Protein AF-A0A4D7QSU8-F1 (afdb_monomer)

pLDDT: mean 88.65, std 10.43, range [34.06, 98.38]

Mean predicted aligned error: 12.09 Å

Foldseek 3Di:
DVVLLVVLLVLLQLLVVLCVLVVWDWDRKDFAAADDPVRQVVLCVVLVHHDQPVVNCCRHPPGQWIFIKTAGPPQRPLCVVVLAFGMFRQVGTVFHNVCLSPPFVVLLVVLLVVCVVPPDDAPADDDNCLSPQWRWTGQFPQRKTWTFRCPDPVSFTFIATDDSRNYQRHQAGQASHDSRVSSLCSNLNRTDRDSSNQQLQFDPPDSRHTHGHCPHPSNVVSNVVSPPSDPPPQAFDGAAEWDDPLQVQLQVCLLVVNLVSVVVSVVVPHDLQYAYDDPPVRPSQGSLLSCLLVLPPVSNCVSVVVPHDCRHLPHSLLSNLAAYFLVSNLVSLVVVGDLAHGVSDQAGSLNNNPPRRDCPHPPHPNRSVSSVLSSLVSPYDQLDAHPQSDGPLLPDDLVSVLSSLVSPDQQCRAGLQQDGSLLRDLDLNSLVSSVVSPDDLQDWRCGRVPPLVVIDGSLLSQQQDPDPRLVNNVSSVVSPYDQCDAGSFQDGNLLSHQDPVSVVSCVVVPHDDDLCRATPQRDGSLLSLLLPPPPRHRPDDSLVVNVVSVVVPNDQAGAGNQQDGSLLSCLLVLPLVNNVSSVVSPHDQCRATPVRHGSLNNQDPDPDPSNVSSNVSSD

Radius of gyration: 32.53 Å; Cα contacts (8 Å, |Δi|>4): 1084; chains: 1; bounding box: 94×44×85 Å

Sequence (619 aa):
MQAFFQRWTADWHRMDRIAARRGWQHEAPAIRPPAESDKLAAFEARHQVTIPTQLRTILAECSAGVWFSWSVPPELRPLERERRPTQGGLGGMVFDLDYIDQYALANFAHWRLQHARHPRESEVPDDPSMWVGQFAFAELVNGDMLTIDCSSANGAQPVRYFSHELEGLHGRIIAPDFVSFITEYSTLGCAGDTQDDWFAFCDMTDPAQAMLRADSPGGKAWLDWLSDLRPEADAPPRVVMAKSRADHDLLTAAQAGNRAMVLRALDDGAAIDACAEGAWSAEFVTPLIHAVRNDDRAMMELLVSRGAAINTRRMVLGEAAELSSLETVRWLIAQGARVNGWKGERHWPLHRLVEQRKQDAQGGEEAYFGILEALLDAGADPDAPWDNGLTMLMVCGPGTARVLLAHGADPDRRDDSGEAALHRQWSGEVVRLLVAHGADVNALSPPPPGEEMRSRRPVHSALLSVSSMPDLVAALIDCGADPLLLDGRGCNGFFYCQTRADIEMLIMLGFPFDVQARATDGSTLLHNFIRKSGPYPLQEPGVQMVTFLVERGVAINAVNRAGRTVLHVAAETSEASTAATLIALGADKTIADAAGRRPVDLLGASTKPREQALRSLLK

Organism: NCBI:txid2570229

Secondary structure (DSSP, 8-state):
-HHHHHHHHHHHHHHHHHHHHHT-EEEEEEEPPPPPHHHHHHHHHHHT-PPPHHHHHHHHHT-SEEEEEEE--GGGTHHHHTT---EESGGGEEEEHHHIIIIIHHHHHHHHHHHHHSPPP-SS---GGGGSSEEEEEE-TTS-EEEEE---TT----EEEE-TTS-TTTT-EEESSHHHHHHHHHHTTSB-SSHHHHHTTEE-SSTTB-EE-TTSHHHHHHHHHHH--SPPTTPPPPPEE--SHHHHHHHHHHHTT-HHHHHHHHHTT--TTEE----TTTTT--HHHHHHHTT-HHHHHHHHHTT--SS-SS-HHHHHHHHS-HHHHHHHHHTT---SPPTT-SS-HHHHHHHT--TTSTTHHHHHHHHHHHHHHTT--TT-B-TTS-BGGGT--HHHHHHHHHTT--TT---TTS--GGGG---HHHHHHHHHTT--TTPPPPPPTT-GGG---HHHHHHH-SS--HHHHHHHHHTT--TTS--TTS--GGGT--SHHHHHHHHHTT----TT-B-TTS-BHHHHHHHT-SSS--SS-HHHHHHHHHHTT--TT---TTS--HHHHHHHTT-HHHHHHHHHTT--TT---TTS--GGGGS-S---HHHHHHHHHH-

Solvent-accessible surface area (backbone atoms only — not comparable to full-atom values): 33137 Å² total; per-residue (Å²): 109,69,72,58,54,56,50,41,53,52,28,47,55,50,34,46,55,46,34,57,74,72,68,34,48,67,46,71,75,44,75,39,68,43,39,53,70,68,58,56,52,52,50,27,66,73,71,73,48,78,71,56,68,68,59,44,50,40,24,51,73,63,28,31,24,35,32,28,29,38,35,52,46,81,92,62,44,68,40,58,80,70,71,41,62,52,36,20,16,39,84,34,39,74,39,38,54,67,52,25,74,72,39,25,44,58,52,51,54,48,49,56,52,49,43,75,75,51,79,72,82,53,84,43,78,79,58,81,71,70,74,49,51,56,46,39,54,42,55,28,78,83,65,27,37,36,26,33,35,64,64,46,92,86,71,54,40,28,23,31,34,39,43,86,75,32,37,89,58,28,66,19,34,32,20,78,24,62,68,56,38,52,51,28,37,24,70,54,47,28,57,30,45,48,68,76,42,41,60,50,22,28,51,65,87,44,97,65,36,33,37,55,30,42,85,30,76,43,22,42,55,50,53,54,51,66,69,57,77,67,77,65,94,55,57,62,52,85,80,41,71,48,83,49,73,32,20,53,45,24,40,54,19,23,62,70,68,36,62,71,48,29,53,50,16,46,74,70,64,25,56,69,53,21,16,54,91,56,60,86,94,52,47,58,48,25,30,56,42,33,16,36,68,67,58,35,62,70,53,36,52,52,42,46,77,74,65,36,72,55,65,38,64,52,46,42,50,28,52,19,49,36,64,32,48,51,67,56,43,54,48,42,48,76,73,67,34,61,49,56,52,45,73,88,48,71,69,26,24,69,50,30,35,69,77,63,34,53,80,83,40,80,66,36,69,63,35,52,51,53,38,52,50,54,41,44,77,68,64,28,63,53,62,53,52,41,97,60,35,45,34,57,65,37,76,53,56,57,72,57,38,52,53,37,48,76,70,64,33,62,45,66,52,52,23,68,67,29,44,29,26,62,45,58,57,85,45,32,65,41,49,50,53,36,45,74,72,68,29,65,53,64,47,66,20,52,46,41,92,96,38,52,66,68,18,39,30,22,57,36,43,49,37,56,49,92,60,95,45,65,62,35,48,48,35,41,42,77,67,65,33,61,50,74,55,64,33,51,40,43,38,33,29,76,67,29,39,59,46,69,66,50,52,51,48,44,45,74,74,68,48,84,84,66,56,80,48,46,27,71,64,38,37,38,57,69,40,53,65,63,65,38,76,52,102,66,60,61,86,49,65,66,52,61,57,51,52,55,43,44,76,70,57,30,64,63,70,48,51,23,75,62,36,40,32,42,56,35,54,28,33,68,72,53,40,43,67,49,41,52,48,41,46,76,74,67,38,68,59,77,59,45,23,73,85,68,43,29,27,48,69,61,50,72,99,62,88,50,68,55,52,49,52,36,43,62,73,40,105

Structure (mmCIF, N/CA/C/O backbone):
data_AF-A0A4D7QSU8-F1
#
_entry.id   AF-A0A4D7QSU8-F1
#
loop_
_atom_site.group_PDB
_atom_site.id
_atom_site.type_symbol
_atom_site.label_atom_id
_atom_site.label_alt_id
_atom_site.label_comp_id
_atom_site.label_asym_id
_atom_site.label_entity_id
_atom_site.label_seq_id
_atom_site.pdbx_PDB_ins_code
_atom_site.Cartn_x
_atom_site.Cartn_y
_atom_site.Cartn_z
_atom_site.occupancy
_atom_site.B_iso_or_equiv
_atom_site.auth_seq_id
_atom_site.auth_comp_id
_atom_site.auth_asym_id
_atom_site.auth_atom_id
_atom_site.pdbx_PDB_model_num
ATOM 1 N N . MET A 1 1 ? 41.148 -9.665 16.681 1.00 92.25 1 MET A N 1
ATOM 2 C CA . MET A 1 1 ? 40.744 -8.716 15.625 1.00 92.25 1 MET A CA 1
ATOM 3 C C . MET A 1 1 ? 40.801 -9.331 14.226 1.00 92.25 1 MET A C 1
ATOM 5 O O . MET A 1 1 ? 39.770 -9.394 13.578 1.00 92.25 1 MET A O 1
ATOM 9 N N . GLN A 1 2 ? 41.942 -9.878 13.790 1.00 91.56 2 GLN A N 1
ATOM 10 C CA . GLN A 1 2 ? 42.123 -10.454 12.441 1.00 91.56 2 GLN A CA 1
ATOM 11 C C . GLN A 1 2 ? 41.022 -11.427 11.966 1.00 91.56 2 GLN A C 1
ATOM 13 O O . GLN A 1 2 ? 40.558 -11.319 10.837 1.00 91.56 2 GLN A O 1
ATOM 18 N N . ALA A 1 3 ? 40.549 -12.341 12.822 1.00 94.69 3 ALA A N 1
ATOM 19 C CA . ALA A 1 3 ? 39.456 -13.256 12.467 1.00 94.69 3 ALA A CA 1
ATOM 20 C C . ALA A 1 3 ? 38.126 -12.535 12.160 1.00 94.69 3 ALA A C 1
ATOM 22 O O . ALA A 1 3 ? 37.424 -12.925 11.230 1.00 94.69 3 ALA A O 1
ATOM 23 N N . PHE A 1 4 ? 37.795 -11.468 12.900 1.00 96.38 4 PHE A N 1
ATOM 24 C CA . PHE A 1 4 ? 36.630 -10.632 12.592 1.00 96.38 4 PHE A CA 1
ATOM 25 C C . PHE A 1 4 ? 36.814 -9.933 11.245 1.00 96.38 4 PHE A C 1
ATOM 27 O O . PHE A 1 4 ? 35.939 -10.012 10.393 1.00 96.38 4 PHE A O 1
ATOM 34 N N . PHE A 1 5 ? 37.989 -9.344 11.013 1.00 96.69 5 PHE A N 1
ATOM 35 C CA . PHE A 1 5 ? 38.286 -8.633 9.772 1.00 96.69 5 PHE A CA 1
ATOM 36 C C . PHE A 1 5 ? 38.224 -9.534 8.527 1.00 96.69 5 PHE A C 1
ATOM 38 O O . PHE A 1 5 ? 37.676 -9.143 7.495 1.00 96.69 5 PHE A O 1
ATOM 45 N N . GLN A 1 6 ? 38.715 -10.774 8.632 1.00 96.94 6 GLN A N 1
ATOM 46 C CA . GLN A 1 6 ? 38.583 -11.780 7.573 1.00 96.94 6 GLN A CA 1
ATOM 47 C C . GLN A 1 6 ? 37.117 -12.110 7.270 1.00 96.94 6 GLN A C 1
ATOM 49 O O . GLN A 1 6 ? 36.747 -12.222 6.101 1.00 96.94 6 GLN A O 1
ATOM 54 N N . ARG A 1 7 ? 36.276 -12.233 8.307 1.00 97.75 7 ARG A N 1
ATOM 55 C CA . ARG A 1 7 ? 34.835 -12.450 8.141 1.00 97.75 7 ARG A CA 1
ATOM 56 C C . ARG A 1 7 ? 34.175 -11.263 7.436 1.00 97.75 7 ARG A C 1
ATOM 58 O O . ARG A 1 7 ? 33.512 -11.474 6.428 1.00 97.75 7 ARG A O 1
ATOM 65 N N . TRP A 1 8 ? 34.423 -10.036 7.894 1.00 97.69 8 TRP A N 1
ATOM 66 C CA . TRP A 1 8 ? 33.854 -8.828 7.281 1.00 97.69 8 TRP A CA 1
ATOM 67 C C . TRP A 1 8 ? 34.259 -8.683 5.813 1.00 97.69 8 TRP A C 1
ATOM 69 O O . TRP A 1 8 ? 33.420 -8.416 4.962 1.00 97.69 8 TRP A O 1
ATOM 79 N N . THR A 1 9 ? 35.523 -8.974 5.491 1.00 97.31 9 THR A N 1
ATOM 80 C CA . THR A 1 9 ? 36.019 -8.978 4.106 1.00 97.31 9 THR A CA 1
ATOM 81 C C . THR A 1 9 ? 35.244 -9.965 3.227 1.00 97.31 9 THR A C 1
ATOM 83 O O . THR A 1 9 ? 34.887 -9.650 2.089 1.00 97.31 9 THR A O 1
ATOM 86 N N . ALA A 1 10 ? 34.947 -11.160 3.747 1.00 97.62 10 ALA A N 1
ATOM 87 C CA . ALA A 1 10 ? 34.133 -12.139 3.032 1.00 97.62 10 ALA A CA 1
ATOM 88 C C . ALA A 1 10 ? 32.690 -11.650 2.822 1.00 97.62 10 ALA A C 1
ATOM 90 O O . ALA A 1 10 ? 32.131 -11.871 1.743 1.00 97.62 10 ALA A O 1
ATOM 91 N N . ASP A 1 11 ? 32.120 -10.963 3.814 1.00 97.44 11 ASP A N 1
ATOM 92 C CA . ASP A 1 11 ? 30.772 -10.396 3.756 1.00 97.44 11 ASP A CA 1
ATOM 93 C C . ASP A 1 11 ? 30.673 -9.248 2.731 1.00 97.44 11 ASP A C 1
ATOM 95 O O . ASP A 1 11 ? 29.778 -9.269 1.881 1.00 97.44 11 ASP A O 1
ATOM 99 N N . TRP A 1 12 ? 31.633 -8.314 2.699 1.00 97.06 12 TRP A N 1
ATOM 100 C CA . TRP A 1 12 ? 31.668 -7.229 1.704 1.00 97.06 12 TRP A CA 1
ATOM 101 C C . TRP A 1 12 ? 31.773 -7.771 0.277 1.00 97.06 12 TRP A C 1
ATOM 103 O O . TRP A 1 12 ? 30.985 -7.414 -0.598 1.00 97.06 12 TRP A O 1
ATOM 113 N N . HIS A 1 13 ? 32.679 -8.724 0.036 1.00 97.00 13 HIS A N 1
ATOM 114 C CA . HIS A 1 13 ? 32.780 -9.367 -1.276 1.00 97.00 13 HIS A CA 1
ATOM 115 C C . HIS A 1 13 ? 31.559 -10.233 -1.617 1.00 97.00 13 HIS A C 1
ATOM 117 O O . HIS A 1 13 ? 31.255 -10.429 -2.797 1.00 97.00 13 HIS A O 1
ATOM 123 N N . ARG A 1 14 ? 30.855 -10.800 -0.625 1.00 96.00 14 ARG A N 1
ATOM 124 C CA . ARG A 1 14 ? 29.567 -11.475 -0.859 1.00 96.00 14 ARG A CA 1
ATOM 125 C C . ARG A 1 14 ? 28.549 -10.476 -1.386 1.00 96.00 14 ARG A C 1
ATOM 127 O O . ARG A 1 14 ? 27.889 -10.794 -2.374 1.00 96.00 14 ARG A O 1
ATOM 134 N N . MET A 1 15 ? 28.446 -9.309 -0.761 1.00 95.69 15 MET A N 1
ATOM 135 C CA . MET A 1 15 ? 27.476 -8.302 -1.161 1.00 95.69 15 MET A CA 1
ATOM 136 C C . MET A 1 15 ? 27.792 -7.694 -2.533 1.00 95.69 15 MET A C 1
ATOM 138 O O . MET A 1 15 ? 26.898 -7.615 -3.369 1.00 95.69 15 MET A O 1
ATOM 142 N N . ASP A 1 16 ? 29.060 -7.398 -2.823 1.00 95.44 16 ASP A N 1
ATOM 143 C CA . ASP A 1 16 ? 29.527 -6.963 -4.150 1.00 95.44 16 ASP A CA 1
ATOM 144 C C . ASP A 1 16 ? 29.069 -7.914 -5.274 1.00 95.44 16 ASP A C 1
ATOM 146 O O . ASP A 1 16 ? 28.464 -7.506 -6.268 1.00 95.44 16 ASP A O 1
ATOM 150 N N . ARG A 1 17 ? 29.236 -9.230 -5.074 1.00 94.50 17 ARG A N 1
ATOM 151 C CA . ARG A 1 17 ? 28.751 -10.240 -6.032 1.00 94.50 17 ARG A CA 1
ATOM 152 C C . ARG A 1 17 ? 27.229 -10.250 -6.170 1.00 94.50 17 ARG A C 1
ATOM 154 O O . ARG A 1 17 ? 26.731 -10.565 -7.252 1.00 94.50 17 ARG A O 1
ATOM 161 N N . ILE A 1 18 ? 26.491 -9.984 -5.092 1.00 92.44 18 ILE A N 1
ATOM 162 C CA . ILE A 1 18 ? 25.025 -9.914 -5.129 1.00 92.44 18 ILE A CA 1
ATOM 163 C C . ILE A 1 18 ? 24.588 -8.684 -5.927 1.00 92.44 18 ILE A C 1
ATOM 165 O O . ILE A 1 18 ? 23.795 -8.839 -6.857 1.00 92.44 18 ILE A O 1
ATOM 169 N N . ALA A 1 19 ? 25.149 -7.509 -5.633 1.00 91.06 19 ALA A N 1
ATOM 170 C CA . ALA A 1 19 ? 24.866 -6.266 -6.343 1.00 91.06 19 ALA A CA 1
ATOM 171 C C . ALA A 1 19 ? 25.139 -6.410 -7.851 1.00 91.06 19 ALA A C 1
ATOM 173 O O . ALA A 1 19 ? 24.251 -6.155 -8.669 1.00 91.06 19 ALA A O 1
ATOM 174 N N . ALA A 1 20 ? 26.298 -6.966 -8.221 1.00 89.56 20 ALA A N 1
ATOM 175 C CA . ALA A 1 20 ? 26.648 -7.241 -9.613 1.00 89.56 20 ALA A CA 1
ATOM 176 C C . ALA A 1 20 ? 25.634 -8.169 -10.312 1.00 89.56 20 ALA A C 1
ATOM 178 O O . ALA A 1 20 ? 25.176 -7.886 -11.421 1.00 89.56 20 ALA A O 1
ATOM 179 N N . ARG A 1 21 ? 25.226 -9.273 -9.665 1.00 86.31 21 ARG A N 1
ATOM 180 C CA . ARG A 1 21 ? 24.241 -10.219 -10.233 1.00 86.31 21 ARG A CA 1
ATOM 181 C C . ARG A 1 21 ? 22.847 -9.613 -10.364 1.00 86.31 21 ARG A C 1
ATOM 183 O O . ARG A 1 21 ? 22.132 -9.934 -11.312 1.00 86.31 21 ARG A O 1
ATOM 190 N N . ARG A 1 22 ? 22.464 -8.741 -9.432 1.00 81.75 22 ARG A N 1
ATOM 191 C CA . ARG A 1 22 ? 21.189 -8.014 -9.475 1.00 81.75 22 ARG A CA 1
ATOM 192 C C . ARG A 1 22 ? 21.215 -6.835 -10.454 1.00 81.75 22 ARG A C 1
ATOM 194 O O . ARG A 1 22 ? 20.154 -6.333 -10.809 1.00 81.75 22 ARG A O 1
ATOM 201 N N . GLY A 1 23 ? 22.384 -6.470 -10.985 1.00 82.00 23 GLY A N 1
ATOM 202 C CA . GLY A 1 23 ? 22.547 -5.348 -11.913 1.00 82.00 23 GLY A CA 1
ATOM 203 C C . GLY A 1 23 ? 22.431 -3.993 -11.222 1.00 82.00 23 GLY A C 1
ATOM 204 O O . GLY A 1 23 ? 21.940 -3.045 -11.828 1.00 82.00 23 GLY A O 1
ATOM 205 N N . TRP A 1 24 ? 22.814 -3.928 -9.950 1.00 87.62 24 TRP A N 1
ATOM 206 C CA . TRP A 1 24 ? 22.857 -2.693 -9.180 1.00 87.62 24 TRP A CA 1
ATOM 207 C C . TRP A 1 24 ? 24.107 -1.882 -9.494 1.00 87.62 24 TRP A C 1
ATOM 209 O O . TRP A 1 24 ? 25.069 -2.408 -10.056 1.00 87.62 24 TRP A O 1
ATOM 219 N N . GLN A 1 25 ? 24.095 -0.606 -9.118 1.00 89.19 25 GLN A N 1
ATOM 220 C CA . GLN A 1 25 ? 25.322 0.179 -9.075 1.00 89.19 25 GLN A CA 1
ATOM 221 C C . GLN A 1 25 ? 26.125 -0.281 -7.856 1.00 89.19 25 GLN A C 1
ATOM 223 O O . GLN A 1 25 ? 25.555 -0.513 -6.790 1.00 89.19 25 GLN A O 1
ATOM 228 N N . HIS A 1 26 ? 27.429 -0.484 -8.018 1.00 93.31 26 HIS A N 1
ATOM 229 C CA . HIS A 1 26 ? 28.293 -0.936 -6.934 1.00 93.31 26 HIS A CA 1
ATOM 230 C C . HIS A 1 26 ? 29.741 -0.514 -7.159 1.00 93.31 26 HIS A C 1
ATOM 232 O O . HIS A 1 26 ? 30.210 -0.436 -8.297 1.00 93.31 26 HIS A O 1
ATOM 238 N N . GLU A 1 27 ? 30.449 -0.297 -6.057 1.00 93.94 27 GLU A N 1
ATOM 239 C CA . GLU A 1 27 ? 31.894 -0.123 -6.019 1.00 93.94 27 GLU A CA 1
ATOM 240 C C . GLU A 1 27 ? 32.489 -1.274 -5.213 1.00 93.94 27 GLU A C 1
ATOM 242 O O . GLU A 1 27 ? 32.132 -1.491 -4.054 1.00 93.94 27 GLU A O 1
ATOM 247 N N . ALA A 1 28 ? 33.383 -2.042 -5.836 1.00 93.62 28 ALA A N 1
ATOM 248 C CA . ALA A 1 28 ? 33.978 -3.208 -5.196 1.00 93.62 28 ALA A CA 1
ATOM 249 C C . ALA A 1 28 ? 34.773 -2.820 -3.928 1.00 93.62 28 ALA A C 1
ATOM 251 O O . ALA A 1 28 ? 35.390 -1.752 -3.908 1.00 93.62 28 ALA A O 1
ATOM 252 N N . PRO A 1 29 ? 34.836 -3.697 -2.902 1.00 95.94 29 PRO A N 1
ATOM 253 C CA . PRO A 1 29 ? 35.532 -3.394 -1.657 1.00 95.94 29 PRO A CA 1
ATOM 254 C C . PRO A 1 29 ? 37.004 -3.024 -1.881 1.00 95.94 29 PRO A C 1
ATOM 256 O O . PRO A 1 29 ? 37.789 -3.838 -2.376 1.00 95.94 29 PRO A O 1
ATOM 259 N N . ALA A 1 30 ? 37.393 -1.817 -1.474 1.00 95.88 30 ALA A N 1
ATOM 260 C CA . ALA A 1 30 ? 38.766 -1.329 -1.503 1.00 95.88 30 ALA A CA 1
ATOM 261 C C . ALA A 1 30 ? 39.309 -1.197 -0.072 1.00 95.88 30 ALA A C 1
ATOM 263 O O . ALA A 1 30 ? 38.883 -0.340 0.701 1.00 95.88 30 ALA A O 1
ATOM 264 N N . ILE A 1 31 ? 40.263 -2.066 0.278 1.00 95.94 31 ILE A N 1
ATOM 265 C CA . ILE A 1 31 ? 40.843 -2.179 1.623 1.00 95.94 31 ILE A CA 1
ATOM 266 C C . ILE A 1 31 ? 42.248 -1.572 1.631 1.00 95.94 31 ILE A C 1
ATOM 268 O O . ILE A 1 31 ? 43.137 -2.021 0.904 1.00 95.94 31 ILE A O 1
ATOM 272 N N . ARG A 1 32 ? 42.471 -0.564 2.477 1.00 96.12 32 ARG A N 1
ATOM 273 C CA . ARG A 1 32 ? 43.775 0.098 2.637 1.00 96.12 32 ARG A CA 1
ATOM 274 C C . ARG A 1 32 ? 44.698 -0.702 3.563 1.00 96.12 32 ARG A C 1
ATOM 276 O O . ARG A 1 32 ? 44.202 -1.422 4.433 1.00 96.12 32 ARG A O 1
ATOM 283 N N . PRO A 1 33 ? 46.031 -0.554 3.449 1.00 96.75 33 PRO A N 1
ATOM 284 C CA . PRO A 1 33 ? 46.946 -1.112 4.443 1.00 96.75 33 PRO A CA 1
ATOM 285 C C . PRO A 1 33 ? 46.670 -0.527 5.843 1.00 96.75 33 PRO A C 1
ATOM 287 O O . PRO A 1 33 ? 46.117 0.575 5.934 1.00 96.75 33 PRO A O 1
ATOM 290 N N . PRO A 1 34 ? 47.037 -1.229 6.932 1.00 97.62 34 PRO A N 1
ATOM 291 C CA . PRO A 1 34 ? 46.934 -0.695 8.288 1.00 97.62 34 PRO A CA 1
ATOM 292 C C . PRO A 1 34 ? 47.688 0.631 8.457 1.00 97.62 34 PRO A C 1
ATOM 294 O O . PRO A 1 34 ? 48.695 0.883 7.794 1.00 97.62 34 PRO A O 1
ATOM 297 N N . ALA A 1 35 ? 47.192 1.487 9.345 1.00 96.62 35 ALA A N 1
ATOM 298 C CA . ALA A 1 35 ? 47.796 2.774 9.648 1.00 96.62 35 ALA A CA 1
ATOM 299 C C . ALA A 1 35 ? 49.076 2.597 10.473 1.00 96.62 35 ALA A C 1
ATOM 301 O O . ALA A 1 35 ? 49.107 1.862 11.459 1.00 96.62 35 ALA A O 1
ATOM 302 N N . GLU A 1 36 ? 50.122 3.329 10.099 1.00 95.50 36 GLU A N 1
ATOM 303 C CA . GLU A 1 36 ? 51.354 3.393 10.881 1.00 95.50 36 GLU A CA 1
ATOM 304 C C . GLU A 1 36 ? 51.105 4.054 12.246 1.00 95.50 36 GLU A C 1
ATOM 306 O O . GLU A 1 36 ? 50.319 5.000 12.365 1.00 95.50 36 GLU A O 1
ATOM 311 N N . SER A 1 37 ? 51.816 3.592 13.278 1.00 93.38 37 SER A N 1
ATOM 312 C CA . SER A 1 37 ? 51.689 4.109 14.649 1.00 93.38 37 SER A CA 1
ATOM 313 C C . SER A 1 37 ? 51.871 5.628 14.737 1.00 93.38 37 SER A C 1
ATOM 315 O O . SER A 1 37 ? 51.135 6.288 15.472 1.00 93.38 37 SER A O 1
ATOM 317 N N . ASP A 1 38 ? 52.795 6.188 13.950 1.00 94.50 38 ASP A N 1
ATOM 318 C CA . ASP A 1 38 ? 53.071 7.629 13.910 1.00 94.50 38 ASP A CA 1
ATOM 319 C C . ASP A 1 38 ? 51.891 8.418 13.331 1.00 94.50 38 ASP A C 1
ATOM 321 O O . ASP A 1 38 ? 51.578 9.507 13.814 1.00 94.50 38 ASP A O 1
ATOM 325 N N . LYS A 1 39 ? 51.175 7.852 12.348 1.00 94.56 39 LYS A N 1
ATOM 326 C CA . LYS A 1 39 ? 49.974 8.468 11.770 1.00 94.56 39 LYS A CA 1
ATOM 327 C C . LYS A 1 39 ? 48.841 8.532 12.795 1.00 94.56 39 LYS A C 1
ATOM 329 O O . LYS A 1 39 ? 48.192 9.568 12.917 1.00 94.56 39 LYS A O 1
ATOM 334 N N . LEU A 1 40 ? 48.631 7.456 13.555 1.00 96.00 40 LEU A N 1
ATOM 335 C CA . LEU A 1 40 ? 47.617 7.410 14.615 1.00 96.00 40 LEU A CA 1
ATOM 336 C C . LEU A 1 40 ? 47.947 8.383 15.756 1.00 96.00 40 LEU A C 1
ATOM 338 O O . LEU A 1 40 ? 47.068 9.107 16.216 1.00 96.00 40 LEU A O 1
ATOM 342 N N . ALA A 1 41 ? 49.214 8.453 16.173 1.00 94.38 41 ALA A N 1
ATOM 343 C CA . ALA A 1 41 ? 49.659 9.402 17.193 1.00 94.38 41 ALA A CA 1
ATOM 344 C C . ALA A 1 41 ? 49.532 10.864 16.725 1.00 94.38 41 ALA A C 1
ATOM 346 O O . ALA A 1 41 ? 49.078 11.723 17.482 1.00 94.38 41 ALA A O 1
ATOM 347 N N . ALA A 1 42 ? 49.887 11.151 15.468 1.00 94.69 42 ALA A N 1
ATOM 348 C CA . ALA A 1 42 ? 49.735 12.480 14.880 1.00 94.69 42 ALA A CA 1
ATOM 349 C C . ALA A 1 42 ? 48.262 12.910 14.788 1.00 94.69 42 ALA A C 1
ATOM 351 O O . ALA A 1 42 ? 47.952 14.071 15.054 1.00 94.69 42 ALA A O 1
ATOM 352 N N . PHE A 1 43 ? 47.362 11.983 14.446 1.00 95.81 43 PHE A N 1
ATOM 353 C CA . PHE A 1 43 ? 45.917 12.216 14.441 1.00 95.81 43 PHE A CA 1
ATOM 354 C C . PHE A 1 43 ? 45.401 12.600 15.837 1.00 95.81 43 PHE A C 1
ATOM 356 O O . PHE A 1 43 ? 44.751 13.633 15.994 1.00 95.81 43 PHE A O 1
ATOM 363 N N . GLU A 1 44 ? 45.733 11.809 16.862 1.00 95.31 44 GLU A N 1
ATOM 364 C CA . GLU A 1 44 ? 45.285 12.046 18.243 1.00 95.31 44 GLU A CA 1
ATOM 365 C C . GLU A 1 44 ? 45.802 13.379 18.788 1.00 95.31 44 GLU A C 1
ATOM 367 O O . GLU A 1 44 ? 45.052 14.141 19.399 1.00 95.31 44 GLU A O 1
ATOM 372 N N . ALA A 1 45 ? 47.067 13.705 18.506 1.00 94.56 45 ALA A N 1
ATOM 373 C CA . ALA A 1 45 ? 47.663 14.977 18.893 1.00 94.56 45 ALA A CA 1
ATOM 374 C C . ALA A 1 45 ? 46.994 16.176 18.197 1.00 94.56 45 ALA A C 1
ATOM 376 O O . ALA A 1 45 ? 46.784 17.210 18.832 1.00 94.56 45 ALA A O 1
ATOM 377 N N . ARG A 1 46 ? 46.651 16.045 16.907 1.00 94.38 46 ARG A N 1
ATOM 378 C CA . ARG A 1 46 ? 46.018 17.112 16.116 1.00 94.38 46 ARG A CA 1
ATOM 379 C C . ARG A 1 46 ? 44.624 17.456 16.629 1.00 94.38 46 ARG A C 1
ATOM 381 O O . ARG A 1 46 ? 44.312 18.633 16.780 1.00 94.38 46 ARG A O 1
ATOM 388 N N . HIS A 1 47 ? 43.811 16.437 16.889 1.00 92.19 47 HIS A N 1
ATOM 389 C CA . HIS A 1 47 ? 42.413 16.605 17.296 1.00 92.19 47 HIS A CA 1
ATOM 390 C C . HIS A 1 47 ? 42.221 16.672 18.815 1.00 92.19 47 HIS A C 1
ATOM 392 O O . HIS A 1 47 ? 41.127 16.985 19.270 1.00 92.19 47 HIS A O 1
ATOM 398 N N . GLN A 1 48 ? 43.273 16.414 19.602 1.00 92.12 48 GLN A N 1
ATOM 399 C CA . GLN A 1 48 ? 43.217 16.316 21.069 1.00 92.12 48 GLN A CA 1
ATOM 400 C C . GLN A 1 48 ? 42.174 15.296 21.553 1.00 92.12 48 GLN A C 1
ATOM 402 O O . GLN A 1 48 ? 41.474 15.504 22.543 1.00 92.12 48 GLN A O 1
ATOM 407 N N . VAL A 1 49 ? 42.083 14.177 20.838 1.00 90.38 49 VAL A N 1
ATOM 408 C CA . VAL A 1 49 ? 41.186 13.057 21.139 1.00 90.38 49 VAL A CA 1
ATOM 409 C C . VAL A 1 49 ? 41.995 11.775 21.263 1.00 90.38 49 VAL A C 1
ATOM 411 O O . VAL A 1 49 ? 43.091 11.666 20.720 1.00 90.38 49 VAL A O 1
ATOM 414 N N . THR A 1 50 ? 41.441 10.781 21.947 1.00 92.25 50 THR A N 1
ATOM 415 C CA . THR A 1 50 ? 41.957 9.410 21.918 1.00 92.25 50 THR A CA 1
ATOM 416 C C . THR A 1 50 ? 41.087 8.593 20.977 1.00 92.25 50 THR A C 1
ATOM 418 O O . THR A 1 50 ? 39.862 8.606 21.112 1.00 92.25 50 THR A O 1
ATOM 421 N N . ILE A 1 51 ? 41.703 7.890 20.024 1.00 95.38 51 ILE A N 1
ATOM 422 C CA . ILE A 1 51 ? 40.962 6.989 19.139 1.00 95.38 51 ILE A CA 1
ATOM 423 C C . ILE A 1 51 ? 40.386 5.855 20.004 1.00 95.38 51 ILE A C 1
ATOM 425 O O . ILE A 1 51 ? 41.135 5.260 20.787 1.00 95.38 51 ILE A O 1
ATOM 429 N N . PRO A 1 52 ? 39.089 5.517 19.868 1.00 95.69 52 PRO A N 1
ATOM 430 C CA . PRO A 1 52 ? 38.475 4.423 20.609 1.00 95.69 52 PRO A CA 1
ATOM 431 C C . PRO A 1 52 ? 39.276 3.128 20.469 1.00 95.69 52 PRO A C 1
ATOM 433 O O . PRO A 1 52 ? 39.727 2.794 19.376 1.00 95.69 52 PRO A O 1
ATOM 436 N N . THR A 1 53 ? 39.453 2.384 21.559 1.00 93.94 53 THR A N 1
ATOM 437 C CA . THR A 1 53 ? 40.417 1.281 21.666 1.00 93.94 53 THR A CA 1
ATOM 438 C C . THR A 1 53 ? 40.208 0.242 20.569 1.00 93.94 53 THR A C 1
ATOM 440 O O . THR A 1 53 ? 41.162 -0.151 19.902 1.00 93.94 53 THR A O 1
ATOM 443 N N . GLN A 1 54 ? 38.956 -0.161 20.332 1.00 94.12 54 GLN A N 1
ATOM 444 C CA . GLN A 1 54 ? 38.636 -1.152 19.302 1.00 94.12 54 GLN A CA 1
ATOM 445 C C . GLN A 1 54 ? 38.910 -0.631 17.884 1.00 94.12 54 GLN A C 1
ATOM 447 O O . GLN A 1 54 ? 39.517 -1.341 17.080 1.00 94.12 54 GLN A O 1
ATOM 452 N N . LEU A 1 55 ? 38.518 0.616 17.595 1.00 95.69 55 LEU A N 1
ATOM 453 C CA . LEU A 1 55 ? 38.784 1.262 16.310 1.00 95.69 55 LEU A CA 1
ATOM 454 C C . LEU A 1 55 ? 40.293 1.420 16.088 1.00 95.69 55 LEU A C 1
ATOM 456 O O . LEU A 1 55 ? 40.793 1.085 15.020 1.00 95.69 55 LEU A O 1
ATOM 460 N N . ARG A 1 56 ? 41.046 1.834 17.112 1.00 96.06 56 ARG A N 1
ATOM 461 C CA . ARG A 1 56 ? 42.507 1.955 17.057 1.00 96.06 56 ARG A CA 1
ATOM 462 C C . ARG A 1 56 ? 43.169 0.622 16.715 1.00 96.06 56 ARG A C 1
ATOM 464 O O . ARG A 1 56 ? 44.053 0.596 15.864 1.00 96.06 56 ARG A O 1
ATOM 471 N N . THR A 1 57 ? 42.738 -0.477 17.338 1.00 96.12 57 THR A N 1
ATOM 472 C CA . THR A 1 57 ? 43.242 -1.823 17.025 1.00 96.12 57 THR A CA 1
ATOM 473 C C . THR A 1 57 ? 42.950 -2.210 15.575 1.00 96.12 57 THR A C 1
ATOM 475 O O . THR A 1 57 ? 43.837 -2.719 14.897 1.00 96.12 57 THR A O 1
ATOM 478 N N . ILE A 1 58 ? 41.743 -1.945 15.063 1.00 96.81 58 ILE A N 1
ATOM 479 C CA . ILE A 1 58 ? 41.396 -2.216 13.655 1.00 96.81 58 ILE A CA 1
ATOM 480 C C . ILE A 1 58 ? 42.274 -1.389 12.714 1.00 96.81 58 ILE A C 1
ATOM 482 O O . ILE A 1 58 ? 42.851 -1.942 11.777 1.00 96.81 58 ILE A O 1
ATOM 486 N N . LEU A 1 59 ? 42.419 -0.093 12.994 1.00 97.19 59 LEU A N 1
ATOM 487 C CA . LEU A 1 59 ? 43.223 0.817 12.188 1.00 97.19 59 LEU A CA 1
ATOM 488 C C . LEU A 1 59 ? 44.695 0.400 12.144 1.00 97.19 59 LEU A C 1
ATOM 490 O O . LEU A 1 59 ? 45.294 0.417 11.074 1.00 97.19 59 LEU A O 1
ATOM 494 N N . ALA A 1 60 ? 45.267 0.002 13.282 1.00 96.75 60 ALA A N 1
ATOM 495 C CA . ALA A 1 60 ? 46.678 -0.362 13.397 1.00 96.75 60 ALA A CA 1
ATOM 496 C C . ALA A 1 60 ? 46.999 -1.773 12.880 1.00 96.75 60 ALA A C 1
ATOM 498 O O . ALA A 1 60 ? 48.077 -1.997 12.335 1.00 96.75 60 ALA A O 1
ATOM 499 N N . GLU A 1 61 ? 46.096 -2.739 13.067 1.00 96.56 61 GLU A N 1
ATOM 500 C CA . GLU A 1 61 ? 46.384 -4.150 12.778 1.00 96.56 61 GLU A CA 1
ATOM 501 C C . GLU A 1 61 ? 45.746 -4.655 11.481 1.00 96.56 61 GLU A C 1
ATOM 503 O O . GLU A 1 61 ? 46.242 -5.625 10.909 1.00 96.56 61 GLU A O 1
ATOM 508 N N . CYS A 1 62 ? 44.639 -4.056 11.030 1.00 96.81 62 CYS A N 1
ATOM 509 C CA . CYS A 1 62 ? 43.813 -4.610 9.952 1.00 96.81 62 CYS A CA 1
ATOM 510 C C . CYS A 1 62 ? 43.758 -3.706 8.716 1.00 96.81 62 CYS A C 1
ATOM 512 O O . CYS A 1 62 ? 44.115 -4.153 7.629 1.00 96.81 62 CYS A O 1
ATOM 514 N N . SER A 1 63 ? 43.323 -2.452 8.860 1.00 97.00 63 SER A N 1
ATOM 515 C CA . SER A 1 63 ? 43.202 -1.526 7.729 1.00 97.00 63 SER A CA 1
ATOM 516 C C . SER A 1 63 ? 43.019 -0.085 8.186 1.00 97.00 63 SER A C 1
ATOM 518 O O . SER A 1 63 ? 42.209 0.174 9.069 1.00 97.00 63 SER A O 1
ATOM 520 N N . ALA A 1 64 ? 43.701 0.864 7.537 1.00 96.44 64 ALA A N 1
ATOM 521 C CA . ALA A 1 64 ? 43.475 2.293 7.752 1.00 96.44 64 ALA A CA 1
ATOM 522 C C . ALA A 1 64 ? 42.133 2.796 7.185 1.00 96.44 64 ALA A C 1
ATOM 524 O O . ALA A 1 64 ? 41.731 3.915 7.502 1.00 96.44 64 ALA A O 1
ATOM 525 N N . GLY A 1 65 ? 41.464 2.010 6.337 1.00 95.50 65 GLY A N 1
ATOM 526 C CA . GLY A 1 65 ? 40.173 2.372 5.768 1.00 95.50 65 GLY A CA 1
ATOM 527 C C . GLY A 1 65 ? 39.651 1.374 4.740 1.00 95.50 65 GLY A C 1
ATOM 528 O O . GLY A 1 65 ? 40.422 0.740 4.016 1.00 95.50 65 GLY A O 1
ATOM 529 N N . VAL A 1 66 ? 38.330 1.255 4.679 1.00 95.94 66 VAL A N 1
ATOM 530 C CA . VAL A 1 66 ? 37.586 0.359 3.797 1.00 95.94 66 VAL A CA 1
ATOM 531 C C . VAL A 1 66 ? 36.496 1.148 3.084 1.00 95.94 66 VAL A C 1
ATOM 533 O O . VAL A 1 66 ? 35.621 1.733 3.725 1.00 95.94 66 VAL A O 1
ATOM 536 N N . TRP A 1 67 ? 36.538 1.102 1.755 1.00 93.62 67 TRP A N 1
ATOM 537 C CA . TRP A 1 67 ? 35.529 1.680 0.875 1.00 93.62 67 TRP A CA 1
ATOM 538 C C . TRP A 1 67 ? 34.710 0.572 0.227 1.00 93.62 67 TRP A C 1
ATOM 540 O O . TRP A 1 67 ? 35.274 -0.407 -0.261 1.00 93.62 67 TRP A O 1
ATOM 550 N N . PHE A 1 68 ? 33.391 0.704 0.261 1.00 94.31 68 PHE A N 1
ATOM 551 C CA . PHE A 1 68 ? 32.443 -0.226 -0.346 1.00 94.31 68 PHE A CA 1
ATOM 552 C C . PHE A 1 68 ? 31.087 0.471 -0.430 1.00 94.31 68 PHE A C 1
ATOM 554 O O . PHE A 1 68 ? 30.617 0.990 0.579 1.00 94.31 68 PHE A O 1
ATOM 561 N N . SER A 1 69 ? 30.460 0.471 -1.604 1.00 93.50 69 SER A N 1
ATOM 562 C CA . SER A 1 69 ? 29.102 0.989 -1.790 1.00 93.50 69 SER A CA 1
ATOM 563 C C . SER A 1 69 ? 28.306 0.121 -2.744 1.00 93.50 69 SER A C 1
ATOM 565 O O . SER A 1 69 ? 28.842 -0.559 -3.625 1.00 93.50 69 SER A O 1
ATOM 567 N N . TRP A 1 70 ? 26.992 0.191 -2.595 1.00 93.38 70 TRP A N 1
ATOM 568 C CA . TRP A 1 70 ? 26.056 -0.243 -3.615 1.00 93.38 70 TRP A CA 1
ATOM 569 C C . TRP A 1 70 ? 24.783 0.592 -3.537 1.00 93.38 70 TRP A C 1
ATOM 571 O O . TRP A 1 70 ? 24.406 1.084 -2.475 1.00 93.38 70 TRP A O 1
ATOM 581 N N . SER A 1 71 ? 24.105 0.737 -4.668 1.00 89.62 71 SER A N 1
ATOM 582 C CA . SER A 1 71 ? 22.802 1.381 -4.741 1.00 89.62 71 SER A CA 1
ATOM 583 C C . SER A 1 71 ? 21.934 0.741 -5.815 1.00 89.62 71 SER A C 1
ATOM 585 O O . SER A 1 71 ? 22.383 0.283 -6.872 1.00 89.62 71 SER A O 1
ATOM 587 N N . VAL A 1 72 ? 20.648 0.675 -5.514 1.00 84.19 72 VAL A N 1
ATOM 588 C CA . VAL A 1 72 ? 19.616 0.196 -6.414 1.00 84.19 72 VAL A CA 1
ATOM 589 C C . VAL A 1 72 ? 19.349 1.311 -7.427 1.00 84.19 72 VAL A C 1
ATOM 591 O O . VAL A 1 72 ? 19.004 2.427 -7.028 1.00 84.19 72 VAL A O 1
ATOM 594 N N . PRO A 1 73 ? 19.485 1.037 -8.737 1.00 75.69 73 PRO A N 1
ATOM 595 C CA . PRO A 1 73 ? 19.197 2.017 -9.772 1.00 75.69 73 PRO A CA 1
ATOM 596 C C . PRO A 1 73 ? 17.785 2.594 -9.604 1.00 75.69 73 PRO A C 1
ATOM 598 O O . PRO A 1 73 ? 16.878 1.840 -9.234 1.00 75.69 73 PRO A O 1
ATOM 601 N N . PRO A 1 74 ? 17.561 3.890 -9.884 1.00 66.06 74 PRO A N 1
ATOM 602 C CA . PRO A 1 74 ? 16.244 4.513 -9.770 1.00 66.06 74 PRO A CA 1
ATOM 603 C C . PRO A 1 74 ? 15.114 3.730 -10.444 1.00 66.06 74 PRO A C 1
ATOM 605 O O . PRO A 1 74 ? 14.030 3.552 -9.891 1.00 66.06 74 PRO A O 1
ATOM 608 N N . GLU A 1 75 ? 15.409 3.137 -11.593 1.00 62.25 75 GLU A N 1
ATOM 609 C CA . GLU A 1 75 ? 14.503 2.298 -12.361 1.00 62.25 75 GLU A CA 1
ATOM 610 C C . GLU A 1 75 ? 14.127 0.954 -11.704 1.00 62.25 75 GLU A C 1
ATOM 612 O O . GLU A 1 75 ? 13.177 0.298 -12.134 1.00 62.25 75 GLU A O 1
ATOM 617 N N . LEU A 1 76 ? 14.836 0.548 -10.647 1.00 62.88 76 LEU A N 1
ATOM 618 C CA . LEU A 1 76 ? 14.649 -0.682 -9.870 1.00 62.88 76 LEU A CA 1
ATOM 619 C C . LEU A 1 76 ? 14.260 -0.409 -8.403 1.00 62.88 76 LEU A C 1
ATOM 621 O O . LEU A 1 76 ? 14.341 -1.310 -7.567 1.00 62.88 76 LEU A O 1
ATOM 625 N N . ARG A 1 77 ? 13.745 0.789 -8.096 1.00 60.47 77 ARG A N 1
ATOM 626 C CA . ARG A 1 77 ? 13.268 1.190 -6.759 1.00 60.47 77 ARG A CA 1
ATOM 627 C C . ARG A 1 77 ? 11.949 0.587 -6.222 1.00 60.47 77 ARG A C 1
ATOM 629 O O . ARG A 1 77 ? 11.545 1.037 -5.154 1.00 60.47 77 ARG A O 1
ATOM 636 N N . PRO A 1 78 ? 11.251 -0.431 -6.797 1.00 57.94 78 PRO A N 1
ATOM 637 C CA . PRO A 1 78 ? 10.140 -1.080 -6.080 1.00 57.94 78 PRO A CA 1
ATOM 638 C C . PRO A 1 78 ? 10.510 -1.571 -4.671 1.00 57.94 78 PRO A C 1
ATOM 640 O O . PRO A 1 78 ? 9.628 -1.703 -3.834 1.00 57.94 78 PRO A O 1
ATOM 643 N N . LEU A 1 79 ? 11.804 -1.754 -4.384 1.00 56.50 79 LEU A N 1
ATOM 644 C CA . LEU A 1 79 ? 12.324 -2.021 -3.042 1.00 56.50 79 LEU A CA 1
ATOM 645 C C . LEU A 1 79 ? 11.974 -0.935 -2.010 1.00 56.50 79 LEU A C 1
ATOM 647 O O . LEU A 1 79 ? 11.715 -1.285 -0.864 1.00 56.50 79 LEU A O 1
ATOM 651 N N . GLU A 1 80 ? 11.862 0.340 -2.406 1.00 56.91 80 GLU A N 1
ATOM 652 C CA . GLU A 1 80 ? 11.385 1.417 -1.519 1.00 56.91 80 GLU A CA 1
ATOM 653 C C . GLU A 1 80 ? 9.936 1.157 -1.080 1.00 56.91 80 GLU A C 1
ATOM 655 O O . GLU A 1 80 ? 9.588 1.341 0.085 1.00 56.91 80 GLU A O 1
ATOM 660 N N . ARG A 1 81 ? 9.091 0.651 -1.993 1.00 57.78 81 ARG A N 1
ATOM 661 C CA . ARG A 1 81 ? 7.691 0.299 -1.690 1.00 57.78 81 ARG A CA 1
ATOM 662 C C . ARG A 1 81 ? 7.599 -0.895 -0.742 1.00 57.78 81 ARG A C 1
ATOM 664 O O . ARG A 1 81 ? 6.697 -0.953 0.084 1.00 57.78 81 ARG A O 1
ATOM 671 N N . GLU A 1 82 ? 8.558 -1.812 -0.827 1.00 63.00 82 GLU A N 1
ATOM 672 C CA . GLU A 1 82 ? 8.689 -2.958 0.079 1.00 63.00 82 GLU A CA 1
ATOM 673 C C . GLU A 1 82 ? 9.433 -2.614 1.383 1.00 63.00 82 GLU A C 1
ATOM 675 O O . GLU A 1 82 ? 9.721 -3.518 2.169 1.00 63.00 82 GLU A O 1
ATOM 680 N N . ARG A 1 83 ? 9.741 -1.325 1.618 1.00 70.00 83 ARG A N 1
ATOM 681 C CA . ARG A 1 83 ? 10.516 -0.822 2.768 1.00 70.00 83 ARG A CA 1
ATOM 682 C C . ARG A 1 83 ? 11.847 -1.555 2.956 1.00 70.00 83 ARG A C 1
ATOM 684 O O . ARG A 1 83 ? 12.246 -1.870 4.076 1.00 70.00 83 ARG A O 1
ATOM 691 N N . ARG A 1 84 ? 12.513 -1.885 1.850 1.00 81.25 84 ARG A N 1
ATOM 692 C CA . ARG A 1 84 ? 13.831 -2.522 1.852 1.00 81.25 84 ARG A CA 1
ATOM 693 C C . ARG A 1 84 ? 14.920 -1.494 1.558 1.00 81.25 84 ARG A C 1
ATOM 695 O O . ARG A 1 84 ? 14.668 -0.590 0.760 1.00 81.25 84 ARG A O 1
ATOM 702 N N . PRO A 1 85 ? 16.139 -1.689 2.092 1.00 86.62 85 PRO A N 1
ATOM 703 C CA . PRO A 1 85 ? 17.245 -0.795 1.796 1.00 86.62 85 PRO A CA 1
ATOM 704 C C . PRO A 1 85 ? 17.542 -0.732 0.302 1.00 86.62 85 PRO A C 1
ATOM 706 O O . PRO A 1 85 ? 17.677 -1.762 -0.370 1.00 86.62 85 PRO A O 1
ATOM 709 N N . THR A 1 86 ? 17.669 0.486 -0.212 1.00 85.31 86 THR A N 1
ATOM 710 C CA . THR A 1 86 ? 17.989 0.748 -1.621 1.00 85.31 86 THR A CA 1
ATOM 711 C C . THR A 1 86 ? 19.418 1.198 -1.844 1.00 85.31 86 THR A C 1
ATOM 713 O O . THR A 1 86 ? 19.841 1.347 -2.986 1.00 85.31 86 THR A O 1
ATOM 716 N N . GLN A 1 87 ? 20.186 1.364 -0.779 1.00 88.69 87 GLN A N 1
ATOM 717 C CA . GLN A 1 87 ? 21.601 1.676 -0.834 1.00 88.69 87 GLN A CA 1
ATOM 718 C C . GLN A 1 87 ? 22.298 1.168 0.421 1.00 88.69 87 GLN A C 1
ATOM 720 O O . GLN A 1 87 ? 21.655 0.734 1.386 1.00 88.69 87 GLN A O 1
ATOM 725 N N . GLY A 1 88 ? 23.619 1.202 0.385 1.00 90.75 88 GLY A N 1
ATOM 726 C CA . GLY A 1 88 ? 24.425 0.768 1.499 1.00 90.75 88 GLY A CA 1
ATOM 727 C C . GLY A 1 88 ? 25.893 1.125 1.355 1.00 90.75 88 GLY A C 1
ATOM 728 O O . GLY A 1 88 ? 26.388 1.413 0.260 1.00 90.75 88 GLY A O 1
ATOM 729 N N . GLY A 1 89 ? 26.599 1.036 2.479 1.00 88.31 89 GLY A N 1
ATOM 730 C CA . GLY A 1 89 ? 28.024 1.330 2.563 1.00 88.31 89 GLY A CA 1
ATOM 731 C C . GLY A 1 89 ? 28.355 2.705 3.136 1.00 88.31 89 GLY A C 1
ATOM 732 O O . GLY A 1 89 ? 29.483 3.151 2.959 1.00 88.31 89 GLY A O 1
ATOM 733 N N . LEU A 1 90 ? 27.416 3.370 3.820 1.00 84.75 90 LEU A N 1
ATOM 734 C CA . LEU A 1 90 ? 27.605 4.666 4.491 1.00 84.75 90 LEU A CA 1
ATOM 735 C C . LEU A 1 90 ? 28.179 5.726 3.536 1.00 84.75 90 LEU A C 1
ATOM 737 O O . LEU A 1 90 ? 29.202 6.350 3.816 1.00 84.75 90 LEU A O 1
ATOM 741 N N . GLY A 1 91 ? 27.581 5.864 2.349 1.00 74.19 91 GLY A N 1
ATOM 742 C CA . GLY A 1 91 ? 28.083 6.790 1.324 1.00 74.19 91 GLY A CA 1
ATOM 743 C C . GLY A 1 91 ? 29.419 6.378 0.683 1.00 74.19 91 GLY A C 1
ATOM 744 O O . GLY A 1 91 ? 30.134 7.225 0.153 1.00 74.19 91 GLY A O 1
ATOM 745 N N . GLY A 1 92 ? 29.764 5.086 0.728 1.00 81.19 92 GLY A N 1
ATOM 746 C CA . GLY A 1 92 ? 30.970 4.517 0.114 1.00 81.19 92 GLY A CA 1
ATOM 747 C C . GLY A 1 92 ? 32.126 4.256 1.060 1.00 81.19 92 GLY A C 1
ATOM 748 O O . GLY A 1 92 ? 33.149 3.731 0.627 1.00 81.19 92 GLY A O 1
ATOM 749 N N . MET A 1 93 ? 31.963 4.529 2.349 1.00 83.88 93 MET A N 1
ATOM 750 C CA . MET A 1 93 ? 33.003 4.359 3.349 1.00 83.88 93 MET A CA 1
ATOM 751 C C . MET A 1 93 ? 32.467 3.581 4.555 1.00 83.88 93 MET A C 1
ATOM 753 O O . MET A 1 93 ? 31.803 4.131 5.424 1.00 83.88 93 MET A O 1
ATOM 757 N N . VAL A 1 94 ? 32.867 2.315 4.693 1.00 85.75 94 VAL A N 1
ATOM 758 C CA . VAL A 1 94 ? 32.540 1.518 5.889 1.00 85.75 94 VAL A CA 1
ATOM 759 C C . VAL A 1 94 ? 33.244 2.099 7.127 1.00 85.75 94 VAL A C 1
ATOM 761 O O . VAL A 1 94 ? 32.644 2.212 8.193 1.00 85.75 94 VAL A O 1
ATOM 764 N N . PHE A 1 95 ? 34.518 2.480 6.979 1.00 92.69 95 PHE A N 1
ATOM 765 C CA . PHE A 1 95 ? 35.275 3.358 7.884 1.00 92.69 95 PHE A CA 1
ATOM 766 C C . PHE A 1 95 ? 36.562 3.817 7.183 1.00 92.69 95 PHE A C 1
ATOM 768 O O . PHE A 1 95 ? 37.162 3.030 6.457 1.00 92.69 95 PHE A O 1
ATOM 775 N N . ASP A 1 96 ? 37.047 5.040 7.411 1.00 95.00 96 ASP A N 1
ATOM 776 C CA . ASP A 1 96 ? 38.338 5.497 6.867 1.00 95.00 96 ASP A CA 1
ATOM 777 C C . ASP A 1 96 ? 38.982 6.575 7.750 1.00 95.00 96 ASP A C 1
ATOM 779 O O . ASP A 1 96 ? 38.353 7.569 8.104 1.00 95.00 96 ASP A O 1
ATOM 783 N N . LEU A 1 97 ? 40.257 6.391 8.108 1.00 95.75 97 LEU A N 1
ATOM 784 C CA . LEU A 1 97 ? 40.968 7.312 8.997 1.00 95.75 97 LEU A CA 1
ATOM 785 C C . LEU A 1 97 ? 41.121 8.722 8.411 1.00 95.75 97 LEU A C 1
ATOM 787 O O . LEU A 1 97 ? 41.039 9.690 9.162 1.00 95.75 97 LEU A O 1
ATOM 791 N N . ASP A 1 98 ? 41.356 8.855 7.103 1.00 94.12 98 ASP A N 1
ATOM 792 C CA . ASP A 1 98 ? 41.536 10.170 6.478 1.00 94.12 98 ASP A CA 1
ATOM 793 C C . ASP A 1 98 ? 40.199 10.910 6.382 1.00 94.12 98 ASP A C 1
ATOM 795 O O . ASP A 1 98 ? 40.160 12.123 6.580 1.00 94.12 98 ASP A O 1
ATOM 799 N N . TYR A 1 99 ? 39.098 10.191 6.151 1.00 94.25 99 TYR A N 1
ATOM 800 C CA . TYR A 1 99 ? 37.762 10.777 6.220 1.00 94.25 99 TYR A CA 1
ATOM 801 C C . TYR A 1 99 ? 37.428 11.269 7.633 1.00 94.25 99 TYR A C 1
ATOM 803 O O . TYR A 1 99 ? 36.954 12.393 7.804 1.00 94.25 99 TYR A O 1
ATOM 811 N N . ILE A 1 100 ? 37.715 10.461 8.658 1.00 95.25 100 ILE A N 1
ATOM 812 C CA . ILE A 1 100 ? 37.487 10.850 10.056 1.00 95.25 100 ILE A CA 1
ATOM 813 C C . ILE A 1 100 ? 38.307 12.101 10.408 1.00 95.25 100 ILE A C 1
ATOM 815 O O . ILE A 1 100 ? 37.795 13.009 11.063 1.00 95.25 100 ILE A O 1
ATOM 819 N N . ASP A 1 101 ? 39.561 12.158 9.944 1.00 94.00 101 ASP A N 1
ATOM 820 C CA . ASP A 1 101 ? 40.494 13.273 10.154 1.00 94.00 101 ASP A CA 1
ATOM 821 C C . ASP A 1 101 ? 40.017 14.572 9.498 1.00 94.00 101 ASP A C 1
ATOM 823 O O . ASP A 1 101 ? 40.132 15.645 10.091 1.00 94.00 101 ASP A O 1
ATOM 827 N N . GLN A 1 102 ? 39.482 14.476 8.280 1.00 92.12 102 GLN A N 1
ATOM 828 C CA . GLN A 1 102 ? 39.126 15.637 7.464 1.00 92.12 102 GLN A CA 1
ATOM 829 C C . GLN A 1 102 ? 37.685 16.118 7.671 1.00 92.12 102 GLN A C 1
ATOM 831 O O . GLN A 1 102 ? 37.439 17.318 7.549 1.00 92.12 102 GLN A O 1
ATOM 836 N N . TYR A 1 103 ? 36.747 15.215 7.979 1.00 92.56 103 TYR A N 1
ATOM 837 C CA . TYR A 1 103 ? 35.310 15.501 7.922 1.00 92.56 103 TYR A CA 1
ATOM 838 C C . TYR A 1 103 ? 34.575 15.124 9.212 1.00 92.56 103 TYR A C 1
ATOM 840 O O . TYR A 1 103 ? 34.071 16.016 9.894 1.00 92.56 103 TYR A O 1
ATOM 848 N N . ALA A 1 104 ? 34.539 13.839 9.592 1.00 93.38 104 ALA A N 1
ATOM 849 C CA . ALA A 1 104 ? 33.584 13.343 10.597 1.00 93.38 104 ALA A CA 1
ATOM 850 C C . ALA A 1 104 ? 33.656 14.088 11.944 1.00 93.38 104 ALA A C 1
ATOM 852 O O . ALA A 1 104 ? 32.632 14.526 12.477 1.00 93.38 104 ALA A O 1
ATOM 853 N N . LEU A 1 105 ? 34.867 14.281 12.484 1.00 94.31 105 LEU A N 1
ATOM 854 C CA . LEU A 1 105 ? 35.056 14.980 13.760 1.00 94.31 105 LEU A CA 1
ATOM 855 C C . LEU A 1 105 ? 34.664 16.462 13.676 1.00 94.31 105 LEU A C 1
ATOM 857 O O . LEU A 1 105 ? 34.038 16.991 14.598 1.00 94.31 105 LEU A O 1
ATOM 861 N N . ALA A 1 106 ? 35.011 17.131 12.574 1.00 93.19 106 ALA A N 1
ATOM 862 C CA . ALA A 1 106 ? 34.696 18.540 12.364 1.00 93.19 106 ALA A CA 1
ATOM 863 C C . ALA A 1 106 ? 33.186 18.760 12.185 1.00 93.19 106 ALA A C 1
ATOM 865 O O . ALA A 1 106 ? 32.624 19.668 12.804 1.00 93.19 106 ALA A O 1
ATOM 866 N N . ASN A 1 107 ? 32.524 17.897 11.410 1.00 93.38 107 ASN A N 1
ATOM 867 C CA . ASN A 1 107 ? 31.086 17.957 11.154 1.00 93.38 107 ASN A CA 1
ATOM 868 C C . ASN A 1 107 ? 30.293 17.729 12.445 1.00 93.38 107 ASN A C 1
ATOM 870 O O . ASN A 1 107 ? 29.430 18.540 12.787 1.00 93.38 107 ASN A O 1
ATOM 874 N N . PHE A 1 108 ? 30.666 16.725 13.245 1.00 94.31 108 PHE A N 1
ATOM 875 C CA . PHE A 1 108 ? 30.018 16.487 14.537 1.00 94.31 108 PHE A CA 1
ATOM 876 C C . PHE A 1 108 ? 30.241 17.634 15.535 1.00 94.31 108 PHE A C 1
ATOM 878 O O . PHE A 1 108 ? 29.321 18.061 16.237 1.00 94.31 108 PHE A O 1
ATOM 885 N N . ALA A 1 109 ? 31.457 18.190 15.593 1.00 91.69 109 ALA A N 1
ATOM 886 C CA . ALA A 1 109 ? 31.741 19.346 16.441 1.00 91.69 109 ALA A CA 1
ATOM 887 C C . ALA A 1 109 ? 30.914 20.573 16.025 1.00 91.69 109 ALA A C 1
ATOM 889 O O . ALA A 1 109 ? 30.420 21.310 16.886 1.00 91.69 109 ALA A O 1
ATOM 890 N N . HIS A 1 110 ? 30.740 20.778 14.717 1.00 90.31 110 HIS A N 1
ATOM 891 C CA . HIS A 1 110 ? 29.894 21.829 14.170 1.00 90.31 110 HIS A CA 1
ATOM 892 C C . HIS A 1 110 ? 28.424 21.630 14.551 1.00 90.31 110 HIS A C 1
ATOM 894 O O . HIS A 1 110 ? 27.801 22.567 15.051 1.00 90.31 110 HIS A O 1
ATOM 900 N N . TRP A 1 111 ? 27.901 20.412 14.404 1.00 89.25 111 TRP A N 1
ATOM 901 C CA . TRP A 1 111 ? 26.554 20.029 14.832 1.00 89.25 111 TRP A CA 1
ATOM 902 C C . TRP A 1 111 ? 26.294 20.337 16.296 1.00 89.25 111 TRP A C 1
ATOM 904 O O . TRP A 1 111 ? 25.346 21.048 16.624 1.00 89.25 111 TRP A O 1
ATOM 914 N N . ARG A 1 112 ? 27.189 19.890 17.180 1.00 89.00 112 ARG A N 1
ATOM 915 C CA . ARG A 1 112 ? 27.075 20.150 18.617 1.00 89.00 112 ARG A CA 1
ATOM 916 C C . ARG A 1 112 ? 27.000 21.649 18.923 1.00 89.00 112 ARG A C 1
ATOM 918 O O . ARG A 1 112 ? 26.237 22.069 19.788 1.00 89.00 112 ARG A O 1
ATOM 925 N N . LEU A 1 113 ? 27.786 22.470 18.220 1.00 88.00 113 LEU A N 1
ATOM 926 C CA . LEU A 1 113 ? 27.757 23.928 18.378 1.00 88.00 113 LEU A CA 1
ATOM 927 C C . LEU A 1 113 ? 26.475 24.557 17.822 1.00 88.00 113 LEU A C 1
ATOM 929 O O . LEU A 1 113 ? 25.966 25.500 18.427 1.00 88.00 113 LEU A O 1
ATOM 933 N N . GLN A 1 114 ? 25.968 24.076 16.684 1.00 84.62 114 GLN A N 1
ATOM 934 C CA . GLN A 1 114 ? 24.696 24.538 16.130 1.00 84.62 114 GLN A CA 1
ATOM 935 C C . GLN A 1 114 ? 23.537 24.210 17.071 1.00 84.62 114 GLN A C 1
ATOM 937 O O . GLN A 1 114 ? 22.765 25.109 17.405 1.00 84.62 114 GLN A O 1
ATOM 942 N N . HIS A 1 115 ? 23.472 22.969 17.556 1.00 82.19 115 HIS A N 1
ATOM 943 C CA . HIS A 1 115 ? 22.456 22.524 18.500 1.00 82.19 115 HIS A CA 1
ATOM 944 C C . HIS A 1 115 ? 22.484 23.357 19.791 1.00 82.19 115 HIS A C 1
ATOM 946 O O . HIS A 1 115 ? 21.465 23.898 20.209 1.00 82.19 115 HIS A O 1
ATOM 952 N N . ALA A 1 116 ? 23.672 23.596 20.360 1.00 83.31 116 ALA A N 1
ATOM 953 C CA . ALA A 1 116 ? 23.821 24.432 21.554 1.00 83.31 116 ALA A CA 1
ATOM 954 C C . ALA A 1 116 ? 23.385 25.901 21.355 1.00 83.31 116 ALA A C 1
ATOM 956 O O . ALA A 1 116 ? 23.011 26.567 22.319 1.00 83.31 116 ALA A O 1
ATOM 957 N N . ARG A 1 117 ? 23.455 26.435 20.126 1.00 82.06 117 ARG A N 1
ATOM 958 C CA . ARG A 1 117 ? 23.016 27.806 19.793 1.00 82.06 117 ARG A CA 1
ATOM 959 C C . ARG A 1 117 ? 21.524 27.894 19.488 1.00 82.06 117 ARG A C 1
ATOM 961 O O . ARG A 1 117 ? 20.924 28.941 19.727 1.00 82.06 117 ARG A O 1
ATOM 968 N N . HIS A 1 118 ? 20.952 26.823 18.950 1.00 78.06 118 HIS A N 1
ATOM 969 C CA . HIS A 1 118 ? 19.561 26.739 18.528 1.00 78.06 118 HIS A CA 1
ATOM 970 C C . HIS A 1 118 ? 18.953 25.416 19.014 1.00 78.06 118 HIS A C 1
ATOM 972 O O . HIS A 1 118 ? 18.792 24.505 18.200 1.00 78.06 118 HIS A O 1
ATOM 978 N N . PRO A 1 119 ? 18.623 25.303 20.317 1.00 75.25 119 PRO A N 1
ATOM 979 C CA . PRO A 1 119 ? 17.971 24.112 20.847 1.00 75.25 119 PRO A CA 1
ATOM 980 C C . PRO A 1 119 ? 16.656 23.893 20.098 1.00 75.25 119 PRO A C 1
ATOM 982 O O . PRO A 1 119 ? 15.833 24.812 20.023 1.00 75.25 119 PRO A O 1
ATOM 985 N N . ARG A 1 120 ? 16.488 22.713 19.502 1.00 74.94 120 ARG A N 1
ATOM 986 C CA . ARG A 1 120 ? 15.249 22.318 18.823 1.00 74.94 120 ARG A CA 1
ATOM 987 C C . ARG A 1 120 ? 14.412 21.464 19.770 1.00 74.94 120 ARG A C 1
ATOM 989 O O . ARG A 1 120 ? 14.923 20.926 20.748 1.00 74.94 120 ARG A O 1
ATOM 996 N N . GLU A 1 121 ? 13.115 21.382 19.506 1.00 76.69 121 GLU A N 1
ATOM 997 C CA . GLU A 1 121 ? 12.265 20.408 20.191 1.00 76.69 121 GLU A CA 1
ATOM 998 C C . GLU A 1 121 ? 12.626 19.006 19.684 1.00 76.69 121 GLU A C 1
ATOM 1000 O O . GLU A 1 121 ? 12.812 18.822 18.484 1.00 76.69 121 GLU A O 1
ATOM 1005 N N . SER A 1 122 ? 12.773 18.053 20.606 1.00 79.00 122 SER A N 1
ATOM 1006 C CA . SER A 1 122 ? 13.132 16.661 20.321 1.00 79.00 122 SER A CA 1
ATOM 1007 C C . SER A 1 122 ? 11.942 15.757 20.627 1.00 79.00 122 SER A C 1
ATOM 1009 O O . SER A 1 122 ? 11.338 15.871 21.698 1.00 79.00 122 SER A O 1
ATOM 1011 N N . GLU A 1 123 ? 11.611 14.844 19.713 1.00 79.31 123 GLU A N 1
ATOM 1012 C CA . GLU A 1 123 ? 10.543 13.850 19.916 1.00 79.31 123 GLU A CA 1
ATOM 1013 C C . GLU A 1 123 ? 11.000 12.670 20.790 1.00 79.31 123 GLU A C 1
ATOM 1015 O O . GLU A 1 123 ? 10.189 11.904 21.317 1.00 79.31 123 GLU A O 1
ATOM 1020 N N . VAL A 1 124 ? 12.315 12.531 20.968 1.00 80.38 124 VAL A N 1
ATOM 1021 C CA . VAL A 1 124 ? 12.966 11.479 21.758 1.00 80.38 124 VAL A CA 1
ATOM 1022 C C . VAL A 1 124 ? 13.902 12.087 22.819 1.00 80.38 124 VAL A C 1
ATOM 1024 O O . VAL A 1 124 ? 14.110 13.301 22.834 1.00 80.38 124 VAL A O 1
ATOM 1027 N N . PRO A 1 125 ? 14.446 11.306 23.773 1.00 79.00 125 PRO A N 1
ATOM 1028 C CA . PRO A 1 125 ? 15.332 11.858 24.799 1.00 79.00 125 PRO A CA 1
ATOM 1029 C C . PRO A 1 125 ? 16.616 12.480 24.214 1.00 79.00 125 PRO A C 1
ATOM 1031 O O . PRO A 1 125 ? 17.419 11.772 23.612 1.00 79.00 125 PRO A O 1
ATOM 1034 N N . ASP A 1 126 ? 16.823 13.778 24.454 1.00 84.19 126 ASP A N 1
ATOM 1035 C CA . ASP A 1 126 ? 18.005 14.550 24.034 1.00 84.19 126 ASP A CA 1
ATOM 1036 C C . ASP A 1 126 ? 18.603 15.319 25.232 1.00 84.19 126 ASP A C 1
ATOM 1038 O O . ASP A 1 126 ? 18.251 16.461 25.534 1.00 84.19 126 ASP A O 1
ATOM 1042 N N . ASP A 1 127 ? 19.463 14.641 25.996 1.00 82.00 127 ASP A N 1
ATOM 1043 C CA . ASP A 1 127 ? 20.179 15.211 27.142 1.00 82.00 127 ASP A CA 1
ATOM 1044 C C . ASP A 1 127 ? 21.507 15.843 26.675 1.00 82.00 127 ASP A C 1
ATOM 1046 O O . ASP A 1 127 ? 22.341 15.140 26.106 1.00 82.00 127 ASP A O 1
ATOM 1050 N N . PRO A 1 128 ? 21.810 17.121 26.982 1.00 82.56 128 PRO A N 1
ATOM 1051 C CA . PRO A 1 128 ? 23.067 17.769 26.589 1.00 82.56 128 PRO A CA 1
ATOM 1052 C C . PRO A 1 128 ? 24.350 16.989 26.926 1.00 82.56 128 PRO A C 1
ATOM 1054 O O . PRO A 1 128 ? 25.367 17.144 26.244 1.00 82.56 128 PRO A O 1
ATOM 1057 N N . SER A 1 129 ? 24.329 16.152 27.967 1.00 84.62 129 SER A N 1
ATOM 1058 C CA . SER A 1 129 ? 25.456 15.298 28.351 1.00 84.62 129 SER A CA 1
ATOM 1059 C C . SER A 1 129 ? 25.796 14.227 27.308 1.00 84.62 129 SER A C 1
ATOM 1061 O O . SER A 1 129 ? 26.967 13.868 27.188 1.00 84.62 129 SER A O 1
ATOM 1063 N N . MET A 1 130 ? 24.834 13.775 26.495 1.00 86.19 130 MET A N 1
ATOM 1064 C CA . MET A 1 130 ? 25.060 12.746 25.472 1.00 86.19 130 MET A CA 1
ATOM 1065 C C . MET A 1 130 ? 25.943 13.233 24.316 1.00 86.19 130 MET A C 1
ATOM 1067 O O . MET A 1 130 ? 26.610 12.435 23.666 1.00 86.19 130 MET A O 1
ATOM 1071 N N . TRP A 1 131 ? 25.998 14.545 24.078 1.00 88.19 131 TRP A N 1
ATOM 1072 C CA . TRP A 1 131 ? 26.830 15.166 23.044 1.00 88.19 131 TRP A CA 1
ATOM 1073 C C . TRP A 1 131 ? 28.310 15.275 23.445 1.00 88.19 131 TRP A C 1
ATOM 1075 O O . TRP A 1 131 ? 29.165 15.685 22.650 1.00 88.19 131 TRP A O 1
ATOM 1085 N N . VAL A 1 132 ? 28.632 14.965 24.702 1.00 88.94 132 VAL A N 1
ATOM 1086 C CA . VAL A 1 132 ? 29.987 15.023 25.251 1.00 88.94 132 VAL A CA 1
ATOM 1087 C C . VAL A 1 132 ? 30.631 13.642 25.172 1.00 88.94 132 VAL A C 1
ATOM 1089 O O . VAL A 1 132 ? 29.983 12.625 25.379 1.00 88.94 132 VAL A O 1
ATOM 1092 N N . GLY A 1 133 ? 31.931 13.602 24.868 1.00 90.44 133 GLY A N 1
ATOM 1093 C CA . GLY A 1 133 ? 32.684 12.346 24.818 1.00 90.44 133 GLY A CA 1
ATOM 1094 C C . GLY A 1 133 ? 32.371 11.467 23.605 1.00 90.44 133 GLY A C 1
ATOM 1095 O O . GLY A 1 133 ? 32.707 10.293 23.627 1.00 90.44 133 GLY A O 1
ATOM 1096 N N . GLN A 1 134 ? 31.763 12.014 22.551 1.00 94.38 134 GLN A N 1
ATOM 1097 C CA . GLN A 1 134 ? 31.472 11.285 21.316 1.00 94.38 134 GLN A CA 1
ATOM 1098 C C . GLN A 1 134 ? 32.643 11.366 20.328 1.00 94.38 134 GLN A C 1
ATOM 1100 O O . GLN A 1 134 ? 33.156 12.451 20.051 1.00 94.38 134 GLN A O 1
ATOM 1105 N N . PHE A 1 135 ? 33.038 10.224 19.767 1.00 96.56 135 PHE A N 1
ATOM 1106 C CA . PHE A 1 135 ? 34.000 10.120 18.672 1.00 96.56 135 PHE A CA 1
ATOM 1107 C C . PHE A 1 135 ? 33.256 9.801 17.371 1.00 96.56 135 PHE A C 1
ATOM 1109 O O . PHE A 1 135 ? 32.877 8.655 17.134 1.00 96.56 135 PHE A O 1
ATOM 1116 N N . ALA A 1 136 ? 33.004 10.815 16.545 1.00 96.00 136 ALA A N 1
ATOM 1117 C CA . ALA A 1 136 ? 32.312 10.640 15.270 1.00 96.00 136 ALA A CA 1
ATOM 1118 C C . ALA A 1 136 ? 33.190 9.916 14.247 1.00 96.00 136 ALA A C 1
ATOM 1120 O O . ALA A 1 136 ? 34.367 10.252 14.102 1.00 96.00 136 ALA A O 1
ATOM 1121 N N . PHE A 1 137 ? 32.614 8.943 13.537 1.00 95.00 137 PHE A N 1
ATOM 1122 C CA . PHE A 1 137 ? 33.350 8.178 12.527 1.00 95.00 137 PHE A CA 1
ATOM 1123 C C . PHE A 1 137 ? 32.678 8.112 11.151 1.00 95.00 137 PHE A C 1
ATOM 1125 O O . PHE A 1 137 ? 33.372 7.832 10.176 1.00 95.00 137 PHE A O 1
ATOM 1132 N N . ALA A 1 138 ? 31.375 8.383 11.052 1.00 93.12 138 ALA A N 1
ATOM 1133 C CA . ALA A 1 138 ? 30.660 8.403 9.780 1.00 93.12 138 ALA A CA 1
ATOM 1134 C C . ALA A 1 138 ? 29.531 9.440 9.791 1.00 93.12 138 ALA A C 1
ATOM 1136 O O . ALA A 1 138 ? 28.856 9.613 10.809 1.00 93.12 138 ALA A O 1
ATOM 1137 N N . GLU A 1 139 ? 29.343 10.092 8.649 1.00 90.81 139 GLU A N 1
ATOM 1138 C CA . GLU A 1 139 ? 28.148 10.861 8.302 1.00 90.81 139 GLU A CA 1
ATOM 1139 C C . GLU A 1 139 ? 27.362 10.055 7.267 1.00 90.81 139 GLU A C 1
ATOM 1141 O O . GLU A 1 139 ? 27.936 9.503 6.327 1.00 90.81 139 GLU A O 1
ATOM 1146 N N . LEU A 1 140 ? 26.059 9.952 7.475 1.00 89.69 140 LEU A N 1
ATOM 1147 C CA . LEU A 1 140 ? 25.124 9.238 6.627 1.00 89.69 140 LEU A CA 1
ATOM 1148 C C . LEU A 1 140 ? 24.656 10.125 5.471 1.00 89.69 140 LEU A C 1
ATOM 1150 O O . LEU A 1 140 ? 24.792 11.346 5.498 1.00 89.69 140 LEU A O 1
ATOM 1154 N N . VAL A 1 141 ? 24.065 9.518 4.441 1.00 82.56 141 VAL A N 1
ATOM 1155 C CA . VAL A 1 141 ? 23.640 10.231 3.220 1.00 82.56 141 VAL A CA 1
ATOM 1156 C C . VAL A 1 141 ? 22.588 11.310 3.512 1.00 82.56 141 VAL A C 1
ATOM 1158 O O . VAL A 1 141 ? 22.539 12.330 2.828 1.00 82.56 141 VAL A O 1
ATOM 1161 N N . ASN A 1 142 ? 21.763 11.109 4.542 1.00 83.44 142 ASN A N 1
ATOM 1162 C CA . ASN A 1 142 ? 20.775 12.084 5.008 1.00 83.44 142 ASN A CA 1
ATOM 1163 C C . ASN A 1 142 ? 21.360 13.154 5.956 1.00 83.44 142 ASN A C 1
ATOM 1165 O O . ASN A 1 142 ? 20.613 13.992 6.453 1.00 83.44 142 ASN A O 1
ATOM 1169 N N . GLY A 1 143 ? 22.672 13.133 6.206 1.00 87.44 143 GLY A N 1
ATOM 1170 C CA . GLY A 1 143 ? 23.377 14.037 7.113 1.00 87.44 143 GLY A CA 1
ATOM 1171 C C . GLY A 1 143 ? 23.467 13.546 8.559 1.00 87.44 143 GLY A C 1
ATOM 1172 O O . GLY A 1 143 ? 24.120 14.201 9.361 1.00 87.44 143 GLY A O 1
ATOM 1173 N N . ASP A 1 144 ? 22.853 12.415 8.916 1.00 92.19 144 ASP A N 1
ATOM 1174 C CA . ASP A 1 144 ? 22.917 11.880 10.280 1.00 92.19 144 ASP A CA 1
ATOM 1175 C C . ASP A 1 144 ? 24.314 11.374 10.652 1.00 92.19 144 ASP A C 1
ATOM 1177 O O . ASP A 1 144 ? 25.131 11.057 9.796 1.00 92.19 144 ASP A O 1
ATOM 1181 N N . MET A 1 145 ? 24.612 11.288 11.948 1.00 93.69 145 MET A N 1
ATOM 1182 C CA . MET A 1 145 ? 25.969 11.012 12.425 1.00 93.69 145 MET A CA 1
ATOM 1183 C C . MET A 1 145 ? 26.044 9.726 13.244 1.00 93.69 145 MET A C 1
ATOM 1185 O O . MET A 1 145 ? 25.239 9.497 14.149 1.00 93.69 145 MET A O 1
ATOM 1189 N N . LEU A 1 146 ? 27.082 8.926 12.994 1.00 95.25 146 LEU A N 1
ATOM 1190 C CA . LEU A 1 146 ? 27.456 7.793 13.838 1.00 95.25 146 LEU A CA 1
ATOM 1191 C C . LEU A 1 146 ? 28.668 8.132 14.693 1.00 95.25 146 LEU A C 1
ATOM 1193 O O . LEU A 1 146 ? 29.696 8.623 14.206 1.00 95.25 146 LEU A O 1
ATOM 1197 N N . THR A 1 147 ? 28.566 7.812 15.977 1.00 96.44 147 THR A N 1
ATOM 1198 C CA . THR A 1 147 ? 29.620 8.084 16.951 1.00 96.44 147 THR A CA 1
ATOM 1199 C C . THR A 1 147 ? 29.924 6.869 17.807 1.00 96.44 147 THR A C 1
ATOM 1201 O O . THR A 1 147 ? 29.104 5.971 17.968 1.00 96.44 147 THR A O 1
ATOM 1204 N N . ILE A 1 148 ? 31.122 6.849 18.381 1.00 97.19 148 ILE A N 1
ATOM 1205 C CA . ILE A 1 148 ? 31.502 5.945 19.461 1.00 97.19 148 ILE A CA 1
ATOM 1206 C C . ILE A 1 148 ? 31.508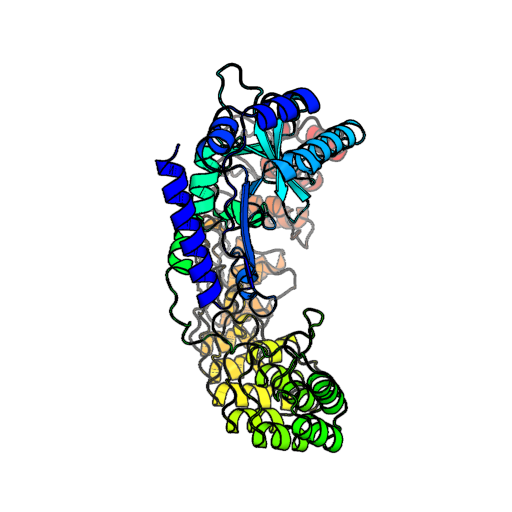 6.759 20.754 1.00 97.19 148 ILE A C 1
ATOM 1208 O O . ILE A 1 148 ? 32.225 7.754 20.864 1.00 97.19 148 ILE A O 1
ATOM 1212 N N . ASP A 1 149 ? 30.707 6.344 21.727 1.00 94.69 149 ASP A N 1
ATOM 1213 C CA . ASP A 1 149 ? 30.603 6.991 23.029 1.00 94.69 149 ASP A CA 1
ATOM 1214 C C . ASP A 1 149 ? 31.797 6.600 23.907 1.00 94.69 149 ASP A C 1
ATOM 1216 O O . ASP A 1 149 ? 31.924 5.467 24.366 1.00 94.69 149 ASP A O 1
ATOM 1220 N N . CYS A 1 150 ? 32.682 7.558 24.156 1.00 92.44 150 CYS A N 1
ATOM 1221 C CA . CYS A 1 150 ? 33.869 7.401 24.989 1.00 92.44 150 CYS A CA 1
ATOM 1222 C C . CYS A 1 150 ? 33.671 7.943 26.414 1.00 92.44 150 CYS A C 1
ATOM 1224 O O . CYS A 1 150 ? 34.649 8.083 27.149 1.00 92.44 150 CYS A O 1
ATOM 1226 N N . SER A 1 151 ? 32.440 8.281 26.817 1.00 85.62 151 SER A N 1
ATOM 1227 C CA . SER A 1 151 ? 32.149 8.900 28.119 1.00 85.62 151 SER A CA 1
ATOM 1228 C C . SER A 1 151 ? 31.992 7.896 29.271 1.00 85.62 151 SER A C 1
ATOM 1230 O O . SER A 1 151 ? 32.021 8.282 30.441 1.00 85.62 151 SER A O 1
ATOM 1232 N N . SER A 1 152 ? 31.843 6.600 28.973 1.00 75.31 152 SER A N 1
ATOM 1233 C CA . SER A 1 152 ? 31.565 5.577 29.985 1.00 75.31 152 SER A CA 1
ATOM 1234 C C . SER A 1 152 ? 32.734 5.373 30.961 1.00 75.31 152 SER A C 1
ATOM 1236 O O . SER A 1 152 ? 33.829 4.955 30.581 1.00 75.31 152 SER A O 1
ATOM 1238 N N . ALA A 1 153 ? 32.440 5.503 32.259 1.00 65.00 153 ALA A N 1
ATOM 1239 C CA . ALA A 1 153 ? 33.384 5.254 33.352 1.00 65.00 153 ALA A CA 1
ATOM 1240 C C . ALA A 1 153 ? 33.937 3.813 33.393 1.00 65.00 153 ALA A C 1
ATOM 1242 O O . ALA A 1 153 ? 35.039 3.593 33.888 1.00 65.00 153 ALA A O 1
ATOM 1243 N N . ASN A 1 154 ? 33.202 2.837 32.847 1.00 73.50 154 ASN A N 1
ATOM 1244 C CA . ASN A 1 154 ? 33.607 1.426 32.811 1.00 73.50 154 ASN A CA 1
ATOM 1245 C C . ASN A 1 154 ? 34.439 1.063 31.567 1.00 73.50 154 ASN A C 1
ATOM 1247 O O . ASN A 1 154 ? 34.738 -0.110 31.353 1.00 73.50 154 ASN A O 1
ATOM 1251 N N . GLY A 1 155 ? 34.770 2.038 30.712 1.00 77.62 155 GLY A N 1
ATOM 1252 C CA . GLY A 1 155 ? 35.518 1.810 29.472 1.00 77.62 155 GLY A CA 1
ATOM 1253 C C . GLY A 1 155 ? 34.717 1.176 28.326 1.00 77.62 155 GLY A C 1
ATOM 1254 O O . GLY A 1 155 ? 35.309 0.842 27.303 1.00 77.62 155 GLY A O 1
ATOM 1255 N N . ALA A 1 156 ? 33.396 1.010 28.468 1.00 86.81 156 ALA A N 1
ATOM 1256 C CA . ALA A 1 156 ? 32.521 0.652 27.352 1.00 86.81 156 ALA A CA 1
ATOM 1257 C C . ALA A 1 156 ? 32.565 1.734 26.258 1.00 86.81 156 ALA A C 1
ATOM 1259 O O . ALA A 1 156 ? 32.640 2.920 26.574 1.00 86.81 156 ALA A O 1
ATOM 1260 N N . GLN A 1 157 ? 32.520 1.316 24.991 1.00 94.62 157 GLN A N 1
ATOM 1261 C CA . GLN A 1 157 ? 32.603 2.203 23.824 1.00 94.62 157 GLN A CA 1
ATOM 1262 C C . GLN A 1 157 ? 31.449 1.939 22.842 1.00 94.62 157 GLN A C 1
ATOM 1264 O O . GLN A 1 157 ? 31.708 1.489 21.722 1.00 94.62 157 GLN A O 1
ATOM 1269 N N . PRO A 1 158 ? 30.182 2.139 23.261 1.00 95.69 158 PRO A N 1
ATOM 1270 C CA . PRO A 1 158 ? 29.030 1.826 22.426 1.00 95.69 158 PRO A CA 1
ATOM 1271 C C . PRO A 1 158 ? 28.917 2.761 21.224 1.00 95.69 158 PRO A C 1
ATOM 1273 O O . PRO A 1 158 ? 29.315 3.923 21.285 1.00 95.69 158 PRO A O 1
ATOM 1276 N N . VAL A 1 159 ? 28.335 2.254 20.138 1.00 96.12 159 VAL A N 1
ATOM 1277 C CA . VAL A 1 159 ? 28.033 3.060 18.950 1.00 96.12 159 VAL A CA 1
ATOM 1278 C C . VAL A 1 159 ? 26.669 3.716 19.122 1.00 96.12 159 VAL A C 1
ATOM 1280 O O . VAL A 1 159 ? 25.700 3.039 19.476 1.00 96.12 159 VAL A O 1
ATOM 1283 N N . ARG A 1 160 ? 26.587 5.022 18.860 1.00 94.69 160 ARG A N 1
ATOM 1284 C CA . ARG A 1 160 ? 25.352 5.809 18.908 1.00 94.69 160 ARG A CA 1
ATOM 1285 C C . ARG A 1 160 ? 24.998 6.399 17.552 1.00 94.69 160 ARG A C 1
ATOM 1287 O O . ARG A 1 160 ? 25.878 6.693 16.743 1.00 94.69 160 ARG A O 1
ATOM 1294 N N . TYR A 1 161 ? 23.699 6.596 17.362 1.00 94.06 161 TYR A N 1
ATOM 1295 C CA . TYR A 1 161 ? 23.116 7.282 16.216 1.00 94.06 161 TYR A CA 1
ATOM 1296 C C . TYR A 1 161 ? 22.666 8.688 16.622 1.00 94.06 161 TYR A C 1
ATOM 1298 O O . TYR A 1 161 ? 22.008 8.848 17.646 1.00 94.06 161 TYR A O 1
ATOM 1306 N N . PHE A 1 162 ? 22.971 9.706 15.823 1.00 93.62 162 PHE A N 1
ATOM 1307 C CA . PHE A 1 162 ? 22.504 11.079 16.022 1.00 93.62 162 PHE A CA 1
ATOM 1308 C C . PHE A 1 162 ? 21.750 11.558 14.780 1.00 93.62 162 PHE A C 1
ATOM 1310 O O . PHE A 1 162 ? 22.361 11.753 13.733 1.00 93.62 162 PHE A O 1
ATOM 1317 N N . SER A 1 163 ? 20.438 11.780 14.920 1.00 91.62 163 SER A N 1
ATOM 1318 C CA . SER A 1 163 ? 19.606 12.392 13.873 1.00 91.62 163 SER A CA 1
ATOM 1319 C C . SER A 1 163 ? 19.680 13.920 13.922 1.00 91.62 163 SER A C 1
ATOM 1321 O O . SER A 1 163 ? 19.648 14.491 15.019 1.00 91.62 163 SER A O 1
ATOM 1323 N N . HIS A 1 164 ? 19.742 14.574 12.757 1.00 87.62 164 HIS A N 1
ATOM 1324 C CA . HIS A 1 164 ? 19.670 16.040 12.627 1.00 87.62 164 HIS A CA 1
ATOM 1325 C C . HIS A 1 164 ? 18.290 16.623 12.962 1.00 87.62 164 HIS A C 1
ATOM 1327 O O . HIS A 1 164 ? 18.170 17.822 13.247 1.00 87.62 164 HIS A O 1
ATOM 1333 N N . GLU A 1 165 ? 17.255 15.786 12.910 1.00 85.31 165 GLU A N 1
ATOM 1334 C CA . GLU A 1 165 ? 15.859 16.142 13.177 1.00 85.31 165 GLU A CA 1
ATOM 1335 C C . GLU A 1 165 ? 15.462 15.902 14.643 1.00 85.31 165 GLU A C 1
ATOM 1337 O O . GLU A 1 165 ? 14.396 16.337 15.057 1.00 85.31 165 GLU A O 1
ATOM 1342 N N . LEU A 1 166 ? 16.353 15.314 15.458 1.00 85.75 166 LEU A N 1
ATOM 1343 C CA . LEU A 1 166 ? 16.107 14.977 16.873 1.00 85.75 166 LEU A CA 1
ATOM 1344 C C . LEU A 1 166 ? 14.891 14.052 17.077 1.00 85.75 166 LEU A C 1
ATOM 1346 O O . LEU A 1 166 ? 14.112 14.180 18.022 1.00 85.75 166 LEU A O 1
ATOM 1350 N N . GLU A 1 167 ? 14.747 13.082 16.184 1.00 86.94 167 GLU A N 1
ATOM 1351 C CA . GLU A 1 167 ? 13.676 12.088 16.199 1.00 86.94 167 GLU A CA 1
ATOM 1352 C C . GLU A 1 167 ? 14.230 10.661 16.071 1.00 86.94 167 GLU A C 1
ATOM 1354 O O . GLU A 1 167 ? 15.435 10.431 15.911 1.00 86.94 167 GLU A O 1
ATOM 1359 N N . GLY A 1 168 ? 13.333 9.684 16.201 1.00 87.62 168 GLY A N 1
ATOM 1360 C CA . GLY A 1 168 ? 13.606 8.286 15.893 1.00 87.62 168 GLY A CA 1
ATOM 1361 C C . GLY A 1 168 ? 14.761 7.659 16.682 1.00 87.62 168 GLY A C 1
ATOM 1362 O O . GLY A 1 168 ? 14.642 7.377 17.883 1.00 87.62 168 GLY A O 1
ATOM 1363 N N . LEU A 1 169 ? 15.866 7.370 15.985 1.00 90.06 169 LEU A N 1
ATOM 1364 C CA . LEU A 1 169 ? 17.054 6.732 16.568 1.00 90.06 169 LEU A CA 1
ATOM 1365 C C . LEU A 1 169 ? 17.993 7.705 17.296 1.00 90.06 169 LEU A C 1
ATOM 1367 O O . LEU A 1 169 ? 18.990 7.252 17.865 1.00 90.06 169 LEU A O 1
ATOM 1371 N N . HIS A 1 170 ? 17.690 9.009 17.314 1.00 92.56 170 HIS A N 1
ATOM 1372 C CA . HIS A 1 170 ? 18.537 10.017 17.946 1.00 92.56 170 HIS A CA 1
ATOM 1373 C C . HIS A 1 170 ? 18.955 9.619 19.371 1.00 92.56 170 HIS A C 1
ATOM 1375 O O . HIS A 1 170 ? 18.135 9.291 20.229 1.00 92.56 170 HIS A O 1
ATOM 1381 N N . GLY A 1 171 ? 20.265 9.623 19.610 1.00 90.69 171 GLY A N 1
ATOM 1382 C CA . GLY A 1 171 ? 20.870 9.339 20.899 1.00 90.69 171 GLY A CA 1
ATOM 1383 C C . GLY A 1 171 ? 20.974 7.879 21.294 1.00 90.69 171 GLY A C 1
ATOM 1384 O O . GLY A 1 171 ? 21.687 7.568 22.252 1.00 90.69 171 GLY A O 1
ATOM 1385 N N . ARG A 1 172 ? 20.277 6.975 20.607 1.00 92.19 172 ARG A N 1
ATOM 1386 C CA . ARG A 1 172 ? 20.185 5.574 21.018 1.00 92.19 172 ARG A CA 1
ATOM 1387 C C . ARG A 1 172 ? 21.492 4.840 20.781 1.00 92.19 172 ARG A C 1
ATOM 1389 O O . ARG A 1 172 ? 22.238 5.127 19.844 1.00 92.19 172 ARG A O 1
ATOM 1396 N N . ILE A 1 173 ? 21.749 3.854 21.635 1.00 93.81 173 ILE A N 1
ATOM 1397 C CA . ILE A 1 173 ? 22.839 2.906 21.416 1.00 93.81 173 ILE A CA 1
ATOM 1398 C C . ILE A 1 173 ? 22.393 1.896 20.361 1.00 93.81 173 ILE A C 1
ATOM 1400 O O . ILE A 1 173 ? 21.432 1.162 20.589 1.00 93.81 173 ILE A O 1
ATOM 1404 N N . ILE A 1 174 ? 23.115 1.837 19.244 1.00 94.81 174 ILE A N 1
ATOM 1405 C CA . ILE A 1 174 ? 22.824 0.922 18.133 1.00 94.81 174 ILE A CA 1
ATOM 1406 C C . ILE A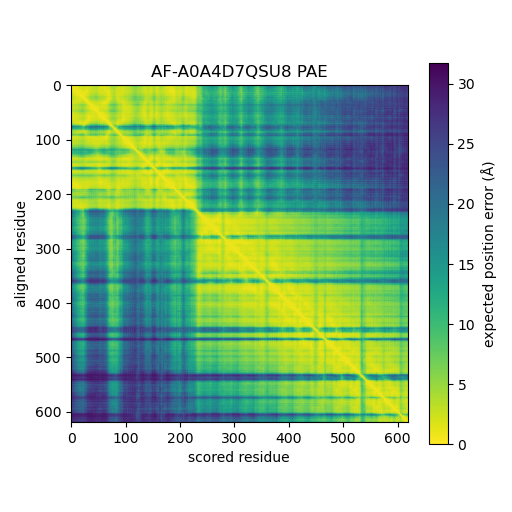 1 174 ? 23.746 -0.295 18.088 1.00 94.81 174 ILE A C 1
ATOM 1408 O O . ILE A 1 174 ? 23.453 -1.274 17.408 1.00 94.81 174 ILE A O 1
ATOM 1412 N N . ALA A 1 175 ? 24.855 -0.263 18.824 1.00 95.69 175 ALA A N 1
ATOM 1413 C CA . ALA A 1 175 ? 25.690 -1.432 19.054 1.00 95.69 175 ALA A CA 1
ATOM 1414 C C . ALA A 1 175 ? 26.443 -1.295 20.382 1.00 95.69 175 ALA A C 1
ATOM 1416 O O . ALA A 1 175 ? 26.820 -0.180 20.761 1.00 95.69 175 ALA A O 1
ATOM 1417 N N . PRO A 1 176 ? 26.731 -2.409 21.078 1.00 94.75 176 PRO A N 1
ATOM 1418 C CA . PRO A 1 176 ? 27.482 -2.372 22.331 1.00 94.75 176 PRO A CA 1
ATOM 1419 C C . PRO A 1 176 ? 28.931 -1.903 22.138 1.00 94.75 176 PRO A C 1
ATOM 1421 O O . PRO A 1 176 ? 29.527 -1.374 23.076 1.00 94.75 176 PRO A O 1
ATOM 1424 N N . ASP A 1 177 ? 29.483 -2.082 20.934 1.00 95.38 177 ASP A N 1
ATOM 1425 C CA . ASP A 1 177 ? 30.782 -1.566 20.525 1.00 95.38 177 ASP A CA 1
ATOM 1426 C C . ASP A 1 177 ? 30.964 -1.530 18.997 1.00 95.38 177 ASP A C 1
ATOM 1428 O O . ASP A 1 177 ? 30.117 -2.004 18.232 1.00 95.38 177 ASP A O 1
ATOM 1432 N N . PHE A 1 178 ? 32.082 -0.948 18.550 1.00 95.88 178 PHE A N 1
ATOM 1433 C CA . PHE A 1 178 ? 32.401 -0.777 17.132 1.00 95.88 178 PHE A CA 1
ATOM 1434 C C . PHE A 1 178 ? 32.586 -2.110 16.390 1.00 95.88 178 PHE A C 1
ATOM 1436 O O . PHE A 1 178 ? 32.142 -2.246 15.252 1.00 95.88 178 PHE A O 1
ATOM 1443 N N . VAL A 1 179 ? 33.202 -3.120 17.017 1.00 96.75 179 VAL A N 1
ATOM 1444 C CA . VAL A 1 179 ? 33.369 -4.451 16.401 1.00 96.75 179 VAL A CA 1
ATOM 1445 C C . VAL A 1 179 ? 32.013 -5.106 16.154 1.00 96.75 179 VAL A C 1
ATOM 1447 O O . VAL A 1 179 ? 31.795 -5.677 15.084 1.00 96.75 179 VAL A O 1
ATOM 1450 N N . SER A 1 180 ? 31.098 -5.013 17.117 1.00 96.56 180 SER A N 1
ATOM 1451 C CA . SER A 1 180 ? 29.740 -5.546 17.009 1.00 96.56 180 SER A CA 1
ATOM 1452 C C . SER A 1 180 ? 28.959 -4.814 15.923 1.00 96.56 180 SER A C 1
ATOM 1454 O O . SER A 1 180 ? 28.366 -5.472 15.071 1.00 96.56 180 SER A O 1
ATOM 1456 N N . PHE A 1 181 ? 29.051 -3.479 15.874 1.00 96.25 181 PHE A N 1
ATOM 1457 C CA . PHE A 1 181 ? 28.446 -2.676 14.809 1.00 96.25 181 PHE A CA 1
ATOM 1458 C C . PHE A 1 181 ? 28.906 -3.129 13.420 1.00 96.25 181 PHE A C 1
ATOM 1460 O O . PHE A 1 181 ? 28.080 -3.521 12.600 1.00 96.25 181 PHE A O 1
ATOM 1467 N N . ILE A 1 182 ? 30.222 -3.155 13.165 1.00 96.69 182 ILE A N 1
ATOM 1468 C CA . ILE A 1 182 ? 30.757 -3.559 11.856 1.00 96.69 182 ILE A CA 1
ATOM 1469 C C . ILE A 1 182 ? 30.400 -5.014 11.538 1.00 96.69 182 ILE A C 1
ATOM 1471 O O . ILE A 1 182 ? 30.147 -5.336 10.379 1.00 96.69 182 ILE A O 1
ATOM 1475 N N . THR A 1 183 ? 30.336 -5.896 12.537 1.00 97.38 183 THR A N 1
ATOM 1476 C CA . THR A 1 183 ? 29.958 -7.302 12.335 1.00 97.38 183 THR A CA 1
ATOM 1477 C C . THR A 1 183 ? 28.519 -7.447 11.861 1.00 97.38 183 THR A C 1
ATOM 1479 O O . THR A 1 183 ? 28.281 -8.117 10.854 1.00 97.38 183 THR A O 1
ATOM 1482 N N . GLU A 1 184 ? 27.569 -6.827 12.558 1.00 97.12 184 GLU A N 1
ATOM 1483 C CA . GLU A 1 184 ? 26.150 -6.893 12.202 1.00 97.12 184 GLU A CA 1
ATOM 1484 C C . GLU A 1 184 ? 25.894 -6.165 10.878 1.00 97.12 184 GLU A C 1
ATOM 1486 O O . GLU A 1 184 ? 25.287 -6.729 9.966 1.00 97.12 184 GLU A O 1
ATOM 1491 N N . TYR A 1 185 ? 26.468 -4.970 10.715 1.00 95.56 185 TYR A N 1
ATOM 1492 C CA . TYR A 1 185 ? 26.330 -4.173 9.501 1.00 95.56 185 TYR A CA 1
ATOM 1493 C C . TYR A 1 185 ? 26.916 -4.879 8.270 1.00 95.56 185 TYR A C 1
ATOM 1495 O O . TYR A 1 185 ? 26.250 -4.977 7.242 1.00 95.56 185 TYR A O 1
ATOM 1503 N N . SER A 1 186 ? 28.115 -5.464 8.371 1.00 96.69 186 SER A N 1
ATOM 1504 C CA . SER A 1 186 ? 28.711 -6.232 7.264 1.00 96.69 186 SER A CA 1
ATOM 1505 C C . SER A 1 186 ? 27.908 -7.494 6.955 1.00 96.69 186 SER A C 1
ATOM 1507 O O . SER A 1 186 ? 27.695 -7.800 5.783 1.00 96.69 186 SER A O 1
ATOM 1509 N N . THR A 1 187 ? 27.393 -8.191 7.978 1.00 96.81 187 THR A N 1
ATOM 1510 C CA . THR A 1 187 ? 26.536 -9.375 7.786 1.00 96.81 187 THR A CA 1
ATOM 1511 C C . THR A 1 187 ? 25.288 -9.014 6.976 1.00 96.81 187 THR A C 1
ATOM 1513 O O . THR A 1 187 ? 24.944 -9.738 6.041 1.00 96.81 187 THR A O 1
ATOM 1516 N N . LEU A 1 188 ? 24.671 -7.863 7.270 1.00 95.56 188 LEU A N 1
ATOM 1517 C CA . LEU A 1 188 ? 23.548 -7.278 6.526 1.00 95.56 188 LEU A CA 1
ATOM 1518 C C . LEU A 1 188 ? 23.920 -6.801 5.106 1.00 95.56 188 LEU A C 1
ATOM 1520 O O . LEU A 1 188 ? 23.048 -6.344 4.376 1.00 95.56 188 LEU A O 1
ATOM 1524 N N . GLY A 1 189 ? 25.178 -6.919 4.673 1.00 94.81 189 GLY A N 1
ATOM 1525 C CA . GLY A 1 189 ? 25.644 -6.411 3.380 1.00 94.81 189 GLY A CA 1
ATOM 1526 C C . GLY A 1 189 ? 25.872 -4.899 3.376 1.00 94.81 189 GLY A C 1
ATOM 1527 O O . GLY A 1 189 ? 25.763 -4.271 2.328 1.00 94.81 189 GLY A O 1
ATOM 1528 N N . CYS A 1 190 ? 26.162 -4.315 4.540 1.00 94.94 190 CYS A N 1
ATOM 1529 C CA . CYS A 1 190 ? 26.244 -2.872 4.753 1.00 94.94 190 CYS A CA 1
ATOM 1530 C C . CYS A 1 190 ? 24.965 -2.163 4.292 1.00 94.94 190 CYS A C 1
ATOM 1532 O O . CYS A 1 190 ? 25.047 -1.186 3.566 1.00 94.94 190 CYS A O 1
ATOM 1534 N N . ALA A 1 191 ? 23.795 -2.716 4.619 1.00 91.94 191 ALA A N 1
ATOM 1535 C CA . ALA A 1 191 ? 22.521 -2.235 4.099 1.00 91.94 191 ALA A CA 1
ATOM 1536 C C . ALA A 1 191 ? 21.925 -1.104 4.938 1.00 91.94 191 ALA A C 1
ATOM 1538 O O . ALA A 1 191 ? 21.819 -1.224 6.160 1.00 91.94 191 ALA A O 1
ATOM 1539 N N . GLY A 1 192 ? 21.456 -0.067 4.246 1.00 85.88 192 GLY A N 1
ATOM 1540 C CA . GLY A 1 192 ? 20.796 1.083 4.841 1.00 85.88 192 GLY A CA 1
ATOM 1541 C C . GLY A 1 192 ? 21.775 2.171 5.252 1.00 85.88 192 GLY A C 1
ATOM 1542 O O . GLY A 1 192 ? 22.750 1.894 5.948 1.00 85.88 192 GLY A O 1
ATOM 1543 N N . ASP A 1 193 ? 21.455 3.400 4.857 1.00 79.50 193 ASP A N 1
ATOM 1544 C CA . ASP A 1 193 ? 22.222 4.613 5.174 1.00 79.50 193 ASP A CA 1
ATOM 1545 C C . ASP A 1 193 ? 21.311 5.687 5.804 1.00 79.50 193 ASP A C 1
ATOM 1547 O O . ASP A 1 193 ? 21.622 6.876 5.766 1.00 79.50 193 ASP A O 1
ATOM 1551 N N . THR A 1 194 ? 20.154 5.281 6.336 1.00 82.19 194 THR A N 1
ATOM 1552 C CA . THR A 1 194 ? 19.170 6.148 6.998 1.00 82.19 194 THR A CA 1
ATOM 1553 C C . THR A 1 194 ? 18.562 5.446 8.214 1.00 82.19 194 THR A C 1
ATOM 1555 O O . THR A 1 194 ? 18.606 4.217 8.322 1.00 82.19 194 THR A O 1
ATOM 1558 N N . GLN A 1 195 ? 17.951 6.212 9.123 1.00 83.19 195 GLN A N 1
ATOM 1559 C CA . GLN A 1 195 ? 17.229 5.640 10.266 1.00 83.19 195 GLN A CA 1
ATOM 1560 C C . GLN A 1 195 ? 16.071 4.721 9.843 1.00 83.19 195 GLN A C 1
ATOM 1562 O O . GLN A 1 195 ? 15.847 3.699 10.492 1.00 83.19 195 GLN A O 1
ATOM 1567 N N . ASP A 1 196 ? 15.386 5.032 8.738 1.00 80.12 196 ASP A N 1
ATOM 1568 C CA . ASP A 1 196 ? 14.251 4.252 8.227 1.00 80.12 196 ASP A CA 1
ATOM 1569 C C . ASP A 1 196 ? 14.657 2.832 7.835 1.00 80.12 196 ASP A C 1
ATOM 1571 O O . ASP A 1 196 ? 13.972 1.866 8.185 1.00 80.12 196 ASP A O 1
ATOM 1575 N N . ASP A 1 197 ? 15.812 2.696 7.180 1.00 81.38 197 ASP A N 1
ATOM 1576 C CA . ASP A 1 197 ? 16.368 1.391 6.825 1.00 81.38 197 ASP A CA 1
ATOM 1577 C C . ASP A 1 197 ? 16.694 0.569 8.080 1.00 81.38 197 ASP A C 1
ATOM 1579 O O . ASP A 1 197 ? 16.476 -0.643 8.134 1.00 81.38 197 ASP A O 1
ATOM 1583 N N . TRP A 1 198 ? 17.227 1.226 9.111 1.00 87.81 198 TRP A N 1
ATOM 1584 C CA . TRP A 1 198 ? 17.727 0.550 10.304 1.00 87.81 198 TRP A CA 1
ATOM 1585 C C . TRP A 1 198 ? 16.640 0.218 11.316 1.00 87.81 198 TRP A C 1
ATOM 1587 O O . TRP A 1 198 ? 16.790 -0.771 12.032 1.00 87.81 198 TRP A O 1
ATOM 1597 N N . PHE A 1 199 ? 15.504 0.920 11.331 1.00 87.00 199 PHE A N 1
ATOM 1598 C CA . PHE A 1 199 ? 14.348 0.507 12.135 1.00 87.00 199 PHE A CA 1
ATOM 1599 C C . PHE A 1 199 ? 13.915 -0.933 11.845 1.00 87.00 199 PHE A C 1
ATOM 1601 O O . PHE A 1 199 ? 13.504 -1.644 12.761 1.00 87.00 199 PHE A O 1
ATOM 1608 N N . ALA A 1 200 ? 14.050 -1.391 10.597 1.00 83.38 200 ALA A N 1
ATOM 1609 C CA . ALA A 1 200 ? 13.745 -2.771 10.229 1.00 83.38 200 ALA A CA 1
ATOM 1610 C C . ALA A 1 200 ? 14.734 -3.788 10.835 1.00 83.38 200 ALA A C 1
ATOM 1612 O O . ALA A 1 200 ? 14.389 -4.959 11.015 1.00 83.38 200 ALA A O 1
ATOM 1613 N N . PHE A 1 201 ? 15.959 -3.363 11.143 1.00 90.88 201 PHE A N 1
ATOM 1614 C CA . PHE A 1 201 ? 17.051 -4.220 11.610 1.00 90.88 201 PHE A CA 1
ATOM 1615 C C . PHE A 1 201 ? 17.322 -4.116 13.112 1.00 90.88 201 PHE A C 1
ATOM 1617 O O . PHE A 1 201 ? 18.018 -4.972 13.668 1.00 90.88 201 PHE A O 1
ATOM 1624 N N . CYS A 1 202 ? 16.793 -3.084 13.765 1.00 89.94 202 CYS A N 1
ATOM 1625 C CA . CYS A 1 202 ? 17.046 -2.800 15.167 1.00 89.94 202 CYS A CA 1
ATOM 1626 C C . CYS A 1 202 ? 16.066 -3.517 16.106 1.00 89.94 202 CYS A C 1
ATOM 1628 O O . CYS A 1 202 ? 14.856 -3.560 15.883 1.00 89.94 202 CYS A O 1
ATOM 1630 N N . ASP A 1 203 ? 16.589 -4.036 17.217 1.00 87.00 203 ASP A N 1
ATOM 1631 C CA . ASP A 1 203 ? 15.785 -4.426 18.377 1.00 87.00 203 ASP A CA 1
ATOM 1632 C C . ASP A 1 203 ? 15.439 -3.178 19.205 1.00 87.00 203 ASP A C 1
ATOM 1634 O O . ASP A 1 203 ? 16.315 -2.565 19.820 1.00 87.00 203 ASP A O 1
ATOM 1638 N N . MET A 1 204 ? 14.156 -2.808 19.195 1.00 83.81 204 MET A N 1
ATOM 1639 C CA . MET A 1 204 ? 13.615 -1.594 19.821 1.00 83.81 204 MET A CA 1
ATOM 1640 C C . MET A 1 204 ? 12.974 -1.851 21.198 1.00 83.81 204 MET A C 1
ATOM 1642 O O . MET A 1 204 ? 12.201 -1.024 21.683 1.00 83.81 204 MET A O 1
ATOM 1646 N N . THR A 1 205 ? 13.238 -3.002 21.827 1.00 83.81 205 THR A N 1
ATOM 1647 C CA . THR A 1 205 ? 12.614 -3.373 23.112 1.00 83.81 205 THR A CA 1
ATOM 1648 C C . THR A 1 205 ? 13.020 -2.477 24.290 1.00 83.81 205 THR A C 1
ATOM 1650 O O . THR A 1 205 ? 12.219 -2.286 25.207 1.00 83.81 205 THR A O 1
ATOM 1653 N N . ASP A 1 206 ? 14.227 -1.903 24.273 1.00 83.06 206 ASP A N 1
ATOM 1654 C CA . ASP A 1 206 ? 14.720 -0.959 25.285 1.00 83.06 206 ASP A CA 1
ATOM 1655 C C . ASP A 1 206 ? 14.595 0.496 24.775 1.00 83.06 206 ASP A C 1
ATOM 1657 O O . ASP A 1 206 ? 15.155 0.833 23.732 1.00 83.06 206 ASP A O 1
ATOM 1661 N N . PRO A 1 207 ? 13.918 1.409 25.498 1.00 78.75 207 PRO A N 1
ATOM 1662 C CA . PRO A 1 207 ? 13.796 2.817 25.111 1.00 78.75 207 PRO A CA 1
ATOM 1663 C C . PRO A 1 207 ? 15.123 3.573 24.918 1.00 78.75 207 PRO A C 1
ATOM 1665 O O . PRO A 1 207 ? 15.131 4.584 24.221 1.00 78.75 207 PRO A O 1
ATOM 1668 N N . ALA A 1 208 ? 16.225 3.120 25.520 1.00 80.25 208 ALA A N 1
ATOM 1669 C CA . ALA A 1 208 ? 17.548 3.734 25.392 1.00 80.25 208 ALA A CA 1
ATOM 1670 C C . ALA A 1 208 ? 18.423 3.090 24.297 1.00 80.25 208 ALA A C 1
ATOM 1672 O O . ALA A 1 208 ? 19.515 3.589 23.998 1.00 80.25 208 ALA A O 1
ATOM 1673 N N . GLN A 1 209 ? 17.973 1.978 23.710 1.00 88.69 209 GLN A N 1
ATOM 1674 C CA . GLN A 1 209 ? 18.747 1.184 22.759 1.00 88.69 209 GLN A CA 1
ATOM 1675 C C . GLN A 1 209 ? 17.944 0.924 21.480 1.00 88.69 209 GLN A C 1
ATOM 1677 O O . GLN A 1 209 ? 16.724 1.062 21.427 1.00 88.69 209 GLN A O 1
ATOM 1682 N N . ALA A 1 210 ? 18.666 0.615 20.416 1.00 91.81 210 ALA A N 1
ATOM 1683 C CA . ALA A 1 210 ? 18.134 0.242 19.116 1.00 91.81 210 ALA A CA 1
ATOM 1684 C C . ALA A 1 210 ? 19.163 -0.671 18.450 1.00 91.81 210 ALA A C 1
ATOM 1686 O O . ALA A 1 210 ? 19.828 -0.282 17.496 1.00 91.81 210 ALA A O 1
ATOM 1687 N N . MET A 1 211 ? 19.391 -1.845 19.039 1.00 94.31 211 MET A N 1
ATOM 1688 C CA . MET A 1 211 ? 20.547 -2.670 18.687 1.00 94.31 211 MET A CA 1
ATOM 1689 C C . MET A 1 211 ? 20.403 -3.223 17.273 1.00 94.31 211 MET A C 1
ATOM 1691 O O . MET A 1 211 ? 19.489 -4.008 17.019 1.00 94.31 211 MET A O 1
ATOM 1695 N N . LEU A 1 212 ? 21.321 -2.850 16.382 1.00 94.44 212 LEU A N 1
ATOM 1696 C CA . LEU A 1 212 ? 21.377 -3.339 15.010 1.00 94.44 212 LEU A CA 1
ATOM 1697 C C . LEU A 1 212 ? 21.700 -4.833 15.015 1.00 94.44 212 LEU A C 1
ATOM 1699 O O . LEU A 1 212 ? 22.723 -5.246 15.565 1.00 94.44 212 LEU A O 1
ATOM 1703 N N . ARG A 1 213 ? 20.830 -5.646 14.410 1.00 94.25 213 ARG A N 1
ATOM 1704 C CA . ARG A 1 213 ? 20.943 -7.105 14.451 1.00 94.25 213 ARG A CA 1
ATOM 1705 C C . ARG A 1 213 ? 20.574 -7.747 13.123 1.00 94.25 213 ARG A C 1
ATOM 1707 O O . ARG A 1 213 ? 19.437 -7.650 12.662 1.00 94.25 213 ARG A O 1
ATOM 1714 N N . ALA A 1 214 ? 21.500 -8.511 12.557 1.00 93.94 214 ALA A N 1
ATOM 1715 C CA . ALA A 1 214 ? 21.271 -9.338 11.380 1.00 93.94 214 ALA A CA 1
ATOM 1716 C C . ALA A 1 214 ? 20.273 -10.479 11.644 1.00 93.94 214 ALA A C 1
ATOM 1718 O O . ALA A 1 214 ? 19.605 -10.944 10.724 1.00 93.94 214 ALA A O 1
ATOM 1719 N N . ASP A 1 215 ? 20.144 -10.924 12.899 1.00 94.31 215 ASP A N 1
ATOM 1720 C CA . ASP A 1 215 ? 19.206 -11.973 13.310 1.00 94.31 215 ASP A CA 1
ATOM 1721 C C . ASP A 1 215 ? 17.829 -11.450 13.765 1.00 94.31 215 ASP A C 1
ATOM 1723 O O . ASP A 1 215 ? 16.971 -12.259 14.155 1.00 94.31 215 ASP A O 1
ATOM 1727 N N . SER A 1 216 ? 17.595 -10.135 13.679 1.00 91.62 216 SER A N 1
ATOM 1728 C CA . SER A 1 216 ? 16.271 -9.529 13.847 1.00 91.62 216 SER A CA 1
ATOM 1729 C C . SER A 1 216 ? 15.282 -10.062 12.793 1.00 91.62 216 SER A C 1
ATOM 1731 O O . SER A 1 216 ? 15.702 -10.601 11.762 1.00 91.62 216 SER A O 1
ATOM 1733 N N . PRO A 1 217 ? 13.958 -9.935 13.006 1.00 90.12 217 PRO A N 1
ATOM 1734 C CA . PRO A 1 217 ? 12.971 -10.329 12.002 1.00 90.12 217 PRO A CA 1
ATOM 1735 C C . PRO A 1 217 ? 13.209 -9.678 10.631 1.00 90.12 217 PRO A C 1
ATOM 1737 O O . PRO A 1 217 ? 13.205 -10.384 9.621 1.00 90.12 217 PRO A O 1
ATOM 1740 N N . GLY A 1 218 ? 13.483 -8.367 10.588 1.00 88.31 218 GLY A N 1
ATOM 1741 C CA . GLY A 1 218 ? 13.777 -7.672 9.334 1.00 88.31 218 GLY A CA 1
ATOM 1742 C C . GLY A 1 218 ? 15.148 -8.028 8.760 1.00 88.31 218 GLY A C 1
ATOM 1743 O O . GLY A 1 218 ? 15.261 -8.213 7.551 1.00 88.31 218 GLY A O 1
ATOM 1744 N N . GLY A 1 219 ? 16.165 -8.234 9.605 1.00 91.62 219 GLY A N 1
ATOM 1745 C CA . GLY A 1 219 ? 17.492 -8.681 9.169 1.00 91.62 219 GLY A CA 1
ATOM 1746 C C . GLY A 1 219 ? 17.461 -10.055 8.493 1.00 91.62 219 GLY A C 1
ATOM 1747 O O . GLY A 1 219 ? 18.003 -10.224 7.401 1.00 91.62 219 GLY A O 1
ATOM 1748 N N . LYS A 1 220 ? 16.742 -11.023 9.076 1.00 93.50 220 LYS A N 1
ATOM 1749 C CA . LYS A 1 220 ? 16.532 -12.351 8.471 1.00 93.50 220 LYS A CA 1
ATOM 1750 C C . LYS A 1 220 ? 15.778 -12.259 7.150 1.00 93.50 220 LYS A C 1
ATOM 1752 O O . LYS A 1 220 ? 16.239 -12.818 6.159 1.00 93.50 220 LYS A O 1
ATOM 1757 N N . ALA A 1 221 ? 14.676 -11.506 7.116 1.00 89.50 221 ALA A N 1
ATOM 1758 C CA . ALA A 1 221 ? 13.895 -11.310 5.896 1.00 89.50 221 ALA A CA 1
ATOM 1759 C C . ALA A 1 221 ? 14.740 -10.696 4.764 1.00 89.50 221 ALA A C 1
ATOM 1761 O O . ALA A 1 221 ? 14.671 -11.143 3.618 1.00 89.50 221 ALA A O 1
ATOM 1762 N N . TRP A 1 222 ? 15.582 -9.715 5.093 1.00 90.94 222 TRP A N 1
ATOM 1763 C CA . TRP A 1 222 ? 16.519 -9.099 4.159 1.00 90.94 222 TRP A CA 1
ATOM 1764 C C . TRP A 1 222 ? 17.577 -10.083 3.643 1.00 90.94 222 TRP A C 1
ATOM 1766 O O . TRP A 1 222 ? 17.802 -10.176 2.436 1.00 90.94 222 TRP A O 1
ATOM 1776 N N . LEU A 1 223 ? 18.210 -10.853 4.531 1.00 93.12 223 LEU A N 1
ATOM 1777 C CA . LEU A 1 223 ? 19.263 -11.803 4.162 1.00 93.12 223 LEU A CA 1
ATOM 1778 C C . LEU A 1 223 ? 18.749 -12.987 3.342 1.00 93.12 223 LEU A C 1
ATOM 1780 O O . LEU A 1 223 ? 19.434 -13.422 2.405 1.00 93.12 223 LEU A O 1
ATOM 1784 N N . ASP A 1 224 ? 17.558 -13.485 3.668 1.00 90.50 224 ASP A N 1
ATOM 1785 C CA . ASP A 1 224 ? 16.871 -14.521 2.900 1.00 90.50 224 ASP A CA 1
ATOM 1786 C C . ASP A 1 224 ? 16.567 -14.008 1.492 1.00 90.50 224 ASP A C 1
ATOM 1788 O O . ASP A 1 224 ? 16.905 -14.662 0.500 1.00 90.50 224 ASP A O 1
ATOM 1792 N N . TRP A 1 225 ? 16.032 -12.789 1.391 1.00 86.44 225 TRP A N 1
ATOM 1793 C CA . TRP A 1 225 ? 15.759 -12.163 0.105 1.00 86.44 225 TRP A CA 1
ATOM 1794 C C . TRP A 1 225 ? 17.032 -11.925 -0.717 1.00 86.44 225 TRP A C 1
ATOM 1796 O O . TRP A 1 225 ? 17.075 -12.275 -1.897 1.00 86.44 225 TRP A O 1
ATOM 1806 N N . LEU A 1 226 ? 18.105 -11.402 -0.110 1.00 88.50 226 LEU A N 1
ATOM 1807 C CA . LEU A 1 226 ? 19.388 -11.205 -0.792 1.00 88.50 226 LEU A CA 1
ATOM 1808 C C . LEU A 1 226 ? 19.928 -12.511 -1.383 1.00 88.50 226 LEU A C 1
ATOM 1810 O O . LEU A 1 226 ? 20.497 -12.498 -2.479 1.00 88.50 226 LEU A O 1
ATOM 1814 N N . SER A 1 227 ? 19.735 -13.622 -0.670 1.00 85.38 227 SER A N 1
ATOM 1815 C CA . SER A 1 227 ? 20.218 -14.949 -1.058 1.00 85.38 227 SER A CA 1
ATOM 1816 C C . SER A 1 227 ? 19.396 -15.581 -2.188 1.00 85.38 227 SER A C 1
ATOM 1818 O O . SER A 1 227 ? 19.937 -16.395 -2.944 1.00 85.38 227 SER A O 1
ATOM 1820 N N . ASP A 1 228 ? 18.133 -15.182 -2.364 1.00 81.00 228 ASP A N 1
ATOM 1821 C CA . ASP A 1 228 ? 17.301 -15.610 -3.488 1.00 81.00 228 ASP A CA 1
ATOM 1822 C C . ASP A 1 228 ? 17.588 -14.783 -4.750 1.00 81.00 228 ASP A C 1
ATOM 1824 O O . ASP A 1 228 ? 16.982 -13.746 -5.019 1.00 81.00 228 ASP A O 1
ATOM 1828 N N . LEU A 1 229 ? 18.557 -15.251 -5.537 1.00 72.19 229 LEU A N 1
ATOM 1829 C CA . LEU A 1 229 ? 18.966 -14.629 -6.800 1.00 72.19 229 LEU A CA 1
ATOM 1830 C C . LEU A 1 229 ? 18.148 -15.103 -8.008 1.00 72.19 229 LEU A C 1
ATOM 1832 O O . LEU A 1 229 ? 18.518 -14.803 -9.147 1.00 72.19 229 LEU A O 1
ATOM 1836 N N . ARG A 1 230 ? 17.085 -15.889 -7.800 1.00 68.56 230 ARG A N 1
ATOM 1837 C CA . ARG A 1 230 ? 16.223 -16.304 -8.907 1.00 68.56 230 ARG A CA 1
ATOM 1838 C C . ARG A 1 230 ? 15.535 -15.057 -9.472 1.00 68.56 230 ARG A C 1
ATOM 1840 O O . ARG A 1 230 ? 15.035 -14.251 -8.689 1.00 68.56 230 ARG A O 1
ATOM 1847 N N . PRO A 1 231 ? 15.498 -14.876 -10.805 1.00 60.59 231 PRO A N 1
ATOM 1848 C CA . PRO A 1 231 ? 14.642 -13.860 -11.396 1.00 60.59 231 PRO A CA 1
ATOM 1849 C C . PRO A 1 231 ? 13.218 -14.105 -10.904 1.00 60.59 231 PRO A C 1
ATOM 1851 O O . PRO A 1 231 ? 12.717 -15.228 -11.014 1.00 60.59 231 PRO A O 1
ATOM 1854 N N . GLU A 1 232 ? 12.581 -13.086 -10.334 1.00 63.78 232 GLU A N 1
ATOM 1855 C CA . GLU A 1 232 ? 11.164 -13.187 -10.017 1.00 63.78 232 GLU A CA 1
ATOM 1856 C C . GLU A 1 232 ? 10.409 -13.458 -11.318 1.00 63.78 232 GLU A C 1
ATOM 1858 O O . GLU A 1 232 ? 10.524 -12.705 -12.285 1.00 63.78 232 GLU A O 1
ATOM 1863 N N . ALA A 1 233 ? 9.681 -14.576 -11.356 1.00 64.50 233 ALA A N 1
ATOM 1864 C CA . ALA A 1 233 ? 9.054 -15.075 -12.579 1.00 64.50 233 ALA A CA 1
ATOM 1865 C C . ALA A 1 233 ? 8.038 -14.090 -13.188 1.00 64.50 233 ALA A C 1
ATOM 1867 O O . ALA A 1 233 ? 7.732 -14.202 -14.371 1.00 64.50 233 ALA A O 1
ATOM 1868 N N . ASP A 1 234 ? 7.544 -13.136 -12.391 1.00 79.19 234 ASP A N 1
ATOM 1869 C CA . ASP A 1 234 ? 6.533 -12.147 -12.769 1.00 79.19 234 ASP A CA 1
ATOM 1870 C C . ASP A 1 234 ? 6.957 -10.696 -12.458 1.00 79.19 234 ASP A C 1
ATOM 1872 O O . ASP A 1 234 ? 6.163 -9.879 -11.986 1.00 79.19 234 ASP A O 1
ATOM 1876 N N . ALA A 1 235 ? 8.238 -10.387 -12.676 1.00 75.00 235 ALA A N 1
ATOM 1877 C CA . ALA A 1 235 ? 8.781 -9.038 -12.523 1.00 75.00 235 ALA A CA 1
ATOM 1878 C C . ALA A 1 235 ? 8.702 -8.220 -13.826 1.00 75.00 235 ALA A C 1
ATOM 1880 O O . ALA A 1 235 ? 8.839 -8.786 -14.917 1.00 75.00 235 ALA A O 1
ATOM 1881 N N . PRO A 1 236 ? 8.555 -6.882 -13.732 1.00 79.31 236 PRO A N 1
ATOM 1882 C CA . PRO A 1 236 ? 8.609 -6.009 -14.899 1.00 79.31 236 PRO A CA 1
ATOM 1883 C C . PRO A 1 236 ? 9.952 -6.135 -15.631 1.00 79.31 236 PRO A C 1
ATOM 1885 O O . PRO A 1 236 ? 10.987 -6.356 -14.989 1.00 79.31 236 PRO A O 1
ATOM 1888 N N . PRO A 1 237 ? 9.984 -5.947 -16.964 1.00 79.69 237 PRO A N 1
ATOM 1889 C CA . PRO A 1 237 ? 11.237 -5.974 -17.704 1.00 79.69 237 PRO A CA 1
ATOM 1890 C C . PRO A 1 237 ? 12.163 -4.843 -17.255 1.00 79.69 237 PRO A C 1
ATOM 1892 O O . PRO A 1 237 ? 11.734 -3.806 -16.736 1.00 79.69 237 PRO A O 1
ATOM 1895 N N . ARG A 1 238 ? 13.458 -5.034 -17.515 1.00 75.94 238 ARG A N 1
ATOM 1896 C CA . ARG A 1 238 ? 14.461 -4.001 -17.262 1.00 75.94 238 ARG A CA 1
ATOM 1897 C C . ARG A 1 238 ? 14.193 -2.780 -18.130 1.00 75.94 238 ARG A C 1
ATOM 1899 O O . ARG A 1 238 ? 13.907 -2.893 -19.318 1.00 75.94 238 ARG A O 1
ATOM 1906 N N . VAL A 1 239 ? 14.326 -1.621 -17.508 1.00 82.00 239 VAL A N 1
ATOM 1907 C CA . VAL A 1 239 ? 14.162 -0.328 -18.159 1.00 82.00 239 VAL A CA 1
ATOM 1908 C C . VAL A 1 239 ? 15.370 -0.035 -19.043 1.00 82.00 239 VAL A C 1
ATOM 1910 O O . VAL A 1 239 ? 16.509 -0.316 -18.667 1.00 82.00 239 VAL A O 1
ATOM 1913 N N . VAL A 1 240 ? 15.120 0.549 -20.214 1.00 87.38 240 VAL A N 1
ATOM 1914 C CA . VAL A 1 240 ? 16.165 1.037 -21.112 1.00 87.38 240 VAL A CA 1
ATOM 1915 C C . VAL A 1 240 ? 16.252 2.549 -20.962 1.00 87.38 240 VAL A C 1
ATOM 1917 O O . VAL A 1 240 ? 15.452 3.287 -21.523 1.00 87.38 240 VAL A O 1
ATOM 1920 N N . MET A 1 241 ? 17.222 3.026 -20.185 1.00 86.12 241 MET A N 1
ATOM 1921 C CA . MET A 1 241 ? 17.446 4.466 -20.051 1.00 86.12 241 MET A CA 1
ATOM 1922 C C . MET A 1 241 ? 18.042 5.035 -21.341 1.00 86.12 241 MET A C 1
ATOM 1924 O O . MET A 1 241 ? 18.983 4.460 -21.895 1.00 86.12 241 MET A O 1
ATOM 1928 N N . ALA A 1 242 ? 17.504 6.166 -21.799 1.00 90.62 242 ALA A N 1
ATOM 1929 C CA . ALA A 1 242 ? 18.033 6.926 -22.924 1.00 90.62 242 ALA A CA 1
ATOM 1930 C C . ALA A 1 242 ? 19.466 7.394 -22.619 1.00 90.62 242 ALA A C 1
ATOM 1932 O O . ALA A 1 242 ? 19.719 7.996 -21.575 1.00 90.62 242 ALA A O 1
ATOM 1933 N N . LYS A 1 243 ? 20.408 7.103 -23.522 1.00 89.12 243 LYS A N 1
ATOM 1934 C CA . LYS A 1 243 ? 21.838 7.437 -23.359 1.00 89.12 243 LYS A CA 1
ATOM 1935 C C . LYS A 1 243 ? 22.399 8.214 -24.540 1.00 89.12 243 LYS A C 1
ATOM 1937 O O . LYS A 1 243 ? 23.395 8.921 -24.397 1.00 89.12 243 LYS A O 1
ATOM 1942 N N . SER A 1 244 ? 21.806 8.048 -25.718 1.00 94.69 244 SER A N 1
ATOM 1943 C CA . SER A 1 244 ? 22.264 8.656 -26.959 1.00 94.69 244 SER A CA 1
ATOM 1944 C C . SER A 1 244 ? 21.371 9.818 -27.382 1.00 94.69 244 SER A C 1
ATOM 1946 O O . SER A 1 244 ? 20.207 9.925 -26.996 1.00 94.69 244 SER A O 1
ATOM 1948 N N . ARG A 1 245 ? 21.904 10.685 -28.251 1.00 95.62 245 ARG A N 1
ATOM 1949 C CA . ARG A 1 245 ? 21.102 11.738 -28.883 1.00 95.62 245 ARG A CA 1
ATOM 1950 C C . ARG A 1 245 ? 19.908 11.155 -29.653 1.00 95.62 245 ARG A C 1
ATOM 1952 O O . ARG A 1 245 ? 18.822 11.720 -29.571 1.00 95.62 245 ARG A O 1
ATOM 1959 N N . ALA A 1 246 ? 20.106 10.019 -30.325 1.00 97.00 246 ALA A N 1
ATOM 1960 C CA . ALA A 1 246 ? 19.063 9.326 -31.072 1.00 97.00 246 ALA A CA 1
ATOM 1961 C C . ALA A 1 246 ? 17.920 8.844 -30.156 1.00 97.00 246 ALA A C 1
ATOM 1963 O O . ALA A 1 246 ? 16.759 9.004 -30.518 1.00 97.00 246 ALA A O 1
ATOM 1964 N N . ASP A 1 247 ? 18.216 8.351 -28.946 1.00 96.88 247 ASP A N 1
ATOM 1965 C CA . ASP A 1 247 ? 17.188 7.944 -27.968 1.00 96.88 247 ASP A CA 1
ATOM 1966 C C . ASP A 1 247 ? 16.294 9.126 -27.560 1.00 96.88 247 ASP A C 1
ATOM 1968 O O . ASP A 1 247 ? 15.067 9.021 -27.513 1.00 96.88 247 ASP A O 1
ATOM 1972 N N . HIS A 1 248 ? 16.906 10.283 -27.294 1.00 95.44 248 HIS A N 1
ATOM 1973 C CA . HIS A 1 248 ? 16.167 11.498 -26.949 1.00 95.44 248 HIS A CA 1
ATOM 1974 C C . HIS A 1 248 ? 15.355 12.043 -28.133 1.00 95.44 248 HIS A C 1
ATOM 1976 O O . HIS A 1 248 ? 14.227 12.514 -27.948 1.00 95.44 248 HIS A O 1
ATOM 1982 N N . ASP A 1 249 ? 15.901 11.966 -29.350 1.00 97.00 249 ASP A N 1
ATOM 1983 C CA . ASP A 1 249 ? 15.194 12.367 -30.567 1.00 97.00 249 ASP A CA 1
ATOM 1984 C C . ASP A 1 249 ? 14.003 11.428 -30.850 1.00 97.00 249 ASP A C 1
ATOM 1986 O O . ASP A 1 249 ? 12.930 11.911 -31.215 1.00 97.00 249 ASP A O 1
ATOM 1990 N N . LEU A 1 250 ? 14.141 10.119 -30.595 1.00 98.06 250 LEU A N 1
ATOM 1991 C CA . LEU A 1 250 ? 13.058 9.132 -30.688 1.00 98.06 250 LEU A CA 1
ATOM 1992 C C . LEU A 1 250 ? 11.905 9.467 -29.734 1.00 98.06 250 LEU A C 1
ATOM 1994 O O . LEU A 1 250 ? 10.752 9.533 -30.166 1.00 98.06 250 LEU A O 1
ATOM 1998 N N . LEU A 1 251 ? 12.209 9.716 -28.457 1.00 96.00 251 LEU A N 1
ATOM 1999 C CA . LEU A 1 251 ? 11.215 10.086 -27.444 1.00 96.00 251 LEU A CA 1
ATOM 2000 C C . LEU A 1 251 ? 10.461 11.364 -27.826 1.00 96.00 251 LEU A C 1
ATOM 2002 O O . LEU A 1 251 ? 9.230 11.385 -27.840 1.00 96.00 251 LEU A O 1
ATOM 2006 N N . THR A 1 252 ? 11.199 12.404 -28.220 1.00 96.12 252 THR A N 1
ATOM 2007 C CA . THR A 1 252 ? 10.618 13.690 -28.636 1.00 96.12 252 THR A CA 1
ATOM 2008 C C . THR A 1 252 ? 9.729 13.527 -29.873 1.00 96.12 252 THR A C 1
ATOM 2010 O O . THR A 1 252 ? 8.630 14.081 -29.940 1.00 96.12 252 THR A O 1
ATOM 2013 N N . ALA A 1 253 ? 10.178 12.743 -30.857 1.00 97.31 253 ALA A N 1
ATOM 2014 C CA . ALA A 1 253 ? 9.430 12.487 -32.081 1.00 97.31 253 ALA A CA 1
ATOM 2015 C C . ALA A 1 253 ? 8.144 11.688 -31.828 1.00 97.31 253 ALA A C 1
ATOM 2017 O O . ALA A 1 253 ? 7.101 12.022 -32.396 1.00 97.31 253 ALA A O 1
ATOM 2018 N N . ALA A 1 254 ? 8.200 10.667 -30.969 1.00 97.00 254 ALA A N 1
ATOM 2019 C CA . ALA A 1 254 ? 7.040 9.864 -30.598 1.00 97.00 254 ALA A CA 1
ATOM 2020 C C . ALA A 1 254 ? 6.006 10.692 -29.824 1.00 97.00 254 ALA A C 1
ATOM 2022 O O . ALA A 1 254 ? 4.822 10.654 -30.158 1.00 97.00 254 ALA A O 1
ATOM 2023 N N . GLN A 1 255 ? 6.453 11.510 -28.864 1.00 95.50 255 GLN A N 1
ATOM 2024 C CA . GLN A 1 255 ? 5.590 12.441 -28.134 1.00 95.50 255 GLN A CA 1
ATOM 2025 C C . GLN A 1 255 ? 4.850 13.399 -29.077 1.00 95.50 255 GLN A C 1
ATOM 2027 O O . GLN A 1 255 ? 3.662 13.652 -28.889 1.00 95.50 255 GLN A O 1
ATOM 2032 N N . ALA A 1 256 ? 5.531 13.893 -30.112 1.00 96.44 256 ALA A N 1
ATOM 2033 C CA . ALA A 1 256 ? 4.954 14.784 -31.115 1.00 96.44 256 ALA A CA 1
ATOM 2034 C C . ALA A 1 256 ? 4.109 14.072 -32.195 1.00 96.44 256 ALA A C 1
ATOM 2036 O O . ALA A 1 256 ? 3.606 14.742 -33.097 1.00 96.44 256 ALA A O 1
ATOM 2037 N N . GLY A 1 257 ? 3.992 12.737 -32.174 1.00 96.00 257 GLY A N 1
ATOM 2038 C CA . GLY A 1 257 ? 3.302 11.971 -33.223 1.00 96.00 257 GLY A CA 1
ATOM 2039 C C . GLY A 1 257 ? 4.014 11.992 -34.587 1.00 96.00 257 GLY A C 1
ATOM 2040 O O . GLY A 1 257 ? 3.417 11.710 -35.628 1.00 96.00 257 GLY A O 1
ATOM 2041 N N . ASN A 1 258 ? 5.306 12.336 -34.633 1.00 97.38 258 ASN A N 1
ATOM 2042 C CA . ASN A 1 258 ? 6.046 12.497 -35.884 1.00 97.38 258 ASN A CA 1
ATOM 2043 C C . ASN A 1 258 ? 6.711 11.186 -36.332 1.00 97.38 258 ASN A C 1
ATOM 2045 O O . ASN A 1 258 ? 7.891 10.935 -36.074 1.00 97.38 258 ASN A O 1
ATOM 2049 N N . ARG A 1 259 ? 5.958 10.361 -37.071 1.00 97.12 259 ARG A N 1
ATOM 2050 C CA . ARG A 1 259 ? 6.412 9.045 -37.571 1.00 97.12 259 ARG A CA 1
ATOM 2051 C C . ARG A 1 259 ? 7.703 9.106 -38.396 1.00 97.12 259 ARG A C 1
ATOM 2053 O O . ARG A 1 259 ? 8.520 8.196 -38.312 1.00 97.12 259 ARG A O 1
ATOM 2060 N N . ALA A 1 260 ? 7.909 10.166 -39.180 1.00 96.94 260 ALA A N 1
ATOM 2061 C CA . ALA A 1 260 ? 9.106 10.303 -40.013 1.00 96.94 260 ALA A CA 1
ATOM 2062 C C . ALA A 1 260 ? 10.370 10.517 -39.167 1.00 96.94 260 ALA A C 1
ATOM 2064 O O . ALA A 1 260 ? 11.417 9.943 -39.460 1.00 96.94 260 ALA A O 1
ATOM 2065 N N . MET A 1 261 ? 10.269 11.312 -38.098 1.00 97.62 261 MET A N 1
ATOM 2066 C CA . MET A 1 261 ? 11.381 11.503 -37.167 1.00 97.62 261 MET A CA 1
ATOM 2067 C C . MET A 1 261 ? 11.619 10.277 -36.285 1.00 97.62 261 MET A C 1
ATOM 2069 O O . MET A 1 261 ? 12.772 9.971 -36.007 1.00 97.62 261 MET A O 1
ATOM 2073 N N . VAL A 1 262 ? 10.566 9.539 -35.919 1.00 98.06 262 VAL A N 1
ATOM 2074 C CA . VAL A 1 262 ? 10.705 8.245 -35.230 1.00 98.06 262 VAL A CA 1
ATOM 2075 C C . VAL A 1 262 ? 11.505 7.261 -36.083 1.00 98.06 262 VAL A C 1
ATOM 2077 O O . VAL A 1 262 ? 12.475 6.687 -35.601 1.00 98.06 262 VAL A O 1
ATOM 2080 N N . LEU A 1 263 ? 11.153 7.112 -37.365 1.00 97.44 263 LEU A N 1
ATOM 2081 C CA . LEU A 1 263 ? 11.895 6.262 -38.301 1.00 97.44 263 LEU A CA 1
ATOM 2082 C C . LEU A 1 263 ? 13.368 6.654 -38.384 1.00 97.44 263 LEU A C 1
ATOM 2084 O O . LEU A 1 263 ? 14.233 5.798 -38.244 1.00 97.44 263 LEU A O 1
ATOM 2088 N N . ARG A 1 264 ? 13.639 7.952 -38.545 1.00 97.56 264 ARG A N 1
ATOM 2089 C CA . ARG A 1 264 ? 15.005 8.464 -38.623 1.00 97.56 264 ARG A CA 1
ATOM 2090 C C . ARG A 1 264 ? 15.803 8.182 -37.351 1.00 97.56 264 ARG A C 1
ATOM 2092 O O . ARG A 1 264 ? 16.932 7.729 -37.452 1.00 97.56 264 ARG A O 1
ATOM 2099 N N . ALA A 1 265 ? 15.225 8.418 -36.175 1.00 97.75 265 ALA A N 1
ATOM 2100 C CA . ALA A 1 265 ? 15.906 8.159 -34.911 1.00 97.75 265 ALA A CA 1
ATOM 2101 C C . ALA A 1 265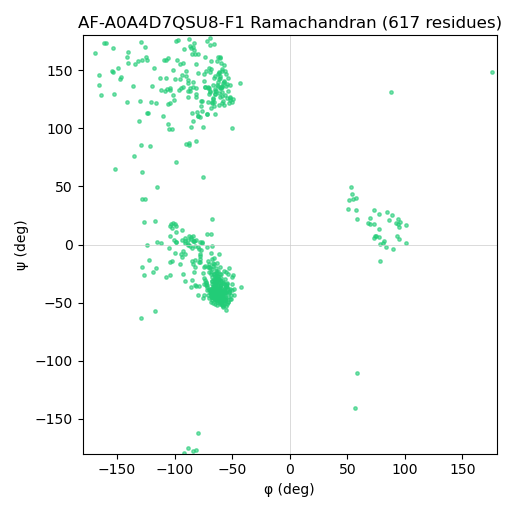 ? 16.233 6.665 -34.733 1.00 97.75 265 ALA A C 1
ATOM 2103 O O . ALA A 1 265 ? 17.324 6.326 -34.279 1.00 97.75 265 ALA A O 1
ATOM 2104 N N . LEU A 1 266 ? 15.326 5.768 -35.141 1.00 97.31 266 LEU A N 1
ATOM 2105 C CA . LEU A 1 266 ? 15.582 4.323 -35.147 1.00 97.31 266 LEU A CA 1
ATOM 2106 C C . LEU A 1 266 ? 16.687 3.938 -36.144 1.00 97.31 266 LEU A C 1
ATOM 2108 O O . LEU A 1 266 ? 17.542 3.122 -35.808 1.00 97.31 266 LEU A O 1
ATOM 2112 N N . ASP A 1 267 ? 16.702 4.536 -37.338 1.00 96.75 267 ASP A N 1
ATOM 2113 C CA . ASP A 1 267 ? 17.756 4.317 -38.340 1.00 96.75 267 ASP A CA 1
ATOM 2114 C C . ASP A 1 267 ? 19.124 4.844 -37.852 1.00 96.75 267 ASP A C 1
ATOM 2116 O O . ASP A 1 267 ? 20.159 4.244 -38.144 1.00 96.75 267 ASP A O 1
ATOM 2120 N N . ASP A 1 268 ? 19.123 5.911 -37.044 1.00 97.19 268 ASP A N 1
ATOM 2121 C CA . ASP A 1 268 ? 20.299 6.466 -36.358 1.00 97.19 268 ASP A CA 1
ATOM 2122 C C . ASP A 1 268 ? 20.725 5.630 -35.122 1.00 97.19 268 ASP A C 1
ATOM 2124 O O . ASP A 1 268 ? 21.700 5.966 -34.445 1.00 97.19 268 ASP A O 1
ATOM 2128 N N . GLY A 1 269 ? 20.035 4.518 -34.836 1.00 96.25 269 GLY A N 1
ATOM 2129 C CA . GLY A 1 269 ? 20.406 3.543 -33.807 1.00 96.25 269 GLY A CA 1
ATOM 2130 C C . GLY A 1 269 ? 19.780 3.768 -32.429 1.00 96.25 269 GLY A C 1
ATOM 2131 O O . GLY A 1 269 ? 20.293 3.222 -31.451 1.00 96.25 269 GLY A O 1
ATOM 2132 N N . ALA A 1 270 ? 18.699 4.550 -32.329 1.00 97.50 270 ALA A N 1
ATOM 2133 C CA . ALA A 1 270 ? 17.963 4.715 -31.076 1.00 97.50 270 ALA A CA 1
ATOM 2134 C C . ALA A 1 270 ? 17.448 3.371 -30.535 1.00 97.50 270 ALA A C 1
ATOM 2136 O O . ALA A 1 270 ? 16.911 2.544 -31.279 1.00 97.50 270 ALA A O 1
ATOM 2137 N N . ALA A 1 271 ? 17.550 3.171 -29.223 1.00 96.44 271 ALA A N 1
ATOM 2138 C CA . ALA A 1 271 ? 16.942 2.028 -28.561 1.00 96.44 271 ALA A CA 1
ATOM 2139 C C . ALA A 1 271 ? 15.414 2.196 -28.529 1.00 96.44 271 ALA A C 1
ATOM 2141 O O . ALA A 1 271 ? 14.893 3.174 -27.998 1.00 96.44 271 ALA A O 1
ATOM 2142 N N . ILE A 1 272 ? 14.685 1.227 -29.088 1.00 96.50 272 ILE A N 1
ATOM 2143 C CA . ILE A 1 272 ? 13.242 1.357 -29.345 1.00 96.50 272 ILE A CA 1
ATOM 2144 C C . ILE A 1 272 ? 12.383 1.552 -28.086 1.00 96.50 272 ILE A C 1
ATOM 2146 O O . ILE A 1 272 ? 11.381 2.263 -28.131 1.00 96.50 272 ILE A O 1
ATOM 2150 N N . ASP A 1 273 ? 12.812 0.974 -26.963 1.00 95.12 273 ASP A N 1
ATOM 2151 C CA . ASP A 1 273 ? 12.143 1.072 -25.661 1.00 95.12 273 ASP A CA 1
ATOM 2152 C C . ASP A 1 273 ? 12.826 2.083 -24.724 1.00 95.12 273 ASP A C 1
ATOM 2154 O O . ASP A 1 273 ? 12.639 2.024 -23.508 1.00 95.12 273 ASP A O 1
ATOM 2158 N N . ALA A 1 274 ? 13.637 2.998 -25.271 1.00 92.94 274 ALA A N 1
ATOM 2159 C CA . ALA A 1 274 ? 14.298 4.031 -24.483 1.00 92.94 274 ALA A CA 1
ATOM 2160 C C . ALA A 1 274 ? 13.280 4.872 -23.700 1.00 92.94 274 ALA A C 1
ATOM 2162 O O . ALA A 1 274 ? 12.241 5.250 -24.232 1.00 92.94 274 ALA A O 1
ATOM 2163 N N . CYS A 1 275 ? 13.598 5.229 -22.461 1.00 90.50 275 CYS A N 1
ATOM 2164 C CA . CYS A 1 275 ? 12.853 6.209 -21.677 1.00 90.50 275 CYS A CA 1
ATOM 2165 C C . CYS A 1 275 ? 13.801 7.200 -20.994 1.00 90.50 275 CYS A C 1
ATOM 2167 O O . CYS A 1 275 ? 14.967 6.895 -20.739 1.00 90.50 275 CYS A O 1
ATOM 2169 N N . ALA A 1 276 ? 13.301 8.396 -20.693 1.00 84.38 276 ALA A N 1
ATOM 2170 C CA . ALA A 1 276 ? 14.067 9.426 -19.999 1.00 84.38 276 ALA A CA 1
ATOM 2171 C C . ALA A 1 276 ? 13.863 9.362 -18.478 1.00 84.38 276 ALA A C 1
ATOM 2173 O O . ALA A 1 276 ? 12.827 8.894 -17.998 1.00 84.38 276 ALA A O 1
ATOM 2174 N N . GLU A 1 277 ? 14.836 9.888 -17.732 1.00 74.94 277 GLU A N 1
ATOM 2175 C CA . GLU A 1 277 ? 14.604 10.293 -16.345 1.00 74.94 277 GLU A CA 1
ATOM 2176 C C . GLU A 1 277 ? 13.547 11.401 -16.315 1.00 74.94 277 GLU A C 1
ATOM 2178 O O . GLU A 1 277 ? 13.526 12.295 -17.167 1.00 74.94 277 GLU A O 1
ATOM 2183 N N . GLY A 1 278 ? 12.653 11.347 -15.337 1.00 66.12 278 GLY A N 1
ATOM 2184 C CA . GLY A 1 278 ? 11.575 12.312 -15.205 1.00 66.12 278 GLY A CA 1
ATOM 2185 C C . GLY A 1 278 ? 11.034 12.337 -13.788 1.00 66.12 278 GLY A C 1
ATOM 2186 O O . GLY A 1 278 ? 11.404 11.518 -12.954 1.00 66.12 278 GLY A O 1
ATOM 2187 N N . ALA A 1 279 ? 10.136 13.284 -13.515 1.00 61.78 279 ALA A N 1
ATOM 2188 C CA . ALA A 1 279 ? 9.349 13.245 -12.289 1.00 61.78 279 ALA A CA 1
ATOM 2189 C C . ALA A 1 279 ? 8.577 11.918 -12.202 1.00 61.78 279 ALA A C 1
ATOM 2191 O O . ALA A 1 279 ? 8.213 11.359 -13.236 1.00 61.78 279 ALA A O 1
ATOM 2192 N N . TRP A 1 280 ? 8.240 11.479 -10.988 1.00 60.56 280 TRP A N 1
ATOM 2193 C CA . TRP A 1 280 ? 7.495 10.240 -10.711 1.00 60.56 280 TRP A CA 1
ATOM 2194 C C . TRP A 1 280 ? 6.302 9.977 -11.656 1.00 60.56 280 TRP A C 1
ATOM 2196 O O . TRP A 1 280 ? 6.042 8.843 -12.047 1.00 60.56 280 TRP A O 1
ATOM 2206 N N . SER A 1 281 ? 5.576 11.019 -12.080 1.00 62.62 281 SER A N 1
ATOM 2207 C CA . SER A 1 281 ? 4.429 10.902 -12.997 1.00 62.62 281 SER A CA 1
ATOM 2208 C C . SER A 1 281 ? 4.799 10.605 -14.460 1.00 62.62 281 SER A C 1
ATOM 2210 O O . SER A 1 281 ? 3.955 10.124 -15.224 1.00 62.62 281 SER A O 1
ATOM 2212 N N . ALA A 1 282 ? 6.047 10.845 -14.860 1.00 68.62 282 ALA A N 1
ATOM 2213 C CA . ALA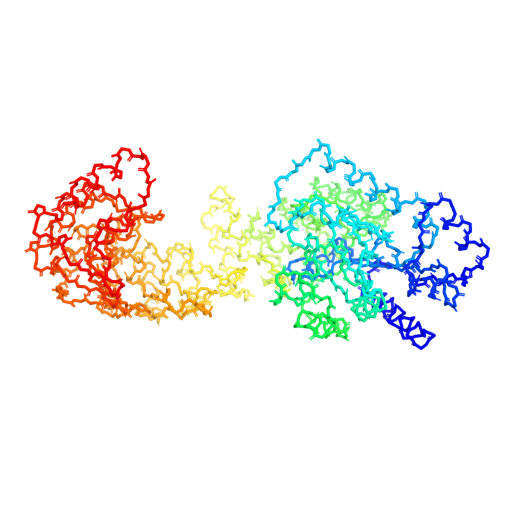 A 1 282 ? 6.586 10.697 -16.212 1.00 68.62 282 ALA A CA 1
ATOM 2214 C C . ALA A 1 282 ? 7.673 9.610 -16.329 1.00 68.62 282 ALA A C 1
ATOM 2216 O O . ALA A 1 282 ? 8.196 9.398 -17.421 1.00 68.62 282 ALA A O 1
ATOM 2217 N N . GLU A 1 283 ? 7.989 8.900 -15.243 1.00 75.31 283 GLU A N 1
ATOM 2218 C CA . GLU A 1 283 ? 8.959 7.804 -15.271 1.00 75.31 283 GLU A CA 1
ATOM 2219 C C . GLU A 1 283 ? 8.527 6.669 -16.211 1.00 75.31 283 GLU A C 1
ATOM 2221 O O . GLU A 1 283 ? 7.334 6.375 -16.374 1.00 75.31 283 GLU A O 1
ATOM 2226 N N . PHE A 1 284 ? 9.533 6.029 -16.818 1.00 85.69 284 PHE A N 1
ATOM 2227 C CA . PHE A 1 284 ? 9.426 4.832 -17.664 1.00 85.69 284 PHE A CA 1
ATOM 2228 C C . PHE A 1 284 ? 8.512 4.973 -18.890 1.00 85.69 284 PHE A C 1
ATOM 2230 O O . PHE A 1 284 ? 8.019 3.975 -19.417 1.00 85.69 284 PHE A O 1
ATOM 2237 N N . VAL A 1 285 ? 8.266 6.200 -19.350 1.00 91.19 285 VAL A N 1
ATOM 2238 C CA . VAL A 1 285 ? 7.483 6.453 -20.562 1.00 91.19 285 VAL A CA 1
ATOM 2239 C C . VAL A 1 285 ? 8.335 6.140 -21.793 1.00 91.19 285 VAL A C 1
ATOM 2241 O O . VAL A 1 285 ? 9.336 6.805 -22.050 1.00 91.19 285 VAL A O 1
ATOM 2244 N N . THR A 1 286 ? 7.929 5.120 -22.547 1.00 95.38 286 THR A N 1
ATOM 2245 C CA . THR A 1 286 ? 8.554 4.708 -23.811 1.00 95.38 286 THR A CA 1
ATOM 2246 C C . THR A 1 286 ? 7.886 5.398 -25.011 1.00 95.38 286 THR A C 1
ATOM 2248 O O . THR A 1 286 ? 6.783 5.948 -24.881 1.00 95.38 286 THR A O 1
ATOM 2251 N N . PRO A 1 287 ? 8.480 5.333 -26.218 1.00 97.44 287 PRO A N 1
ATOM 2252 C CA . PRO A 1 287 ? 7.850 5.819 -27.444 1.00 97.44 287 PRO A CA 1
ATOM 2253 C C . PRO A 1 287 ? 6.464 5.213 -27.691 1.00 97.44 287 PRO A C 1
ATOM 2255 O O . PRO A 1 287 ? 5.556 5.913 -28.141 1.00 97.44 287 PRO A O 1
ATOM 2258 N N . LEU A 1 288 ? 6.270 3.931 -27.352 1.00 97.75 288 LEU A N 1
ATOM 2259 C CA . LEU A 1 288 ? 4.978 3.260 -27.503 1.00 97.75 288 LEU A CA 1
ATOM 2260 C C . LEU A 1 288 ? 3.923 3.845 -26.555 1.00 97.75 288 LEU A C 1
ATOM 2262 O O . LEU A 1 288 ? 2.785 4.054 -26.968 1.00 97.75 288 LEU A O 1
ATOM 2266 N N . ILE A 1 289 ? 4.299 4.189 -25.321 1.00 96.06 289 ILE A N 1
ATOM 2267 C CA . ILE A 1 289 ? 3.391 4.859 -24.378 1.00 96.06 289 ILE A CA 1
ATOM 2268 C C . ILE A 1 289 ? 3.004 6.252 -24.890 1.00 96.06 289 ILE A C 1
ATOM 2270 O O . ILE A 1 289 ? 1.840 6.635 -24.794 1.00 96.06 289 ILE A O 1
ATOM 2274 N N . HIS A 1 290 ? 3.936 7.005 -25.481 1.00 96.38 290 HIS A N 1
ATOM 2275 C CA . HIS A 1 290 ? 3.598 8.278 -26.127 1.00 96.38 290 HIS A CA 1
ATOM 2276 C C . HIS A 1 290 ? 2.581 8.105 -27.264 1.00 96.38 290 HIS A C 1
ATOM 2278 O O . HIS A 1 290 ? 1.631 8.881 -27.350 1.00 96.38 290 HIS A O 1
ATOM 2284 N N . ALA A 1 291 ? 2.739 7.072 -28.095 1.00 97.31 291 ALA A N 1
ATOM 2285 C CA . ALA A 1 291 ? 1.780 6.761 -29.152 1.00 97.31 291 ALA A CA 1
ATOM 2286 C C . ALA A 1 291 ? 0.387 6.409 -28.595 1.00 97.31 291 ALA A C 1
ATOM 2288 O O . ALA A 1 291 ? -0.612 6.897 -29.118 1.00 97.31 291 ALA A O 1
ATOM 2289 N N . VAL A 1 292 ? 0.320 5.635 -27.503 1.00 96.50 292 VAL A N 1
ATOM 2290 C CA . VAL A 1 292 ? -0.934 5.296 -26.800 1.00 96.50 292 VAL A CA 1
ATOM 2291 C C . VAL A 1 292 ? -1.629 6.534 -26.243 1.00 96.50 292 VAL A C 1
ATOM 2293 O O . VAL A 1 292 ? -2.827 6.709 -26.452 1.00 96.50 292 VAL A O 1
ATOM 2296 N N . ARG A 1 293 ? -0.886 7.431 -25.588 1.00 93.38 293 ARG A N 1
ATOM 2297 C CA . ARG A 1 293 ? -1.431 8.689 -25.043 1.00 93.38 293 ARG A CA 1
ATOM 2298 C C . ARG A 1 293 ? -2.042 9.590 -26.110 1.00 93.38 293 ARG A C 1
ATOM 2300 O O . ARG A 1 293 ? -2.982 10.320 -25.823 1.00 93.38 293 ARG A O 1
ATOM 2307 N N . ASN A 1 294 ? -1.494 9.534 -27.319 1.00 93.62 294 ASN A N 1
ATOM 2308 C CA . ASN A 1 294 ? -1.994 10.269 -28.475 1.00 93.62 294 ASN A CA 1
ATOM 2309 C C . ASN A 1 294 ? -3.095 9.509 -29.238 1.00 93.62 294 ASN A C 1
ATOM 2311 O O . ASN A 1 294 ? -3.576 10.013 -30.249 1.00 93.62 294 ASN A O 1
ATOM 2315 N N . ASP A 1 295 ? -3.450 8.297 -28.796 1.00 94.94 295 ASP A N 1
ATOM 2316 C CA . ASP A 1 295 ? -4.336 7.354 -29.489 1.00 94.94 295 ASP A CA 1
ATOM 2317 C C . ASP A 1 295 ? -3.936 7.119 -30.968 1.00 94.94 295 ASP A C 1
ATOM 2319 O O . ASP A 1 295 ? -4.764 6.864 -31.844 1.00 94.94 295 ASP A O 1
ATOM 2323 N N . ASP A 1 296 ? -2.633 7.215 -31.274 1.00 96.00 296 ASP A N 1
ATOM 2324 C CA . ASP A 1 296 ? -2.096 7.133 -32.637 1.00 96.00 296 ASP A CA 1
ATOM 2325 C C . ASP A 1 296 ? -1.821 5.677 -33.023 1.00 96.00 296 ASP A C 1
ATOM 2327 O O . ASP A 1 296 ? -0.709 5.147 -32.896 1.00 96.00 296 ASP A O 1
ATOM 2331 N N . ARG A 1 297 ? -2.869 5.020 -33.525 1.00 95.81 297 ARG A N 1
ATOM 2332 C CA . ARG A 1 297 ? -2.824 3.626 -33.979 1.00 95.81 297 ARG A CA 1
ATOM 2333 C C . ARG A 1 297 ? -1.705 3.361 -34.985 1.00 95.81 297 ARG A C 1
ATOM 2335 O O . ARG A 1 297 ? -1.038 2.337 -34.876 1.00 95.81 297 ARG A O 1
ATOM 2342 N N . ALA A 1 298 ? -1.460 4.273 -35.922 1.00 96.94 298 ALA A N 1
ATOM 2343 C CA . ALA A 1 298 ? -0.443 4.086 -36.952 1.00 96.94 298 ALA A CA 1
ATOM 2344 C C . ALA A 1 298 ? 0.982 4.153 -36.380 1.00 96.94 298 ALA A C 1
ATOM 2346 O O . ALA A 1 298 ? 1.852 3.388 -36.800 1.00 96.94 298 ALA A O 1
ATOM 2347 N N . MET A 1 299 ? 1.236 5.047 -35.419 1.00 98.12 299 MET A N 1
ATOM 2348 C CA . MET A 1 299 ? 2.510 5.074 -34.698 1.00 98.12 299 MET A CA 1
ATOM 2349 C C . MET A 1 299 ? 2.696 3.812 -33.846 1.00 98.12 299 MET A C 1
ATOM 2351 O O . MET A 1 299 ? 3.788 3.244 -33.836 1.00 98.12 299 MET A O 1
ATOM 2355 N N . MET A 1 300 ? 1.639 3.338 -33.178 1.00 98.38 300 MET A N 1
ATOM 2356 C CA . MET A 1 300 ? 1.690 2.092 -32.408 1.00 98.38 300 MET A CA 1
ATOM 2357 C C . MET A 1 300 ? 2.054 0.885 -33.287 1.00 98.38 300 MET A C 1
ATOM 2359 O O . MET A 1 300 ? 2.947 0.122 -32.923 1.00 98.38 300 MET A O 1
ATOM 2363 N N . GLU A 1 301 ? 1.428 0.727 -34.461 1.00 97.56 301 GLU A N 1
ATOM 2364 C CA . GLU A 1 301 ? 1.779 -0.345 -35.414 1.00 97.56 301 GLU A CA 1
ATOM 2365 C C . GLU A 1 301 ? 3.226 -0.254 -35.864 1.00 97.56 301 GLU A C 1
ATOM 2367 O O . GLU A 1 301 ? 3.926 -1.265 -35.907 1.00 97.56 301 GLU A O 1
ATOM 2372 N N . LEU A 1 302 ? 3.678 0.960 -36.187 1.00 97.81 302 LEU A N 1
ATOM 2373 C CA . LEU A 1 302 ? 5.052 1.190 -36.595 1.00 97.81 302 LEU A CA 1
ATOM 2374 C C . LEU A 1 302 ? 6.020 0.724 -35.503 1.00 97.81 302 LEU A C 1
ATOM 2376 O O . LEU A 1 302 ? 6.892 -0.094 -35.785 1.00 97.81 302 LEU A O 1
ATOM 2380 N N . LEU A 1 303 ? 5.859 1.203 -34.271 1.00 98.19 303 LEU A N 1
ATOM 2381 C CA . LEU A 1 303 ? 6.751 0.871 -33.161 1.00 98.19 303 LEU A CA 1
ATOM 2382 C C . LEU A 1 303 ? 6.733 -0.632 -32.848 1.00 98.19 303 LEU A C 1
ATOM 2384 O O . LEU A 1 303 ? 7.794 -1.250 -32.770 1.00 98.19 303 LEU A O 1
ATOM 2388 N N . VAL A 1 304 ? 5.554 -1.254 -32.767 1.00 97.62 304 VAL A N 1
ATOM 2389 C CA . VAL A 1 304 ? 5.443 -2.704 -32.526 1.00 97.62 304 VAL A CA 1
ATOM 2390 C C . VAL A 1 304 ? 6.068 -3.509 -33.672 1.00 97.62 304 VAL A C 1
ATOM 2392 O O . VAL A 1 304 ? 6.811 -4.453 -33.416 1.00 97.62 304 VAL A O 1
ATOM 2395 N N . SER A 1 305 ? 5.888 -3.102 -34.937 1.00 96.62 305 SER A N 1
ATOM 2396 C CA . SER A 1 305 ? 6.524 -3.767 -36.092 1.00 96.62 305 SER A CA 1
ATOM 2397 C C . SER A 1 305 ? 8.054 -3.673 -36.092 1.00 96.62 305 SER A C 1
ATOM 2399 O O . SER A 1 305 ? 8.730 -4.499 -36.704 1.00 96.62 305 SER A O 1
ATOM 2401 N N . ARG A 1 306 ? 8.606 -2.668 -35.400 1.00 96.62 306 ARG A N 1
ATOM 2402 C CA . ARG A 1 306 ? 10.047 -2.470 -35.201 1.00 96.62 306 ARG A CA 1
ATOM 2403 C C . ARG A 1 306 ? 10.573 -3.150 -33.933 1.00 96.62 306 ARG A C 1
ATOM 2405 O O . ARG A 1 306 ? 11.771 -3.073 -33.680 1.00 96.62 306 ARG A O 1
ATOM 2412 N N . GLY A 1 307 ? 9.713 -3.846 -33.187 1.00 95.00 307 GLY A N 1
ATOM 2413 C CA . GLY A 1 307 ? 10.085 -4.637 -32.016 1.00 95.00 307 GLY A CA 1
ATOM 2414 C C . GLY A 1 307 ? 9.918 -3.930 -30.672 1.00 95.00 307 GLY A C 1
ATOM 2415 O O . GLY A 1 307 ? 10.533 -4.376 -29.709 1.00 95.00 307 GLY A O 1
ATOM 2416 N N . ALA A 1 308 ? 9.123 -2.855 -30.589 1.00 96.75 308 ALA A N 1
ATOM 2417 C CA . ALA A 1 308 ? 8.827 -2.206 -29.312 1.00 96.75 308 ALA A CA 1
ATOM 2418 C C . ALA A 1 308 ? 8.143 -3.189 -28.352 1.00 96.75 308 ALA A C 1
ATOM 2420 O O . ALA A 1 308 ? 7.199 -3.891 -28.737 1.00 96.75 308 ALA A O 1
ATOM 2421 N N . ALA A 1 309 ? 8.592 -3.223 -27.100 1.00 94.94 309 ALA A N 1
ATOM 2422 C CA . ALA A 1 309 ? 7.980 -4.062 -26.087 1.00 94.94 309 ALA A CA 1
ATOM 2423 C C . ALA A 1 309 ? 6.595 -3.522 -25.709 1.00 94.94 309 ALA A C 1
ATOM 2425 O O . ALA A 1 309 ? 6.424 -2.357 -25.360 1.00 94.94 309 ALA A O 1
ATOM 2426 N N . ILE A 1 310 ? 5.592 -4.400 -25.724 1.00 95.19 310 ILE A N 1
ATOM 2427 C CA . ILE A 1 310 ? 4.229 -4.061 -25.286 1.00 95.19 310 ILE A CA 1
ATOM 2428 C C . ILE A 1 310 ? 4.115 -4.139 -23.760 1.00 95.19 310 ILE A C 1
ATOM 2430 O O . ILE A 1 310 ? 3.431 -3.340 -23.124 1.00 95.19 310 ILE A O 1
ATOM 2434 N N . ASN A 1 311 ? 4.816 -5.097 -23.157 1.00 92.44 311 ASN A N 1
ATOM 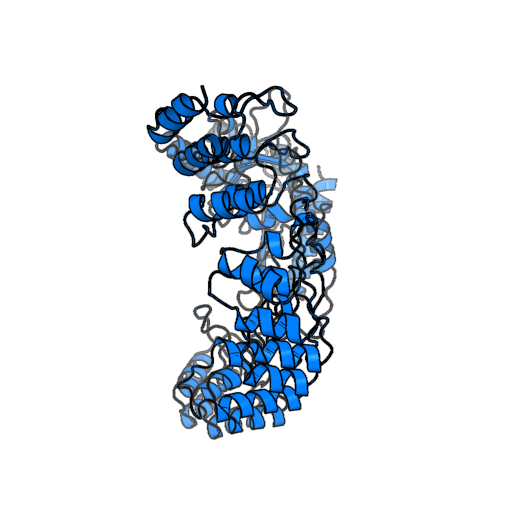2435 C CA . ASN A 1 311 ? 4.773 -5.355 -21.723 1.00 92.44 311 ASN A CA 1
ATOM 2436 C C . ASN A 1 311 ? 5.968 -4.702 -21.043 1.00 92.44 311 ASN A C 1
ATOM 2438 O O . ASN A 1 311 ? 6.896 -5.391 -20.640 1.00 92.44 311 ASN A O 1
ATOM 2442 N N . THR A 1 312 ? 5.953 -3.374 -20.962 1.00 89.06 312 THR A N 1
ATOM 2443 C CA . THR A 1 312 ? 6.984 -2.554 -20.311 1.00 89.06 312 THR A CA 1
ATOM 2444 C C . THR A 1 312 ? 6.763 -2.437 -18.801 1.00 89.06 312 THR A C 1
ATOM 2446 O O . THR A 1 312 ? 5.713 -2.810 -18.273 1.00 89.06 312 THR A O 1
ATOM 2449 N N . ARG A 1 313 ? 7.756 -1.885 -18.086 1.00 85.75 313 ARG A N 1
ATOM 2450 C CA . ARG A 1 313 ? 7.651 -1.597 -16.647 1.00 85.75 313 ARG A CA 1
ATOM 2451 C C . ARG A 1 313 ? 6.438 -0.723 -16.329 1.00 85.75 313 ARG A C 1
ATOM 2453 O O . ARG A 1 313 ? 5.612 -1.104 -15.513 1.00 85.75 313 ARG A O 1
ATOM 2460 N N . ARG A 1 314 ? 6.297 0.415 -17.013 1.00 87.25 314 ARG A N 1
ATOM 2461 C CA . ARG A 1 314 ? 5.038 1.162 -17.033 1.00 87.25 314 ARG A CA 1
ATOM 2462 C C . ARG A 1 314 ? 4.122 0.503 -18.047 1.00 87.25 314 ARG A C 1
ATOM 2464 O O . ARG A 1 314 ? 4.453 0.485 -19.225 1.00 87.25 314 ARG A O 1
ATOM 2471 N N . MET A 1 315 ? 3.020 -0.083 -17.604 1.00 89.00 315 MET A N 1
ATOM 2472 C CA . MET A 1 315 ? 2.186 -0.902 -18.481 1.00 89.00 315 MET A CA 1
ATOM 2473 C C . MET A 1 315 ? 1.497 -0.068 -19.564 1.00 89.00 315 MET A C 1
ATOM 2475 O O . MET A 1 315 ? 0.689 0.810 -19.258 1.00 89.00 315 MET A O 1
ATOM 2479 N N . VAL A 1 316 ? 1.750 -0.411 -20.829 1.00 94.50 316 VAL A N 1
ATOM 2480 C CA . VAL A 1 316 ? 1.124 0.221 -22.002 1.00 94.50 316 VAL A CA 1
ATOM 2481 C C . VAL A 1 316 ? -0.404 0.133 -21.929 1.00 94.50 316 VAL A C 1
ATOM 2483 O O . VAL A 1 316 ? -1.094 1.123 -22.158 1.00 94.50 316 VAL A O 1
ATOM 2486 N N . LEU A 1 317 ? -0.940 -1.028 -21.534 1.00 96.06 317 LEU A N 1
ATOM 2487 C CA . LEU A 1 317 ? -2.386 -1.223 -21.399 1.00 96.06 317 LEU A CA 1
ATOM 2488 C C . LEU A 1 317 ? -2.998 -0.406 -20.253 1.00 96.06 317 LEU A C 1
ATOM 2490 O O . LEU A 1 317 ? -4.135 0.039 -20.366 1.00 96.06 317 LEU A O 1
ATOM 2494 N N . GLY A 1 318 ? -2.247 -0.170 -19.173 1.00 93.19 318 GLY A N 1
ATOM 2495 C CA . GLY A 1 318 ? -2.710 0.676 -18.072 1.00 93.19 318 GLY A CA 1
ATOM 2496 C C . GLY A 1 318 ? -2.872 2.135 -18.493 1.00 93.19 318 GLY A C 1
ATOM 2497 O O . GLY A 1 318 ? -3.860 2.767 -18.137 1.00 93.19 318 GLY A O 1
ATOM 2498 N N . GLU A 1 319 ? -1.944 2.651 -19.302 1.00 92.38 319 GLU A N 1
ATOM 2499 C CA . GLU A 1 319 ? -2.062 3.991 -19.895 1.00 92.38 319 GLU A CA 1
ATOM 2500 C C . GLU A 1 319 ? -3.229 4.066 -20.888 1.00 92.38 319 GLU A C 1
ATOM 2502 O O . GLU A 1 319 ? -3.970 5.048 -20.899 1.00 92.38 319 GLU A O 1
ATOM 2507 N N . ALA A 1 320 ? -3.434 3.011 -21.682 1.00 95.06 320 ALA A N 1
ATOM 2508 C CA . ALA A 1 320 ? -4.537 2.956 -22.637 1.00 95.06 320 ALA A CA 1
ATOM 2509 C C . ALA A 1 320 ? -5.912 2.944 -21.952 1.00 95.06 320 ALA A C 1
ATOM 2511 O O . ALA A 1 320 ? -6.824 3.639 -22.396 1.00 95.06 320 ALA A O 1
ATOM 2512 N N . ALA A 1 321 ? -6.060 2.197 -20.854 1.00 94.31 321 ALA A N 1
ATOM 2513 C CA . ALA A 1 321 ? -7.305 2.147 -20.088 1.00 94.31 321 ALA A CA 1
ATOM 2514 C C . ALA A 1 321 ? -7.701 3.530 -19.531 1.00 94.31 321 ALA A C 1
ATOM 2516 O O . ALA A 1 321 ? -8.881 3.886 -19.495 1.00 94.31 321 ALA A O 1
ATOM 2517 N N . GLU A 1 322 ? -6.710 4.338 -19.152 1.00 90.44 322 GLU A N 1
ATOM 2518 C CA . GLU A 1 322 ? -6.907 5.692 -18.635 1.00 90.44 322 GLU A CA 1
ATOM 2519 C C . GLU A 1 322 ? -7.260 6.703 -19.739 1.00 90.44 322 GLU A C 1
ATOM 2521 O O . GLU A 1 322 ? -8.187 7.494 -19.563 1.00 90.44 322 GLU A O 1
ATOM 2526 N N . LEU A 1 323 ? -6.543 6.682 -20.870 1.00 90.06 323 LEU A N 1
ATOM 2527 C CA . LEU A 1 323 ? -6.513 7.817 -21.808 1.00 90.06 323 LEU A CA 1
ATOM 2528 C C . LEU A 1 323 ? -7.028 7.513 -23.219 1.00 90.06 323 LEU A C 1
ATOM 2530 O O . LEU A 1 323 ? -7.436 8.436 -23.920 1.00 90.06 323 LEU A O 1
ATOM 2534 N N . SER A 1 324 ? -7.006 6.254 -23.651 1.00 92.69 324 SER A N 1
ATOM 2535 C CA . SER A 1 324 ? -7.229 5.884 -25.055 1.00 92.69 324 SER A CA 1
ATOM 2536 C C . SER A 1 324 ? -8.665 5.425 -25.334 1.00 92.69 324 SER A C 1
ATOM 2538 O O . SER A 1 324 ? -9.508 5.312 -24.429 1.00 92.69 324 SER A O 1
ATOM 2540 N N . SER A 1 325 ? -8.942 5.170 -26.616 1.00 93.81 325 SER A N 1
ATOM 2541 C CA . SER A 1 325 ? -10.188 4.572 -27.100 1.00 93.81 325 SER A CA 1
ATOM 2542 C C . SER A 1 325 ? -10.287 3.072 -26.793 1.00 93.81 325 SER A C 1
ATOM 2544 O O . SER A 1 325 ? -9.290 2.377 -26.563 1.00 93.81 325 SER A O 1
ATOM 2546 N N . LEU A 1 326 ? -11.516 2.551 -26.838 1.00 95.19 326 LEU A N 1
ATOM 2547 C CA . LEU A 1 326 ? -11.790 1.121 -26.700 1.00 95.19 326 LEU A CA 1
ATOM 2548 C C . LEU A 1 326 ? -11.090 0.299 -27.794 1.00 95.19 326 LEU A C 1
ATOM 2550 O O . LEU A 1 326 ? -10.590 -0.794 -27.525 1.00 95.19 326 LEU A O 1
ATOM 2554 N N . GLU A 1 327 ? -11.022 0.811 -29.024 1.00 96.12 327 GLU A N 1
ATOM 2555 C CA . GLU A 1 327 ? -10.335 0.144 -30.128 1.00 96.12 327 GLU A CA 1
ATOM 2556 C C . GLU A 1 327 ? -8.838 -0.027 -29.856 1.00 96.12 327 GLU A C 1
ATOM 2558 O O . GLU A 1 327 ? -8.291 -1.098 -30.131 1.00 96.12 327 GLU A O 1
ATOM 2563 N N . THR A 1 328 ? -8.184 0.981 -29.276 1.00 96.75 328 THR A N 1
ATOM 2564 C CA . THR A 1 328 ? -6.773 0.893 -28.878 1.00 96.75 328 THR A CA 1
ATOM 2565 C C . THR A 1 328 ? -6.564 -0.136 -27.773 1.00 96.75 328 THR A C 1
ATOM 2567 O O . THR A 1 328 ? -5.658 -0.964 -27.885 1.00 96.75 328 THR A O 1
ATOM 2570 N N . VAL A 1 329 ? -7.425 -0.158 -26.750 1.00 97.44 329 VAL A N 1
ATOM 2571 C CA . VAL A 1 329 ? -7.373 -1.172 -25.681 1.00 97.44 329 VAL A CA 1
ATOM 2572 C C . VAL A 1 329 ? -7.515 -2.582 -26.263 1.00 97.44 329 VAL A C 1
ATOM 2574 O O . VAL A 1 329 ? -6.665 -3.439 -26.021 1.00 97.44 329 VAL A O 1
ATOM 2577 N N . ARG A 1 330 ? -8.540 -2.817 -27.092 1.00 97.88 330 ARG A N 1
ATOM 2578 C CA . ARG A 1 330 ? -8.768 -4.116 -27.750 1.00 97.88 330 ARG A CA 1
ATOM 2579 C C . ARG A 1 330 ? -7.602 -4.517 -28.640 1.00 97.88 330 ARG A C 1
ATOM 2581 O O . ARG A 1 330 ? -7.218 -5.685 -28.662 1.00 97.88 330 ARG A O 1
ATOM 2588 N N . TRP A 1 331 ? -7.026 -3.563 -29.368 1.00 97.94 331 TRP A N 1
ATOM 2589 C CA . TRP A 1 331 ? -5.870 -3.845 -30.200 1.00 97.94 331 TRP A CA 1
ATOM 2590 C C . TRP A 1 331 ? -4.654 -4.257 -29.369 1.00 97.94 331 TRP A C 1
ATOM 2592 O O . TRP A 1 331 ? -4.037 -5.270 -29.688 1.00 97.94 331 TRP A O 1
ATOM 2602 N N . LEU A 1 332 ? -4.333 -3.530 -28.295 1.00 98.25 332 LEU A N 1
ATOM 2603 C CA . LEU A 1 332 ? -3.219 -3.869 -27.407 1.00 98.25 332 LEU A CA 1
ATOM 2604 C C . LEU A 1 332 ? -3.395 -5.267 -26.799 1.00 98.25 332 LEU A C 1
ATOM 2606 O O . LEU A 1 332 ? -2.458 -6.063 -26.834 1.00 98.25 332 LEU A O 1
ATOM 2610 N N . ILE A 1 333 ? -4.601 -5.601 -26.328 1.00 98.19 333 ILE A N 1
ATOM 2611 C CA . ILE A 1 333 ? -4.941 -6.953 -25.851 1.00 98.19 333 ILE A CA 1
ATOM 2612 C C . ILE A 1 333 ? -4.668 -7.992 -26.948 1.00 98.19 333 ILE A C 1
ATOM 2614 O O . ILE A 1 333 ? -3.991 -8.988 -26.701 1.00 98.19 333 ILE A O 1
ATOM 2618 N N . ALA A 1 334 ? -5.114 -7.738 -28.182 1.00 97.50 334 ALA A N 1
ATOM 2619 C CA . ALA A 1 334 ? -4.882 -8.637 -29.313 1.00 97.50 334 ALA A CA 1
ATOM 2620 C C . ALA A 1 334 ? -3.394 -8.789 -29.685 1.00 97.50 334 ALA A C 1
ATOM 2622 O O . ALA A 1 334 ? -3.012 -9.806 -30.261 1.00 97.50 334 ALA A O 1
ATOM 2623 N N . GLN A 1 335 ? -2.548 -7.808 -29.357 1.00 97.12 335 GLN A N 1
ATOM 2624 C CA . GLN A 1 335 ? -1.094 -7.913 -29.508 1.00 97.12 335 GLN A CA 1
ATOM 2625 C C . GLN A 1 335 ? -0.400 -8.624 -28.329 1.00 97.12 335 GLN A C 1
ATOM 2627 O O . GLN A 1 335 ? 0.825 -8.731 -28.318 1.00 97.12 335 GLN A O 1
ATOM 2632 N N . GLY A 1 336 ? -1.148 -9.118 -27.339 1.00 95.44 336 GLY A N 1
ATOM 2633 C CA . GLY A 1 336 ? -0.589 -9.793 -26.167 1.00 95.44 336 GLY A CA 1
ATOM 2634 C C . GLY A 1 336 ? -0.151 -8.837 -25.058 1.00 95.44 336 GLY A C 1
ATOM 2635 O O . GLY A 1 336 ? 0.765 -9.157 -24.291 1.00 95.44 336 GLY A O 1
ATOM 2636 N N . ALA A 1 337 ? -0.779 -7.659 -24.968 1.00 96.44 337 ALA A N 1
ATOM 2637 C CA . ALA A 1 337 ? -0.602 -6.794 -23.813 1.00 96.44 337 ALA A CA 1
ATOM 2638 C C . ALA A 1 337 ? -1.070 -7.498 -22.538 1.00 96.44 337 ALA A C 1
ATOM 2640 O O . ALA A 1 337 ? -2.138 -8.106 -22.479 1.00 96.44 337 ALA A O 1
ATOM 2641 N N . ARG A 1 338 ? -0.249 -7.393 -21.500 1.00 94.25 338 ARG A N 1
ATOM 2642 C CA . ARG A 1 338 ? -0.520 -7.929 -20.178 1.00 94.25 338 ARG A CA 1
ATOM 2643 C C . ARG A 1 338 ? -1.698 -7.173 -19.569 1.00 94.25 338 ARG A C 1
ATOM 2645 O O . ARG A 1 338 ? -1.669 -5.948 -19.467 1.00 94.25 338 ARG A O 1
ATOM 2652 N N . VAL A 1 339 ? -2.707 -7.930 -19.153 1.00 95.44 339 VAL A N 1
ATOM 2653 C CA . VAL A 1 339 ? -3.967 -7.392 -18.628 1.00 95.44 339 VAL A CA 1
ATOM 2654 C C . VAL A 1 339 ? -3.885 -7.081 -17.133 1.00 95.44 339 VAL A C 1
ATOM 2656 O O . VAL A 1 339 ? -4.400 -6.065 -16.678 1.00 95.44 339 VAL A O 1
ATOM 2659 N N . ASN A 1 340 ? -3.171 -7.920 -16.386 1.00 93.56 340 ASN A N 1
ATOM 2660 C CA . ASN A 1 340 ? -2.960 -7.775 -14.948 1.00 93.56 340 ASN A CA 1
ATOM 2661 C C . ASN A 1 340 ? -1.640 -7.064 -14.640 1.00 93.56 340 ASN A C 1
ATOM 2663 O O . ASN A 1 340 ? -0.704 -7.113 -15.433 1.00 93.56 340 ASN A O 1
ATOM 2667 N N . GLY A 1 341 ? -1.535 -6.418 -13.482 1.00 87.69 341 GLY A N 1
ATOM 2668 C CA . GLY A 1 341 ? -0.292 -5.792 -13.028 1.00 87.69 341 GLY A CA 1
ATOM 2669 C C . GLY A 1 341 ? 0.850 -6.791 -12.868 1.00 87.69 341 GLY A C 1
ATOM 2670 O O . GLY A 1 341 ? 0.626 -7.999 -12.775 1.00 87.69 341 GLY A O 1
ATOM 2671 N N . TRP A 1 342 ? 2.089 -6.302 -12.858 1.00 85.81 342 TRP A N 1
ATOM 2672 C CA . TRP A 1 342 ? 3.223 -7.099 -12.385 1.00 85.81 342 TRP A CA 1
ATOM 2673 C C . TRP A 1 342 ? 3.040 -7.455 -10.910 1.00 85.81 342 TRP A C 1
ATOM 2675 O O . TRP A 1 342 ? 2.291 -6.793 -10.184 1.00 85.81 342 TRP A O 1
ATOM 2685 N N . LYS A 1 343 ? 3.757 -8.472 -10.431 1.00 78.75 343 LYS A N 1
ATOM 2686 C CA . LYS A 1 343 ? 3.786 -8.746 -8.996 1.00 78.75 343 LYS A CA 1
ATOM 2687 C C . LYS A 1 343 ? 4.322 -7.515 -8.247 1.00 78.75 343 LYS A C 1
ATOM 2689 O O . LYS A 1 343 ? 5.374 -6.989 -8.598 1.00 78.75 343 LYS A O 1
ATOM 2694 N N . GLY A 1 344 ? 3.582 -7.045 -7.240 1.00 71.44 344 GLY A N 1
ATOM 2695 C CA . GLY A 1 344 ? 3.914 -5.820 -6.497 1.00 71.44 344 GLY A CA 1
ATOM 2696 C C . GLY A 1 344 ? 3.652 -4.514 -7.263 1.00 71.44 344 GLY A C 1
ATOM 2697 O O . GLY A 1 344 ? 4.028 -3.439 -6.792 1.00 71.44 344 GLY A O 1
ATOM 2698 N N . GLU A 1 345 ? 3.021 -4.575 -8.442 1.00 78.00 345 GLU A N 1
ATOM 2699 C CA . GLU A 1 345 ? 2.560 -3.375 -9.137 1.00 78.00 345 GLU A CA 1
ATOM 2700 C C . GLU A 1 345 ? 1.396 -2.745 -8.379 1.00 78.00 345 GLU A C 1
ATOM 2702 O O . GLU A 1 345 ? 0.419 -3.415 -8.046 1.00 78.00 345 GLU A O 1
ATOM 2707 N N . ARG A 1 346 ? 1.494 -1.433 -8.166 1.00 73.81 346 ARG A N 1
ATOM 2708 C CA . ARG A 1 346 ? 0.554 -0.680 -7.333 1.00 73.81 346 ARG A CA 1
ATOM 2709 C C . ARG A 1 346 ? -0.788 -0.458 -8.026 1.00 73.81 346 ARG A C 1
ATOM 2711 O O . ARG A 1 346 ? -1.849 -0.594 -7.427 1.00 73.81 346 ARG A O 1
ATOM 2718 N N . HIS A 1 347 ? -0.745 -0.095 -9.307 1.00 79.31 347 HIS A N 1
ATOM 2719 C CA . HIS A 1 347 ? -1.943 0.212 -10.086 1.00 79.31 347 HIS A CA 1
ATOM 2720 C C . HIS A 1 347 ? -1.995 -0.665 -11.331 1.00 79.31 347 HIS A C 1
ATOM 2722 O O . HIS A 1 347 ? -1.178 -0.526 -12.242 1.00 79.31 347 HIS A O 1
ATOM 2728 N N . TRP A 1 348 ? -2.982 -1.555 -11.368 1.00 89.88 348 TRP A N 1
ATOM 2729 C CA . TRP A 1 348 ? -3.258 -2.418 -12.509 1.00 89.88 348 TRP A CA 1
ATOM 2730 C C . TRP A 1 348 ? -4.081 -1.645 -13.551 1.00 89.88 348 TRP A C 1
ATOM 2732 O O . TRP A 1 348 ? -4.664 -0.609 -13.214 1.00 89.88 348 TRP A O 1
ATOM 2742 N N . PRO A 1 349 ? -4.175 -2.115 -14.808 1.00 93.69 349 PRO A N 1
ATOM 2743 C CA . PRO A 1 349 ? -5.004 -1.457 -15.820 1.00 93.69 349 PRO A CA 1
ATOM 2744 C C . PRO A 1 349 ? -6.451 -1.213 -15.367 1.00 93.69 349 PRO A C 1
ATOM 2746 O O . PRO A 1 349 ? -6.987 -0.130 -15.591 1.00 93.69 349 PRO A O 1
ATOM 2749 N N . LEU A 1 350 ? -7.033 -2.169 -14.635 1.00 93.19 350 LEU A N 1
ATOM 2750 C CA . LEU A 1 350 ? -8.343 -2.026 -13.999 1.00 93.19 350 LEU A CA 1
ATOM 2751 C C . LEU A 1 350 ? -8.401 -0.877 -12.970 1.00 93.19 350 LEU A C 1
ATOM 2753 O O . LEU A 1 350 ? -9.334 -0.075 -13.008 1.00 93.19 350 LEU A O 1
ATOM 2757 N N . HIS A 1 351 ? -7.392 -0.730 -12.100 1.00 89.94 351 HIS A N 1
ATOM 2758 C CA . HIS A 1 351 ? -7.335 0.376 -11.130 1.00 89.94 351 HIS A CA 1
ATOM 2759 C C . HIS A 1 351 ? -7.258 1.734 -11.836 1.00 89.94 351 HIS A C 1
ATOM 2761 O O . HIS A 1 351 ? -7.987 2.660 -11.483 1.00 89.94 351 HIS A O 1
ATOM 2767 N N . ARG A 1 352 ? -6.421 1.850 -12.879 1.00 89.12 352 ARG A N 1
ATOM 2768 C CA . ARG A 1 352 ? -6.266 3.111 -13.626 1.00 89.12 352 ARG A CA 1
ATOM 2769 C C . ARG A 1 352 ? -7.552 3.529 -14.333 1.00 89.12 352 ARG A C 1
ATOM 2771 O O . ARG A 1 352 ? -7.871 4.717 -14.345 1.00 89.12 352 ARG A O 1
ATOM 2778 N N . LEU A 1 353 ? -8.310 2.566 -14.861 1.00 91.88 353 LEU A N 1
ATOM 2779 C CA . LEU A 1 353 ? -9.616 2.824 -15.463 1.00 91.88 353 LEU A CA 1
ATOM 2780 C C . LEU A 1 353 ? -10.583 3.490 -14.472 1.00 91.88 353 LEU A C 1
ATOM 2782 O O . LEU A 1 353 ? -11.294 4.414 -14.849 1.00 91.88 353 LEU A O 1
ATOM 2786 N N . VAL A 1 354 ? -10.618 3.034 -13.218 1.00 84.50 354 VAL A N 1
ATOM 2787 C CA . VAL A 1 354 ? -11.556 3.549 -12.205 1.00 84.50 354 VAL A CA 1
ATOM 2788 C C . VAL A 1 354 ? -11.088 4.865 -11.596 1.00 84.50 354 VAL A C 1
ATOM 2790 O O . VAL A 1 354 ? -11.896 5.767 -11.403 1.00 84.50 354 VAL A O 1
ATOM 2793 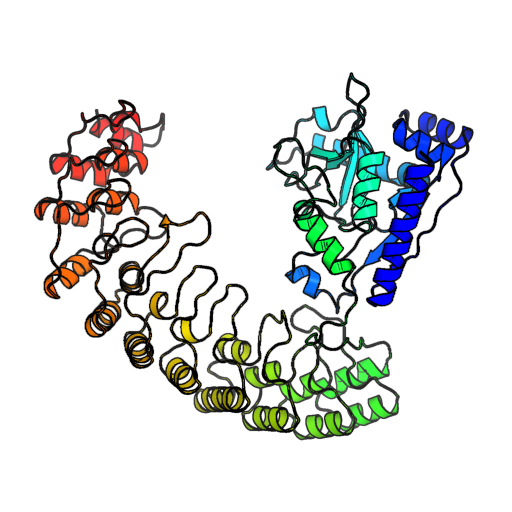N N . GLU A 1 355 ? -9.804 4.974 -11.262 1.00 81.94 355 GLU A N 1
ATOM 2794 C CA . GLU A 1 355 ? -9.287 6.111 -10.493 1.00 81.94 355 GLU A CA 1
ATOM 2795 C C . GLU A 1 355 ? -8.988 7.339 -11.352 1.00 81.94 355 GLU A C 1
ATOM 2797 O O . GLU A 1 355 ? -9.115 8.466 -10.879 1.00 81.94 355 GLU A O 1
ATOM 2802 N N . GLN A 1 356 ? -8.526 7.127 -12.588 1.00 80.44 356 GLN A N 1
ATOM 2803 C CA . GLN A 1 356 ? -7.890 8.182 -13.381 1.00 80.44 356 GLN A CA 1
ATOM 2804 C C . GLN A 1 356 ? -8.663 8.535 -14.654 1.00 80.44 356 GLN A C 1
ATOM 2806 O O . GLN A 1 356 ? -8.490 9.638 -15.183 1.00 80.44 356 GLN A O 1
ATOM 2811 N N . ARG A 1 357 ? -9.545 7.652 -15.150 1.00 81.38 357 ARG A N 1
ATOM 2812 C CA . ARG A 1 357 ? -10.367 7.978 -16.320 1.00 81.38 357 ARG A CA 1
ATOM 2813 C C . ARG A 1 357 ? -11.424 9.005 -15.925 1.00 81.38 357 ARG A C 1
ATOM 2815 O O . ARG A 1 357 ? -12.342 8.733 -15.155 1.00 81.38 357 ARG A O 1
ATOM 2822 N N . LYS A 1 358 ? -11.289 10.213 -16.462 1.00 71.69 358 LYS A N 1
ATOM 2823 C CA . LYS A 1 358 ? -12.217 11.307 -16.177 1.00 71.69 358 LYS A CA 1
ATOM 2824 C C . LYS A 1 358 ? -13.584 11.059 -16.817 1.00 71.69 358 LYS A C 1
ATOM 2826 O O . LYS A 1 358 ? -13.681 10.444 -17.874 1.00 71.69 358 LYS A O 1
ATOM 2831 N N . GLN A 1 359 ? -14.638 11.607 -16.211 1.00 66.69 359 GLN A N 1
ATOM 2832 C CA . GLN A 1 359 ? -16.007 11.529 -16.744 1.00 66.69 359 GLN A CA 1
ATOM 2833 C C . GLN A 1 359 ? -16.160 12.185 -18.129 1.00 66.69 359 GLN A C 1
ATOM 2835 O O . GLN A 1 359 ? -17.048 11.805 -18.886 1.00 66.69 359 GLN A O 1
ATOM 2840 N N . ASP A 1 360 ? -15.299 13.148 -18.471 1.00 64.50 360 ASP A N 1
ATOM 2841 C CA . ASP A 1 360 ? -15.237 13.812 -19.779 1.00 64.50 360 ASP A CA 1
ATOM 2842 C C . ASP A 1 360 ? -14.275 13.131 -20.770 1.00 64.50 360 ASP A C 1
ATOM 2844 O O . ASP A 1 360 ? -14.066 13.641 -21.874 1.00 64.50 360 ASP A O 1
ATOM 2848 N N . ALA A 1 361 ? -13.693 11.982 -20.406 1.00 69.81 361 ALA A N 1
ATOM 2849 C CA . ALA A 1 361 ? -12.855 11.206 -21.309 1.00 69.81 361 ALA A CA 1
ATOM 2850 C C . ALA A 1 361 ? -13.630 10.799 -22.572 1.00 69.81 361 ALA A C 1
ATOM 2852 O O . ALA A 1 361 ? -14.850 10.607 -22.565 1.00 69.81 361 ALA A O 1
ATOM 2853 N N . GLN A 1 362 ? -12.898 10.645 -23.675 1.00 66.56 362 GLN A N 1
ATOM 2854 C CA . GLN A 1 362 ? -13.466 10.313 -24.977 1.00 66.56 362 GLN A CA 1
ATOM 2855 C C . GLN A 1 362 ? -14.370 9.070 -24.893 1.00 66.56 362 GLN A C 1
ATOM 2857 O O . GLN A 1 362 ? -13.957 8.013 -24.409 1.00 66.56 362 GLN A O 1
ATOM 2862 N N . GLY A 1 363 ? -15.614 9.225 -25.362 1.00 71.88 363 GLY A N 1
ATOM 2863 C CA . GLY A 1 363 ? -16.647 8.183 -25.363 1.00 71.88 363 GLY A CA 1
ATOM 2864 C C . GLY A 1 363 ? -17.442 8.018 -24.057 1.00 71.88 363 GLY A C 1
ATOM 2865 O O . GLY A 1 363 ? -18.368 7.213 -24.030 1.00 71.88 363 GLY A O 1
ATOM 2866 N N . GLY A 1 364 ? -17.138 8.784 -23.001 1.00 85.44 364 GLY A N 1
ATOM 2867 C CA . GLY A 1 364 ? -17.934 8.835 -21.769 1.00 85.44 364 GLY A CA 1
ATOM 2868 C C . GLY A 1 364 ? -18.139 7.474 -21.088 1.00 85.44 364 GLY A C 1
ATOM 2869 O O . GLY A 1 364 ? -17.235 6.639 -21.038 1.00 85.44 364 GLY A O 1
ATOM 2870 N N . GLU A 1 365 ? -19.344 7.258 -20.558 1.00 86.62 365 GLU A N 1
ATOM 2871 C CA . GLU A 1 365 ? -19.725 6.051 -19.809 1.00 86.62 365 GLU A CA 1
ATOM 2872 C C . GLU A 1 365 ? -19.727 4.777 -20.677 1.00 86.62 365 GLU A C 1
ATOM 2874 O O . GLU A 1 365 ? -19.300 3.719 -20.218 1.00 86.62 365 GLU A O 1
ATOM 2879 N N . GLU A 1 366 ? -20.114 4.878 -21.954 1.00 88.69 366 GLU A N 1
ATOM 2880 C CA . GLU A 1 366 ? -20.089 3.749 -22.896 1.00 88.69 366 GLU A CA 1
ATOM 2881 C C . GLU A 1 366 ? -18.659 3.244 -23.122 1.00 88.69 366 GLU A C 1
ATOM 2883 O O . GLU A 1 366 ? -18.400 2.042 -23.059 1.00 88.69 366 GLU A O 1
ATOM 2888 N N . ALA A 1 367 ? -17.703 4.160 -23.312 1.00 90.38 367 ALA A N 1
ATOM 2889 C CA . ALA A 1 367 ? -16.297 3.787 -23.433 1.00 90.38 367 ALA A CA 1
ATOM 2890 C C . ALA A 1 367 ? -15.739 3.205 -22.129 1.00 90.38 367 ALA A C 1
ATOM 2892 O O . ALA A 1 367 ? -14.974 2.246 -22.183 1.00 90.38 367 ALA A O 1
ATOM 2893 N N . TYR A 1 368 ? -16.125 3.747 -20.969 1.00 92.94 368 TYR A N 1
ATOM 2894 C CA . TYR A 1 368 ? -15.717 3.199 -19.673 1.00 92.94 368 TYR A CA 1
ATOM 2895 C C . TYR A 1 368 ? -16.146 1.734 -19.524 1.00 92.94 368 TYR A C 1
ATOM 2897 O O . TYR A 1 368 ? -15.299 0.879 -19.264 1.00 92.94 368 TYR A O 1
ATOM 2905 N N . PHE A 1 369 ? -17.430 1.428 -19.742 1.00 94.31 369 PHE A N 1
ATOM 2906 C CA . PHE A 1 369 ? -17.926 0.058 -19.616 1.00 94.31 369 PHE A CA 1
ATOM 2907 C C . PHE A 1 369 ? -17.368 -0.861 -20.697 1.00 94.31 369 PHE A C 1
ATOM 2909 O O . PHE A 1 369 ? -16.949 -1.968 -20.379 1.00 94.31 369 PHE A O 1
ATOM 2916 N N . GLY A 1 370 ? -17.251 -0.386 -21.938 1.00 96.00 370 GLY A N 1
ATOM 2917 C CA . GLY A 1 370 ? -16.642 -1.174 -23.005 1.00 96.00 370 GLY A CA 1
ATOM 2918 C C . GLY A 1 370 ? -15.177 -1.530 -22.724 1.00 96.00 370 GLY A C 1
ATOM 2919 O O . GLY A 1 370 ? -14.750 -2.640 -23.040 1.00 96.00 370 GLY A O 1
ATOM 2920 N N . ILE A 1 371 ? -14.400 -0.619 -22.121 1.00 96.81 371 ILE A N 1
ATOM 2921 C CA . ILE A 1 371 ? -13.009 -0.886 -21.717 1.00 96.81 371 ILE A CA 1
ATOM 2922 C C . ILE A 1 371 ? -12.973 -1.840 -20.520 1.00 96.81 371 ILE A C 1
ATOM 2924 O O . ILE A 1 371 ? -12.169 -2.769 -20.527 1.00 96.81 371 ILE A O 1
ATOM 2928 N N . LEU A 1 372 ? -13.840 -1.640 -19.522 1.00 96.75 372 LEU A N 1
ATOM 2929 C CA . LEU A 1 372 ? -13.950 -2.525 -18.361 1.00 96.75 372 LEU A CA 1
ATOM 2930 C C . LEU A 1 372 ? -14.241 -3.969 -18.792 1.00 96.75 372 LEU A C 1
ATOM 2932 O O . LEU A 1 372 ? -13.504 -4.875 -18.410 1.00 96.75 372 LEU A O 1
ATOM 2936 N N . GLU A 1 373 ? -15.259 -4.168 -19.631 1.00 97.69 373 GLU A N 1
ATOM 2937 C CA . GLU A 1 373 ? -15.618 -5.477 -20.187 1.00 97.69 373 GLU A CA 1
ATOM 2938 C C . GLU A 1 373 ? -14.470 -6.059 -21.015 1.00 97.69 373 GLU A C 1
ATOM 2940 O O . GLU A 1 373 ? -14.093 -7.204 -20.802 1.00 97.69 373 GLU A O 1
ATOM 2945 N N . ALA A 1 374 ? -13.830 -5.268 -21.886 1.00 98.06 374 ALA A N 1
ATOM 2946 C CA . ALA A 1 374 ? -12.710 -5.755 -22.693 1.00 98.06 374 ALA A CA 1
ATOM 2947 C C . ALA A 1 374 ? -11.520 -6.236 -21.844 1.00 98.06 374 ALA A C 1
ATOM 2949 O O . ALA A 1 374 ? -10.867 -7.213 -22.210 1.00 98.06 374 ALA A O 1
ATOM 2950 N N . LEU A 1 375 ? -11.223 -5.564 -20.726 1.00 98.06 375 LEU A N 1
ATOM 2951 C CA . LEU A 1 375 ? -10.185 -6.000 -19.791 1.00 98.06 375 LEU A CA 1
ATOM 2952 C C . LEU A 1 375 ? -10.594 -7.303 -19.089 1.00 98.06 375 LEU A C 1
ATOM 2954 O O . LEU A 1 375 ? -9.806 -8.247 -19.057 1.00 98.06 375 LEU A O 1
ATOM 2958 N N . LEU A 1 376 ? -11.818 -7.382 -18.562 1.00 98.12 376 LEU A N 1
ATOM 2959 C CA . LEU A 1 376 ? -12.313 -8.565 -17.849 1.00 98.12 376 LEU A CA 1
ATOM 2960 C C . LEU A 1 376 ? -12.445 -9.791 -18.769 1.00 98.12 376 LEU A C 1
ATOM 2962 O O . LEU A 1 376 ? -11.996 -10.876 -18.405 1.00 98.12 376 LEU A O 1
ATOM 2966 N N . ASP A 1 377 ? -12.952 -9.615 -19.991 1.00 98.06 377 ASP A N 1
ATOM 2967 C CA . ASP A 1 377 ? -12.997 -10.647 -21.040 1.00 98.06 377 ASP A CA 1
ATOM 2968 C C . ASP A 1 377 ? -11.600 -11.183 -21.383 1.00 98.06 377 ASP A C 1
ATOM 2970 O O . ASP A 1 377 ? -11.430 -12.360 -21.709 1.00 98.06 377 ASP A O 1
ATOM 2974 N N . ALA A 1 378 ? -10.582 -10.325 -21.297 1.00 97.62 378 ALA A N 1
ATOM 2975 C CA . ALA A 1 378 ? -9.190 -10.690 -21.525 1.00 97.62 378 ALA A CA 1
ATOM 2976 C C . ALA A 1 378 ? -8.513 -11.339 -20.299 1.00 97.62 378 ALA A C 1
ATOM 2978 O O . ALA A 1 378 ? -7.318 -11.638 -20.349 1.00 97.62 378 ALA A O 1
ATOM 2979 N N . GLY A 1 379 ? -9.256 -11.581 -19.214 1.00 96.75 379 GLY A N 1
ATOM 2980 C CA . GLY A 1 379 ? -8.765 -12.234 -18.001 1.00 96.75 379 GLY A CA 1
ATOM 2981 C C . GLY A 1 379 ? -8.168 -11.278 -16.969 1.00 96.75 379 GLY A C 1
ATOM 2982 O O . GLY A 1 379 ? -7.305 -11.693 -16.188 1.00 96.75 379 GLY A O 1
ATOM 2983 N N . ALA A 1 380 ? -8.582 -10.006 -16.968 1.00 96.94 380 ALA A N 1
ATOM 2984 C CA . ALA A 1 380 ? -8.294 -9.129 -15.840 1.00 96.94 380 ALA A CA 1
ATOM 2985 C C . ALA A 1 380 ? -8.894 -9.722 -14.559 1.00 96.94 380 ALA A C 1
ATOM 2987 O O . ALA A 1 380 ? -10.038 -10.169 -14.574 1.00 96.94 380 ALA A O 1
ATOM 2988 N N . ASP A 1 381 ? -8.131 -9.720 -13.469 1.00 95.88 381 ASP A N 1
ATOM 2989 C CA . ASP A 1 381 ? -8.625 -10.177 -12.170 1.00 95.88 381 ASP A CA 1
ATOM 2990 C C . ASP A 1 381 ? -9.617 -9.142 -11.603 1.00 95.88 381 ASP A C 1
ATOM 2992 O O . ASP A 1 381 ? -9.191 -8.029 -11.275 1.00 95.88 381 ASP A O 1
ATOM 2996 N N . PRO A 1 382 ? -10.921 -9.458 -11.487 1.00 96.12 382 PRO A N 1
ATOM 2997 C CA . PRO A 1 382 ? -11.898 -8.520 -10.939 1.00 96.12 382 PRO A CA 1
ATOM 2998 C C . PRO A 1 382 ? -11.671 -8.217 -9.447 1.00 96.12 382 PRO A C 1
ATOM 3000 O O . PRO A 1 382 ? -12.159 -7.194 -8.960 1.00 96.12 382 PRO A O 1
ATOM 3003 N N . ASP A 1 383 ? -10.911 -9.066 -8.746 1.00 95.50 383 ASP A N 1
ATOM 3004 C CA . ASP A 1 383 ? -10.564 -8.937 -7.328 1.00 95.50 383 ASP A CA 1
ATOM 3005 C C . ASP A 1 383 ? -9.128 -8.441 -7.113 1.00 95.50 383 ASP A C 1
ATOM 3007 O O . ASP A 1 383 ? -8.584 -8.569 -6.009 1.00 95.50 383 ASP A O 1
ATOM 3011 N N . ALA A 1 384 ? -8.509 -7.860 -8.149 1.00 92.25 384 ALA A N 1
ATOM 3012 C CA . ALA A 1 384 ? -7.213 -7.204 -8.033 1.00 92.25 384 ALA A CA 1
ATOM 3013 C C . ALA A 1 384 ? -7.233 -6.205 -6.853 1.00 92.25 384 ALA A C 1
ATOM 3015 O O . ALA A 1 384 ? -8.093 -5.316 -6.821 1.00 92.25 384 ALA A O 1
ATOM 3016 N N . PRO A 1 385 ? -6.330 -6.357 -5.862 1.00 90.12 385 PRO A N 1
ATOM 3017 C CA . PRO A 1 385 ? -6.340 -5.507 -4.686 1.00 90.12 385 PRO A CA 1
ATOM 3018 C C . PRO A 1 385 ? -5.464 -4.260 -4.866 1.00 90.12 385 PRO A C 1
ATOM 3020 O O . PRO A 1 385 ? -4.377 -4.324 -5.445 1.00 90.12 385 PRO A O 1
ATOM 3023 N N . TRP A 1 386 ? -5.890 -3.138 -4.289 1.00 87.44 386 TRP A N 1
ATOM 3024 C CA . TRP A 1 386 ? -5.010 -2.009 -3.974 1.00 87.44 386 TRP A CA 1
ATOM 3025 C C . TRP A 1 386 ? -4.078 -2.333 -2.793 1.00 87.44 386 TRP A C 1
ATOM 3027 O O . TRP A 1 386 ? -4.210 -3.369 -2.145 1.00 87.44 386 TRP A O 1
ATOM 3037 N N . ASP A 1 387 ? -3.159 -1.413 -2.476 1.00 83.62 387 ASP A N 1
ATOM 3038 C CA . ASP A 1 387 ? -2.130 -1.570 -1.429 1.00 83.62 387 ASP A CA 1
ATOM 3039 C C . ASP A 1 387 ? -2.668 -1.961 -0.040 1.00 83.62 387 ASP A C 1
ATOM 3041 O O . ASP A 1 387 ? -1.925 -2.526 0.753 1.00 83.62 387 ASP A O 1
ATOM 3045 N N . ASN A 1 388 ? -3.927 -1.640 0.271 1.00 83.50 388 ASN A N 1
ATOM 3046 C CA . ASN A 1 388 ? -4.587 -1.945 1.546 1.00 83.50 388 ASN A CA 1
ATOM 3047 C C . ASN A 1 388 ? -5.578 -3.123 1.454 1.00 83.50 388 ASN A C 1
ATOM 3049 O O . ASN A 1 388 ? -6.478 -3.248 2.288 1.00 83.50 388 ASN A O 1
ATOM 3053 N N . GLY A 1 389 ? -5.496 -3.923 0.389 1.00 89.69 389 GLY A N 1
ATOM 3054 C CA . GLY A 1 389 ? -6.390 -5.052 0.145 1.00 89.69 389 GLY A CA 1
ATOM 3055 C C . GLY A 1 389 ? -7.773 -4.675 -0.399 1.00 89.69 389 GLY A C 1
ATOM 3056 O O . GLY A 1 389 ? -8.585 -5.569 -0.633 1.00 89.69 389 GLY A O 1
ATOM 3057 N N . LEU A 1 390 ? -8.067 -3.384 -0.612 1.00 92.00 390 LEU A N 1
ATOM 3058 C CA . LEU A 1 390 ? -9.321 -2.949 -1.235 1.00 92.00 390 LEU A CA 1
ATOM 3059 C C . LEU A 1 390 ? -9.486 -3.583 -2.618 1.00 92.00 390 LEU A C 1
ATOM 3061 O O . LEU A 1 390 ? -8.535 -3.582 -3.388 1.00 92.00 390 LEU A O 1
ATOM 3065 N N . THR A 1 391 ? -10.696 -4.011 -2.978 1.00 93.75 391 THR A N 1
ATOM 3066 C CA . THR A 1 391 ? -11.050 -4.372 -4.363 1.00 93.75 391 THR A CA 1
ATOM 3067 C C . THR A 1 391 ? -11.959 -3.317 -4.981 1.00 93.75 391 THR A C 1
ATOM 3069 O O . THR A 1 391 ? -12.643 -2.571 -4.271 1.00 93.75 391 THR A O 1
ATOM 3072 N N . MET A 1 392 ? -12.016 -3.246 -6.316 1.00 93.12 392 MET A N 1
ATOM 3073 C CA . MET A 1 392 ? -12.881 -2.284 -7.024 1.00 93.12 392 MET A CA 1
ATOM 3074 C C . MET A 1 392 ? -14.347 -2.386 -6.604 1.00 93.12 392 MET A C 1
ATOM 3076 O O . MET A 1 392 ? -15.034 -1.369 -6.485 1.00 93.12 392 MET A O 1
ATOM 3080 N N . LEU A 1 393 ? -14.814 -3.603 -6.321 1.00 95.06 393 LEU A N 1
ATOM 3081 C CA . LEU A 1 393 ? -16.180 -3.866 -5.890 1.00 95.06 393 LEU A CA 1
ATOM 3082 C C . LEU A 1 393 ? -16.540 -3.139 -4.578 1.00 95.06 393 LEU A C 1
ATOM 3084 O O . LEU A 1 393 ? -17.692 -2.753 -4.384 1.00 95.06 393 LEU A O 1
ATOM 3088 N N . MET A 1 394 ? -15.559 -2.876 -3.707 1.00 94.56 394 MET A N 1
ATOM 3089 C CA . MET A 1 394 ? -15.759 -2.183 -2.428 1.00 94.56 394 MET A CA 1
ATOM 3090 C C . MET A 1 394 ? -15.990 -0.671 -2.565 1.00 94.56 394 MET A C 1
ATOM 3092 O O . MET A 1 394 ? -16.493 -0.058 -1.626 1.00 94.56 394 MET A O 1
ATOM 3096 N N . VAL A 1 395 ? -15.616 -0.060 -3.695 1.00 90.81 395 VAL A N 1
ATOM 3097 C CA . VAL A 1 395 ? -15.634 1.408 -3.877 1.00 90.81 395 VAL A CA 1
ATOM 3098 C C . VAL A 1 395 ? -16.497 1.882 -5.048 1.00 90.81 395 VAL A C 1
ATOM 3100 O O . VAL A 1 395 ? -16.782 3.074 -5.163 1.00 90.81 395 VAL A O 1
ATOM 3103 N N . CYS A 1 396 ? -16.910 0.975 -5.932 1.00 90.81 396 CYS A N 1
ATOM 3104 C CA . CYS A 1 396 ? -17.599 1.326 -7.168 1.00 90.81 396 CYS A CA 1
ATOM 3105 C C . CYS A 1 396 ? -19.116 1.566 -7.006 1.00 90.81 396 CYS A C 1
ATOM 3107 O O . CYS A 1 396 ? -19.721 1.256 -5.981 1.00 90.81 396 CYS A O 1
ATOM 3109 N N . GLY A 1 397 ? -19.738 2.146 -8.040 1.00 91.69 397 GLY A N 1
ATOM 3110 C CA . GLY A 1 397 ? -21.192 2.323 -8.124 1.00 91.69 397 GLY A CA 1
ATOM 3111 C C . GLY A 1 397 ? -21.923 1.117 -8.746 1.00 91.69 397 GLY A C 1
ATOM 3112 O O . GLY A 1 397 ? -21.280 0.179 -9.221 1.00 91.69 397 GLY A O 1
ATOM 3113 N N . PRO A 1 398 ? -23.271 1.150 -8.820 1.00 93.25 398 PRO A N 1
ATOM 3114 C CA . PRO A 1 398 ? -24.093 0.020 -9.275 1.00 93.25 398 PRO A CA 1
ATOM 3115 C C . PRO A 1 398 ? -23.746 -0.543 -10.657 1.00 93.25 398 PRO A C 1
ATOM 3117 O O . PRO A 1 398 ? -23.750 -1.760 -10.837 1.00 93.25 398 PRO A O 1
ATOM 3120 N N . GLY A 1 399 ? -23.440 0.320 -11.632 1.00 93.56 399 GLY A N 1
ATOM 3121 C CA . GLY A 1 399 ? -23.087 -0.111 -12.988 1.00 93.56 399 GLY A CA 1
ATOM 3122 C C . GLY A 1 399 ? -21.804 -0.944 -13.009 1.00 93.56 399 GLY A C 1
ATOM 3123 O O . GLY A 1 399 ? -21.810 -2.076 -13.484 1.00 93.56 399 GLY A O 1
ATOM 3124 N N . THR A 1 400 ? -20.727 -0.426 -12.415 1.00 94.62 400 THR A N 1
ATOM 3125 C CA . THR A 1 400 ? -19.441 -1.133 -12.302 1.00 94.62 400 THR A CA 1
ATOM 3126 C C . THR A 1 400 ? -19.571 -2.407 -11.471 1.00 94.62 400 THR A C 1
ATOM 3128 O O . THR A 1 400 ? -19.058 -3.443 -11.883 1.00 94.62 400 THR A O 1
ATOM 3131 N N . ALA A 1 401 ? -20.307 -2.368 -10.353 1.00 96.19 401 ALA A N 1
ATOM 3132 C CA . ALA A 1 401 ? -20.543 -3.545 -9.519 1.00 96.19 401 ALA A CA 1
ATOM 3133 C C . ALA A 1 401 ? -21.214 -4.675 -10.311 1.00 96.19 401 ALA A C 1
ATOM 3135 O O . ALA A 1 401 ? -20.816 -5.829 -10.199 1.00 96.19 401 ALA A O 1
ATOM 3136 N N . ARG A 1 402 ? -22.197 -4.344 -11.159 1.00 96.88 402 ARG A N 1
ATOM 3137 C CA . ARG A 1 402 ? -22.891 -5.320 -12.010 1.00 96.88 402 ARG A CA 1
ATOM 3138 C C . ARG A 1 402 ? -21.940 -6.016 -12.980 1.00 96.88 402 ARG A C 1
ATOM 3140 O O . ARG A 1 402 ? -22.029 -7.230 -13.123 1.00 96.88 402 ARG A O 1
ATOM 3147 N N . VAL A 1 403 ? -21.047 -5.261 -13.620 1.00 97.19 403 VAL A N 1
ATOM 3148 C CA . VAL A 1 403 ? -20.055 -5.821 -14.548 1.00 97.19 403 VAL A CA 1
ATOM 3149 C C . VAL A 1 403 ? -19.051 -6.692 -13.791 1.00 97.19 403 VAL A C 1
ATOM 3151 O O . VAL A 1 403 ? -18.873 -7.851 -14.140 1.00 97.19 403 VAL A O 1
ATOM 3154 N N . LEU A 1 404 ? -18.464 -6.196 -12.699 1.00 97.44 404 LEU A N 1
ATOM 3155 C CA . LEU A 1 404 ? -17.500 -6.961 -11.896 1.00 97.44 404 LEU A CA 1
ATOM 3156 C C . LEU A 1 404 ? -18.083 -8.291 -11.391 1.00 97.44 404 LEU A C 1
ATOM 3158 O O . LEU A 1 404 ? -17.469 -9.341 -11.565 1.00 97.44 404 LEU A O 1
ATOM 3162 N N . LEU A 1 405 ? -19.294 -8.261 -10.828 1.00 97.94 405 LEU A N 1
ATOM 3163 C CA . LEU A 1 405 ? -19.981 -9.457 -10.335 1.00 97.94 405 LEU A CA 1
ATOM 3164 C C . LEU A 1 405 ? -20.314 -10.444 -11.463 1.00 97.94 405 LEU A C 1
ATOM 3166 O O . LEU A 1 405 ? -20.152 -11.651 -11.287 1.00 97.94 405 LEU A O 1
ATOM 3170 N N . ALA A 1 406 ? -20.716 -9.952 -12.640 1.00 97.25 406 ALA A N 1
ATOM 3171 C CA . ALA A 1 406 ? -20.947 -10.799 -13.812 1.00 97.25 406 ALA A CA 1
ATOM 3172 C C . ALA A 1 406 ? -19.665 -11.502 -14.300 1.00 97.25 406 ALA A C 1
ATOM 3174 O O . ALA A 1 406 ? -19.745 -12.599 -14.853 1.00 97.25 406 ALA A O 1
ATOM 3175 N N . HIS A 1 407 ? -18.497 -10.904 -14.050 1.00 97.69 407 HIS A N 1
ATOM 3176 C CA . HIS A 1 407 ? -17.179 -11.476 -14.338 1.00 97.69 407 HIS A CA 1
ATOM 3177 C C . HIS A 1 407 ? -16.553 -12.228 -13.150 1.00 97.69 407 HIS A C 1
ATOM 3179 O O . HIS A 1 407 ? -15.382 -12.596 -13.209 1.00 97.69 407 HIS A O 1
ATOM 3185 N N . GLY A 1 408 ? -17.329 -12.520 -12.102 1.00 96.38 408 GLY A N 1
ATOM 3186 C CA . GLY A 1 408 ? -16.909 -13.406 -11.016 1.00 96.38 408 GLY A CA 1
ATOM 3187 C C . GLY A 1 408 ? -16.126 -12.741 -9.886 1.00 96.38 408 GLY A C 1
ATOM 3188 O O . GLY A 1 408 ? -15.443 -13.461 -9.165 1.00 96.38 408 GLY A O 1
ATOM 3189 N N . ALA A 1 409 ? -16.228 -11.416 -9.718 1.00 97.50 409 ALA A N 1
ATOM 3190 C CA . ALA A 1 409 ? -15.730 -10.738 -8.518 1.00 97.50 409 ALA A CA 1
ATOM 3191 C C . ALA A 1 409 ? -16.311 -11.376 -7.246 1.00 97.50 409 ALA A C 1
ATOM 3193 O O . ALA A 1 409 ? -17.528 -11.568 -7.158 1.00 97.50 409 ALA A O 1
ATOM 3194 N N . ASP A 1 410 ? -15.464 -11.663 -6.261 1.00 97.38 410 ASP A N 1
ATOM 3195 C CA . ASP A 1 410 ? -15.868 -12.217 -4.973 1.00 97.38 410 ASP A CA 1
ATOM 3196 C C . ASP A 1 410 ? -16.410 -11.103 -4.053 1.00 97.38 410 ASP A C 1
ATOM 3198 O O . ASP A 1 410 ? -15.647 -10.255 -3.570 1.00 97.38 410 ASP A O 1
ATOM 3202 N N . PRO A 1 411 ? -17.724 -11.081 -3.753 1.00 96.81 411 PRO A N 1
ATOM 3203 C CA . PRO A 1 411 ? -18.301 -10.042 -2.908 1.00 96.81 411 PRO A CA 1
ATOM 3204 C C . PRO A 1 411 ? -17.888 -10.143 -1.431 1.00 96.81 411 PRO A C 1
ATOM 3206 O O . PRO A 1 411 ? -18.037 -9.159 -0.698 1.00 96.81 411 PRO A O 1
ATOM 3209 N N . ASP A 1 412 ? -17.363 -11.295 -0.999 1.00 95.31 412 ASP A N 1
ATOM 3210 C CA . ASP A 1 412 ? -16.905 -11.555 0.368 1.00 95.31 412 ASP A CA 1
ATOM 3211 C C . ASP A 1 412 ? -15.384 -11.409 0.524 1.00 95.31 412 ASP A C 1
ATOM 3213 O O . ASP A 1 412 ? -14.855 -11.585 1.633 1.00 95.31 412 ASP A O 1
ATOM 3217 N N . ARG A 1 413 ? -14.670 -11.039 -0.550 1.00 95.12 413 ARG A N 1
ATOM 3218 C CA . ARG A 1 413 ? -13.247 -10.700 -0.483 1.00 95.12 413 ARG A CA 1
ATOM 3219 C C . ARG A 1 413 ? -13.034 -9.603 0.553 1.00 95.12 413 ARG A C 1
ATOM 3221 O O . ARG A 1 413 ? -13.797 -8.642 0.618 1.00 95.12 413 ARG A O 1
ATOM 3228 N N . ARG A 1 414 ? -11.988 -9.751 1.369 1.00 92.75 414 ARG A N 1
ATOM 3229 C CA . ARG A 1 414 ? -11.686 -8.847 2.484 1.00 92.75 414 ARG A CA 1
ATOM 3230 C C . ARG A 1 414 ? -10.419 -8.058 2.238 1.00 92.75 414 ARG A C 1
ATOM 3232 O O . ARG A 1 414 ? -9.456 -8.598 1.696 1.00 92.75 414 ARG A O 1
ATOM 3239 N N . ASP A 1 415 ? -10.444 -6.815 2.689 1.00 91.94 415 ASP A N 1
ATOM 3240 C CA . ASP A 1 415 ? -9.275 -5.952 2.729 1.00 91.94 415 ASP A CA 1
ATOM 3241 C C . ASP A 1 415 ? -8.436 -6.182 4.001 1.00 91.94 415 ASP A C 1
ATOM 3243 O O . ASP A 1 415 ? -8.770 -7.022 4.845 1.00 91.94 415 ASP A O 1
ATOM 3247 N N . ASP A 1 416 ? -7.365 -5.406 4.173 1.00 88.81 416 ASP A N 1
ATOM 3248 C CA . ASP A 1 416 ? -6.456 -5.531 5.320 1.00 88.81 416 ASP A CA 1
ATOM 3249 C C . ASP A 1 416 ? -7.116 -5.178 6.668 1.00 88.81 416 ASP A C 1
ATOM 3251 O O . ASP A 1 416 ? -6.615 -5.548 7.732 1.00 88.81 416 ASP A O 1
ATOM 3255 N N . SER A 1 417 ? -8.262 -4.487 6.641 1.00 86.44 417 SER A N 1
ATOM 3256 C CA . SER A 1 417 ? -9.092 -4.208 7.820 1.00 86.44 417 SER A CA 1
ATOM 3257 C C . SER A 1 417 ? -10.133 -5.298 8.111 1.00 86.44 417 SER A C 1
ATOM 3259 O O . SER A 1 417 ? -10.897 -5.187 9.072 1.00 86.44 417 SER A O 1
ATOM 3261 N N . GLY A 1 418 ? -10.173 -6.353 7.291 1.00 90.44 418 GLY A N 1
ATOM 3262 C CA . GLY A 1 418 ? -11.157 -7.428 7.366 1.00 90.44 418 GLY A CA 1
ATOM 3263 C C . GLY A 1 418 ? -12.527 -7.059 6.785 1.00 90.44 418 GLY A C 1
ATOM 3264 O O . GLY A 1 418 ? -13.482 -7.832 6.910 1.00 90.44 418 GLY A O 1
ATOM 3265 N N . GLU A 1 419 ? -12.679 -5.897 6.160 1.00 92.19 419 GLU A N 1
ATOM 3266 C CA . GLU A 1 419 ? -13.949 -5.436 5.602 1.00 92.19 419 GLU A CA 1
ATOM 3267 C C . GLU A 1 419 ? -14.168 -6.006 4.196 1.00 92.19 419 GLU A C 1
ATOM 3269 O O . GLU A 1 419 ? -13.254 -6.029 3.375 1.00 92.19 419 GLU A O 1
ATOM 3274 N N . ALA A 1 420 ? -15.389 -6.478 3.929 1.00 95.25 420 ALA A N 1
ATOM 3275 C CA . ALA A 1 420 ? -15.838 -6.915 2.608 1.00 95.25 420 ALA A CA 1
ATOM 3276 C C . ALA A 1 420 ? -16.620 -5.797 1.901 1.00 95.25 420 ALA A C 1
ATOM 3278 O O . ALA A 1 420 ? -16.904 -4.751 2.495 1.00 95.25 420 ALA A O 1
ATOM 3279 N N . ALA A 1 421 ? -17.028 -6.019 0.646 1.00 95.88 421 ALA A N 1
ATOM 3280 C CA . ALA A 1 421 ? -17.734 -5.010 -0.148 1.00 95.88 421 ALA A CA 1
ATOM 3281 C C . ALA A 1 421 ? -18.964 -4.435 0.569 1.00 95.88 421 ALA A C 1
ATOM 3283 O O . ALA A 1 421 ? -19.147 -3.217 0.576 1.00 95.88 421 ALA A O 1
ATOM 3284 N N . LEU A 1 422 ? -19.757 -5.283 1.234 1.00 95.69 422 LEU A N 1
ATOM 3285 C CA . LEU A 1 422 ? -20.950 -4.878 1.986 1.00 95.69 422 LEU A CA 1
ATOM 3286 C C . LEU A 1 422 ? -20.661 -3.913 3.148 1.00 95.69 422 LEU A C 1
ATOM 3288 O O . LEU A 1 422 ? -21.497 -3.059 3.440 1.00 95.69 422 LEU A O 1
ATOM 3292 N N . HIS A 1 423 ? -19.499 -4.006 3.804 1.00 93.38 423 HIS A N 1
ATOM 3293 C CA . HIS A 1 423 ? -19.144 -3.136 4.937 1.00 93.38 423 HIS A CA 1
ATOM 3294 C C . HIS A 1 423 ? -18.935 -1.675 4.529 1.00 93.38 423 HIS A C 1
ATOM 3296 O O . HIS A 1 423 ? -19.042 -0.797 5.386 1.00 93.38 423 HIS A O 1
ATOM 3302 N N . ARG A 1 424 ? -18.655 -1.419 3.245 1.00 91.31 424 ARG A N 1
ATOM 3303 C CA . ARG A 1 424 ? -18.292 -0.098 2.703 1.00 91.31 424 ARG A CA 1
ATOM 3304 C C . ARG A 1 424 ? -19.336 0.514 1.775 1.00 91.31 424 ARG A C 1
ATOM 3306 O O . ARG A 1 424 ? -19.131 1.614 1.265 1.00 91.31 424 ARG A O 1
ATOM 3313 N N . GLN A 1 425 ? -20.459 -0.168 1.558 1.00 91.75 425 GLN A N 1
ATOM 3314 C CA . GLN A 1 425 ? -21.469 0.317 0.628 1.00 91.75 425 GLN A CA 1
ATOM 3315 C C . GLN A 1 425 ? -22.191 1.567 1.120 1.00 91.75 425 GLN A C 1
ATOM 3317 O O . GLN A 1 425 ? -22.454 1.760 2.304 1.00 91.75 425 GLN A O 1
ATOM 3322 N N . TRP A 1 426 ? -22.579 2.380 0.145 1.00 90.00 426 TRP A N 1
ATOM 3323 C CA . TRP A 1 426 ? -23.420 3.562 0.314 1.00 90.00 426 TRP A CA 1
ATOM 3324 C C . TRP A 1 426 ? -24.678 3.514 -0.564 1.00 90.00 426 TRP A C 1
ATOM 3326 O O . TRP A 1 426 ? -25.512 4.412 -0.512 1.00 90.00 426 TRP A O 1
ATOM 3336 N N . SER A 1 427 ? -24.843 2.451 -1.358 1.00 92.06 427 SER A N 1
ATOM 3337 C CA . SER A 1 427 ? -25.979 2.261 -2.256 1.00 92.06 427 SER A CA 1
ATOM 3338 C C . SER A 1 427 ? -26.748 0.989 -1.914 1.00 92.06 427 SER A C 1
ATOM 3340 O O . SER A 1 427 ? -26.208 -0.118 -1.963 1.00 92.06 427 SER A O 1
ATOM 3342 N N . GLY A 1 428 ? -28.046 1.140 -1.640 1.00 93.62 428 GLY A N 1
ATOM 3343 C CA . GLY A 1 428 ? -28.949 0.005 -1.451 1.00 93.62 428 GLY A CA 1
ATOM 3344 C C . GLY A 1 428 ? -29.102 -0.865 -2.705 1.00 93.62 428 GLY A C 1
ATOM 3345 O O . GLY A 1 428 ? -29.407 -2.049 -2.593 1.00 93.62 428 GLY A O 1
ATOM 3346 N N . GLU A 1 429 ? -28.861 -0.320 -3.904 1.00 95.25 429 GLU A N 1
ATOM 3347 C CA . GLU A 1 429 ? -28.829 -1.119 -5.135 1.00 95.25 429 GLU A CA 1
ATOM 3348 C C . GLU A 1 429 ? -27.615 -2.053 -5.156 1.00 95.25 429 GLU A C 1
ATOM 3350 O O . GLU A 1 429 ? -27.768 -3.240 -5.439 1.00 95.25 429 GLU A O 1
ATOM 3355 N N . VAL A 1 430 ? -26.428 -1.551 -4.792 1.00 96.00 430 VAL A N 1
ATOM 3356 C CA . VAL A 1 430 ? -25.218 -2.385 -4.730 1.00 96.00 430 VAL A CA 1
ATOM 3357 C C . VAL A 1 430 ? -25.363 -3.463 -3.659 1.00 96.00 430 VAL A C 1
ATOM 3359 O O . VAL A 1 430 ? -25.020 -4.608 -3.922 1.00 96.00 430 VAL A O 1
ATOM 3362 N N . VAL A 1 431 ? -25.957 -3.156 -2.499 1.00 97.19 431 VAL A N 1
ATOM 3363 C CA . VAL A 1 431 ? -26.270 -4.171 -1.472 1.00 97.19 431 VAL A CA 1
ATOM 3364 C C . VAL A 1 431 ? -27.093 -5.321 -2.054 1.00 97.19 431 VAL A C 1
ATOM 3366 O O . VAL A 1 431 ? -26.723 -6.482 -1.893 1.00 97.19 431 VAL A O 1
ATOM 3369 N N . ARG A 1 432 ? -28.177 -5.009 -2.776 1.00 97.38 432 ARG A N 1
ATOM 3370 C CA . ARG A 1 432 ? -29.020 -6.035 -3.409 1.00 97.38 432 ARG A CA 1
ATOM 3371 C C . ARG A 1 432 ? -28.247 -6.838 -4.455 1.00 97.38 432 ARG A C 1
ATOM 3373 O O . ARG A 1 432 ? -28.433 -8.048 -4.532 1.00 97.38 432 ARG A O 1
ATOM 3380 N N . LEU A 1 433 ? -27.378 -6.190 -5.235 1.00 97.81 433 LEU A N 1
ATOM 3381 C CA . LEU A 1 433 ? -26.517 -6.870 -6.208 1.00 97.81 433 LEU A CA 1
ATOM 3382 C C . LEU A 1 433 ? -25.535 -7.833 -5.531 1.00 97.81 433 LEU A C 1
ATOM 3384 O O . LEU A 1 433 ? -25.451 -8.984 -5.953 1.00 97.81 433 LEU A O 1
ATOM 3388 N N . LEU A 1 434 ? -24.838 -7.391 -4.482 1.00 98.06 434 LEU A N 1
ATOM 3389 C CA . LEU A 1 434 ? -23.872 -8.201 -3.735 1.00 98.06 434 LEU A CA 1
ATOM 3390 C C . LEU A 1 434 ? -24.547 -9.434 -3.122 1.00 98.06 434 LEU A C 1
ATOM 3392 O O . LEU A 1 434 ? -24.095 -10.556 -3.337 1.00 98.06 434 LEU A O 1
ATOM 3396 N N . VAL A 1 435 ? -25.674 -9.248 -2.426 1.00 97.94 435 VAL A N 1
ATOM 3397 C CA . VAL A 1 435 ? -26.415 -10.358 -1.800 1.00 97.94 435 VAL A CA 1
ATOM 3398 C C . VAL A 1 435 ? -26.976 -11.320 -2.851 1.00 97.94 435 VAL A C 1
ATOM 3400 O O . VAL A 1 435 ? -26.916 -12.534 -2.666 1.00 97.94 435 VAL A O 1
ATOM 3403 N N . ALA A 1 436 ? -27.452 -10.816 -3.996 1.00 97.31 436 ALA A N 1
ATOM 3404 C CA . ALA A 1 436 ? -27.884 -11.666 -5.108 1.00 97.31 436 ALA A CA 1
ATOM 3405 C C . ALA A 1 436 ? -26.747 -12.528 -5.694 1.00 97.31 436 ALA A C 1
ATOM 3407 O O . ALA A 1 436 ? -27.028 -13.571 -6.281 1.00 97.31 436 ALA A O 1
ATOM 3408 N N . HIS A 1 437 ? -25.488 -12.119 -5.511 1.00 97.44 437 HIS A N 1
ATOM 3409 C CA . HIS A 1 437 ? -24.289 -12.870 -5.900 1.00 97.44 437 HIS A CA 1
ATOM 3410 C C . HIS A 1 437 ? -23.641 -13.618 -4.722 1.00 97.44 437 HIS A C 1
ATOM 3412 O O . HIS A 1 437 ? -22.500 -14.055 -4.823 1.00 97.44 437 HIS A O 1
ATOM 3418 N N . GLY A 1 438 ? -24.376 -13.821 -3.624 1.00 95.69 438 GLY A N 1
ATOM 3419 C CA . GLY A 1 438 ? -23.977 -14.719 -2.539 1.00 95.69 438 GLY A CA 1
ATOM 3420 C C . GLY A 1 438 ? -23.259 -14.067 -1.360 1.00 95.69 438 GLY A C 1
ATOM 3421 O O . GLY A 1 438 ? -22.868 -14.798 -0.458 1.00 95.69 438 GLY A O 1
ATOM 3422 N N . ALA A 1 439 ? -23.128 -12.737 -1.332 1.00 97.19 439 ALA A N 1
ATOM 3423 C CA . ALA A 1 439 ? -22.497 -12.033 -0.216 1.00 97.19 439 ALA A CA 1
ATOM 3424 C C . ALA A 1 439 ? -23.224 -12.284 1.115 1.00 97.19 439 ALA A C 1
ATOM 3426 O O . ALA A 1 439 ? -24.455 -12.160 1.192 1.00 97.19 439 ALA A O 1
ATOM 3427 N N . ASP A 1 440 ? -22.475 -12.550 2.186 1.00 95.81 440 ASP A N 1
ATOM 3428 C CA . ASP A 1 440 ? -23.055 -12.674 3.524 1.00 95.81 440 ASP A CA 1
ATOM 3429 C C . ASP A 1 440 ? -23.408 -11.287 4.089 1.00 95.81 440 ASP A C 1
ATOM 3431 O O . ASP A 1 440 ? -22.571 -10.557 4.626 1.00 95.81 440 ASP A O 1
ATOM 3435 N N . VAL A 1 441 ? -24.699 -10.941 4.021 1.00 97.31 441 VAL A N 1
ATOM 3436 C CA . VAL A 1 441 ? -25.263 -9.683 4.543 1.00 97.31 441 VAL A CA 1
ATOM 3437 C C . VAL A 1 441 ? -24.957 -9.447 6.029 1.00 97.31 441 VAL A C 1
ATOM 3439 O O . VAL A 1 441 ? -24.927 -8.305 6.495 1.00 97.31 441 VAL A O 1
ATOM 3442 N N . ASN A 1 442 ? -24.694 -10.519 6.780 1.00 96.44 442 ASN A N 1
ATOM 3443 C CA . ASN A 1 442 ? -24.398 -10.478 8.202 1.00 96.44 442 ASN A CA 1
ATOM 3444 C C . ASN A 1 442 ? -22.909 -10.666 8.509 1.00 96.44 442 ASN A C 1
ATOM 3446 O O . ASN A 1 442 ? -22.566 -10.735 9.688 1.00 96.44 442 ASN A O 1
ATOM 3450 N N . ALA A 1 443 ? -22.014 -10.696 7.519 1.00 94.38 443 ALA A N 1
ATOM 3451 C CA . ALA A 1 443 ? -20.594 -10.969 7.715 1.00 94.38 443 ALA A CA 1
ATOM 3452 C C . ALA A 1 443 ? -19.959 -10.080 8.799 1.00 94.38 443 ALA A C 1
ATOM 3454 O O . ALA A 1 443 ? -20.013 -8.850 8.748 1.00 94.38 443 ALA A O 1
ATOM 3455 N N . LEU A 1 444 ? -19.292 -10.688 9.782 1.00 92.75 444 LEU A N 1
ATOM 3456 C CA . LEU A 1 444 ? -18.463 -9.942 10.730 1.00 92.75 444 LEU A CA 1
ATOM 3457 C C . LEU A 1 444 ? -17.105 -9.665 10.074 1.00 92.75 444 LEU A C 1
ATOM 3459 O O . LEU A 1 444 ? -16.496 -10.594 9.543 1.00 92.75 444 LEU A O 1
ATOM 3463 N N . SER A 1 445 ? -16.625 -8.421 10.086 1.00 89.81 445 SER A N 1
ATOM 3464 C CA . SER A 1 445 ? -15.237 -8.140 9.717 1.00 89.81 445 SER A CA 1
ATOM 3465 C C . SER A 1 445 ? -14.321 -8.779 10.764 1.00 89.81 445 SER A C 1
ATOM 3467 O O . SER A 1 445 ? -14.481 -8.476 11.950 1.00 89.81 445 SER A O 1
ATOM 3469 N N . PRO A 1 446 ? -13.429 -9.722 10.396 1.00 80.94 446 PRO A N 1
ATOM 3470 C CA . PRO A 1 446 ? -12.426 -10.211 11.320 1.00 80.94 446 PRO A CA 1
ATOM 3471 C C . PRO A 1 446 ? -11.540 -9.041 11.746 1.00 80.94 446 PRO A C 1
ATOM 3473 O O . PRO A 1 446 ? -11.282 -8.138 10.948 1.00 80.94 446 PRO A O 1
ATOM 3476 N N . PRO A 1 447 ? -11.076 -9.033 12.995 1.00 67.56 447 PRO A N 1
ATOM 3477 C CA . PRO A 1 447 ? -10.267 -7.934 13.463 1.00 67.56 447 PRO A CA 1
ATOM 3478 C C . PRO A 1 447 ? -8.852 -7.989 12.890 1.00 67.56 447 PRO A C 1
ATOM 3480 O O . PRO A 1 447 ? -8.283 -9.081 12.775 1.00 67.56 447 PRO A O 1
ATOM 3483 N N . PRO A 1 448 ? -8.232 -6.826 12.640 1.00 65.94 448 PRO A N 1
ATOM 3484 C CA . PRO A 1 448 ? -6.784 -6.743 12.566 1.00 65.94 448 PRO A CA 1
ATOM 3485 C C . PRO A 1 448 ? -6.166 -7.293 13.868 1.00 65.94 448 PRO A C 1
ATOM 3487 O O . PRO A 1 448 ? -6.763 -7.126 14.940 1.00 65.94 448 PRO A O 1
ATOM 3490 N N . PRO A 1 449 ? -4.983 -7.931 13.825 1.00 64.00 449 PRO A N 1
ATOM 3491 C CA . PRO A 1 449 ? -4.299 -8.392 15.033 1.00 64.00 449 PRO A CA 1
ATOM 3492 C C . PRO A 1 449 ? -4.159 -7.267 16.074 1.00 64.00 449 PRO A C 1
ATOM 3494 O O . PRO A 1 449 ? -3.613 -6.209 15.768 1.00 64.00 449 PRO A O 1
ATOM 3497 N N . GLY A 1 450 ? -4.649 -7.485 17.302 1.00 65.94 450 GLY A N 1
ATOM 3498 C CA . GLY A 1 450 ? -4.609 -6.489 18.382 1.00 65.94 450 GLY A CA 1
ATOM 3499 C C . GLY A 1 450 ? -5.725 -5.435 18.351 1.00 65.94 450 GLY A C 1
ATOM 3500 O O . GLY A 1 450 ? -5.737 -4.538 19.197 1.00 65.94 450 GLY A O 1
ATOM 3501 N N . GLU A 1 451 ? -6.673 -5.529 17.411 1.00 70.00 451 GLU A N 1
ATOM 3502 C CA . GLU A 1 451 ? -7.827 -4.631 17.295 1.00 70.00 451 GLU A CA 1
ATOM 3503 C C . GLU A 1 451 ? -9.170 -5.389 17.277 1.00 70.00 451 GLU A C 1
ATOM 3505 O O . GLU A 1 451 ? -10.117 -5.002 16.588 1.00 70.00 451 GLU A O 1
ATOM 3510 N N . GLU A 1 452 ? -9.305 -6.443 18.090 1.00 67.56 452 GLU A N 1
ATOM 3511 C CA . GLU A 1 452 ? -10.491 -7.321 18.173 1.00 67.56 452 GLU A CA 1
ATOM 3512 C C . GLU A 1 452 ? -11.808 -6.550 18.339 1.00 67.56 452 GLU A C 1
ATOM 3514 O O . GLU A 1 452 ? -12.852 -6.887 17.768 1.00 67.56 452 GLU A O 1
ATOM 3519 N N . MET A 1 453 ? -11.721 -5.435 19.060 1.00 67.25 453 MET A N 1
ATOM 3520 C CA . MET A 1 453 ? -12.807 -4.508 19.350 1.00 67.25 453 MET A CA 1
ATOM 3521 C C . MET A 1 453 ? -13.271 -3.662 18.148 1.00 67.25 453 MET A C 1
ATOM 3523 O O . MET A 1 453 ? -14.188 -2.856 18.305 1.00 67.25 453 MET A O 1
ATOM 3527 N N . ARG A 1 454 ? -12.662 -3.770 16.962 1.00 72.50 454 ARG A N 1
ATOM 3528 C CA . ARG A 1 454 ? -13.087 -3.020 15.763 1.00 72.50 454 ARG A CA 1
ATOM 3529 C C . ARG A 1 454 ? -13.950 -3.825 14.787 1.00 72.50 454 ARG A C 1
ATOM 3531 O O . ARG A 1 454 ? -14.529 -3.221 13.890 1.00 72.50 454 ARG A O 1
ATOM 3538 N N . SER A 1 455 ? -14.119 -5.126 15.019 1.00 85.62 455 SER A N 1
ATOM 3539 C CA . SER A 1 455 ? -14.958 -6.027 14.212 1.00 85.62 455 SER A CA 1
ATOM 3540 C C . SER A 1 455 ? -16.409 -5.539 14.121 1.00 85.62 455 SER A C 1
ATOM 3542 O O . SER A 1 455 ? -17.028 -5.296 15.160 1.00 85.62 455 SER A O 1
ATOM 3544 N N . ARG A 1 456 ? -16.977 -5.427 12.912 1.00 89.62 456 ARG A N 1
ATOM 3545 C CA . ARG A 1 456 ? -18.329 -4.894 12.633 1.00 89.62 456 ARG A CA 1
ATOM 3546 C C . ARG A 1 456 ? -19.056 -5.675 11.540 1.00 89.62 456 ARG A C 1
ATOM 3548 O O . ARG A 1 456 ? -18.463 -6.458 10.813 1.00 89.62 456 ARG A O 1
ATOM 3555 N N . ARG A 1 457 ? -20.366 -5.455 11.436 1.00 94.06 457 ARG A N 1
ATOM 3556 C CA . ARG A 1 457 ? -21.235 -6.020 10.391 1.00 94.06 457 ARG A CA 1
ATOM 3557 C C . ARG A 1 457 ? -21.673 -4.914 9.432 1.00 94.06 457 ARG A C 1
ATOM 3559 O O . ARG A 1 457 ? -21.687 -3.760 9.866 1.00 94.06 457 ARG A O 1
ATOM 3566 N N . PRO A 1 458 ? -22.094 -5.228 8.196 1.00 94.94 458 PRO A N 1
ATOM 3567 C CA . PRO A 1 458 ? -22.534 -4.222 7.229 1.00 94.94 458 PRO A CA 1
ATOM 3568 C C . PRO A 1 458 ? -23.580 -3.251 7.787 1.00 94.94 458 PRO A C 1
ATOM 3570 O O . PRO A 1 458 ? -23.432 -2.037 7.669 1.00 94.94 458 PRO A O 1
ATOM 3573 N N . VAL A 1 459 ? -24.578 -3.764 8.516 1.00 94.62 459 VAL A N 1
ATOM 3574 C CA . VAL A 1 459 ? -25.611 -2.933 9.161 1.00 94.62 459 VAL A CA 1
ATOM 3575 C C . VAL A 1 459 ? -25.052 -1.994 10.238 1.00 94.62 459 VAL A C 1
ATOM 3577 O O . VAL A 1 459 ? -25.527 -0.870 10.378 1.00 94.62 459 VAL A O 1
ATOM 3580 N N . HIS A 1 460 ? -23.996 -2.392 10.959 1.00 92.06 460 HIS A N 1
ATOM 3581 C CA . HIS A 1 460 ? -23.319 -1.520 11.926 1.00 92.06 460 HIS A CA 1
ATOM 3582 C C . HIS A 1 460 ? -22.579 -0.373 11.232 1.00 92.06 460 HIS A C 1
ATOM 3584 O O . HIS A 1 460 ? -22.608 0.753 11.726 1.00 92.06 460 HIS A O 1
ATOM 3590 N N . SER A 1 461 ? -21.931 -0.649 10.096 1.00 89.88 461 SER A N 1
ATOM 3591 C CA . SER A 1 461 ? -21.253 0.370 9.287 1.00 89.88 461 SER A CA 1
ATOM 3592 C C . SER A 1 461 ? -22.252 1.355 8.676 1.00 89.88 461 SER A C 1
ATOM 3594 O O . SER A 1 461 ? -22.044 2.564 8.772 1.00 89.88 461 SER A O 1
ATOM 3596 N N . ALA A 1 462 ? -23.377 0.862 8.148 1.00 90.75 462 ALA A N 1
ATOM 3597 C CA . ALA A 1 462 ? -24.446 1.700 7.606 1.00 90.75 462 ALA A CA 1
ATOM 3598 C C . ALA A 1 462 ? -25.030 2.658 8.661 1.00 90.75 462 ALA A C 1
ATOM 3600 O O . ALA A 1 462 ? -25.164 3.851 8.399 1.00 90.75 462 ALA A O 1
ATOM 3601 N N . LEU A 1 463 ? -25.299 2.162 9.876 1.00 89.44 463 LEU A N 1
ATOM 3602 C CA . LEU A 1 463 ? -25.823 2.962 10.994 1.00 89.44 463 LEU A CA 1
ATOM 3603 C C . LEU A 1 463 ? -24.808 3.961 11.573 1.00 89.44 463 LEU A C 1
ATOM 3605 O O . LEU A 1 463 ? -25.198 4.901 12.260 1.00 89.44 463 LEU A O 1
ATOM 3609 N N . LEU A 1 464 ? -23.509 3.762 11.331 1.00 83.50 464 LEU A N 1
ATOM 3610 C CA . LEU A 1 464 ? -22.454 4.681 11.764 1.00 83.50 464 LEU A CA 1
ATOM 3611 C C . LEU A 1 464 ? -22.275 5.877 10.815 1.00 83.50 464 LEU A C 1
ATOM 3613 O O . LEU A 1 464 ? -21.672 6.872 11.217 1.00 83.50 464 LEU A O 1
ATOM 3617 N N . SER A 1 465 ? -22.746 5.780 9.569 1.00 73.56 465 SER A N 1
ATOM 3618 C CA . SER A 1 465 ? -22.500 6.793 8.542 1.00 73.56 465 SER A CA 1
ATOM 3619 C C . SER A 1 465 ? -23.158 8.139 8.870 1.00 73.56 465 SER A C 1
ATOM 3621 O O . SER A 1 465 ? -24.258 8.208 9.407 1.00 73.56 465 SER A O 1
ATOM 3623 N N . VAL A 1 466 ? -22.468 9.229 8.524 1.00 58.28 466 VAL A N 1
ATOM 3624 C CA . VAL A 1 466 ? -22.868 10.618 8.826 1.00 58.28 466 VAL A CA 1
ATOM 3625 C C . VAL A 1 466 ? -23.962 11.122 7.872 1.00 58.28 466 VAL A C 1
ATOM 3627 O O . VAL A 1 466 ? -24.612 12.128 8.131 1.00 58.28 466 VAL A O 1
ATOM 3630 N N . SER A 1 467 ? -24.193 10.443 6.753 1.00 57.31 467 SER A N 1
ATOM 3631 C CA . SER A 1 467 ? -25.249 10.820 5.809 1.00 57.31 467 SER A CA 1
ATOM 3632 C C . SER A 1 467 ? -26.481 9.980 6.106 1.00 57.31 467 SER A C 1
ATOM 3634 O O . SER A 1 467 ? -26.345 8.771 6.255 1.00 57.31 467 SER A O 1
ATOM 3636 N N . SER A 1 468 ? -27.664 10.596 6.189 1.00 54.34 468 SER A N 1
ATOM 3637 C CA . SER A 1 468 ? -28.941 9.879 6.296 1.00 54.34 468 SER A CA 1
ATOM 3638 C C . SER A 1 468 ? -29.012 8.814 5.196 1.00 54.34 468 SER A C 1
ATOM 3640 O O . SER A 1 468 ? -29.276 9.134 4.039 1.00 54.34 468 SER A O 1
ATOM 3642 N N . MET A 1 469 ? -28.738 7.553 5.549 1.00 74.00 469 MET A N 1
ATOM 3643 C CA . MET A 1 469 ? -28.882 6.404 4.657 1.00 74.00 469 MET A CA 1
ATOM 3644 C C . MET A 1 469 ? -29.968 5.413 5.124 1.00 74.00 469 MET A C 1
ATOM 3646 O O . MET A 1 469 ? -29.699 4.208 5.159 1.00 74.00 469 MET A O 1
ATOM 3650 N N . PRO A 1 470 ? -31.205 5.861 5.454 1.00 83.38 470 PRO A N 1
ATOM 3651 C CA . PRO A 1 470 ? -32.335 4.961 5.679 1.00 83.38 470 PRO A CA 1
ATOM 3652 C C . PRO A 1 470 ? -32.504 3.952 4.548 1.00 83.38 470 PRO A C 1
ATOM 3654 O O . PRO A 1 470 ? -32.733 2.781 4.817 1.00 83.38 470 PRO A O 1
ATOM 3657 N N . ASP A 1 471 ? -32.307 4.378 3.297 1.00 87.50 471 ASP A N 1
ATOM 3658 C CA . ASP A 1 471 ? -32.437 3.510 2.125 1.00 87.50 471 ASP A CA 1
ATOM 3659 C C . ASP A 1 471 ? -31.392 2.385 2.107 1.00 87.50 471 ASP A C 1
ATOM 3661 O O . ASP A 1 471 ? -31.700 1.264 1.702 1.00 87.50 471 ASP A O 1
ATOM 3665 N N . LEU A 1 472 ? -30.166 2.648 2.576 1.00 92.56 472 LEU A N 1
ATOM 3666 C CA . LEU A 1 472 ? -29.126 1.625 2.703 1.00 92.56 472 LEU A CA 1
ATOM 3667 C C . LEU A 1 472 ? -29.465 0.635 3.819 1.00 92.56 472 LEU A C 1
ATOM 3669 O O . LEU A 1 472 ? -29.354 -0.573 3.621 1.00 92.56 472 LEU A O 1
ATOM 3673 N N . VAL A 1 473 ? -29.880 1.139 4.986 1.00 92.88 473 VAL A N 1
ATOM 3674 C CA . VAL A 1 473 ? -30.248 0.293 6.130 1.00 92.88 473 VAL A CA 1
ATOM 3675 C C . VAL A 1 473 ? -31.478 -0.550 5.796 1.00 92.88 473 VAL A C 1
ATOM 3677 O O . VAL A 1 473 ? -31.478 -1.750 6.056 1.00 92.88 473 VAL A O 1
ATOM 3680 N N . ALA A 1 474 ? -32.484 0.043 5.150 1.00 91.94 474 ALA A N 1
ATOM 3681 C CA . ALA A 1 474 ? -33.650 -0.662 4.639 1.00 91.94 474 ALA A CA 1
ATOM 3682 C C . ALA A 1 474 ? -33.244 -1.731 3.620 1.00 91.94 474 ALA A C 1
ATOM 3684 O O . ALA A 1 474 ? -33.653 -2.874 3.765 1.00 91.94 474 ALA A O 1
ATOM 3685 N N . ALA A 1 475 ? -32.372 -1.417 2.655 1.00 95.06 475 ALA A N 1
ATOM 3686 C CA . ALA A 1 475 ? -31.894 -2.406 1.690 1.00 95.06 475 ALA A CA 1
ATOM 3687 C C . ALA A 1 475 ? -31.146 -3.576 2.349 1.00 95.06 475 ALA A C 1
ATOM 3689 O O . ALA A 1 475 ? -31.344 -4.721 1.948 1.00 95.06 475 ALA A O 1
ATOM 3690 N N . LEU A 1 476 ? -30.315 -3.311 3.361 1.00 96.50 476 LEU A N 1
ATOM 3691 C CA . LEU A 1 476 ? -29.642 -4.354 4.139 1.00 96.50 476 LEU A CA 1
ATOM 3692 C C . LEU A 1 476 ? -30.659 -5.239 4.873 1.00 96.50 476 LEU A C 1
ATOM 3694 O O . LEU A 1 476 ? -30.563 -6.462 4.800 1.00 96.50 476 LEU A O 1
ATOM 3698 N N . ILE A 1 477 ? -31.650 -4.638 5.533 1.00 96.06 477 ILE A N 1
ATOM 3699 C CA . ILE A 1 477 ? -32.700 -5.357 6.271 1.00 96.06 477 ILE A CA 1
ATOM 3700 C C . ILE A 1 477 ? -33.587 -6.171 5.320 1.00 96.06 477 ILE A C 1
ATOM 3702 O O . ILE A 1 477 ? -33.839 -7.343 5.591 1.00 96.06 477 ILE A O 1
ATOM 3706 N N . ASP A 1 478 ? -33.979 -5.609 4.173 1.00 96.19 478 ASP A N 1
ATOM 3707 C CA . ASP A 1 478 ? -34.703 -6.314 3.105 1.00 96.19 478 ASP A CA 1
ATOM 3708 C C . ASP A 1 478 ? -33.925 -7.544 2.612 1.00 96.19 478 ASP A C 1
ATOM 3710 O O . ASP A 1 478 ? -34.516 -8.557 2.241 1.00 96.19 478 ASP A O 1
ATOM 3714 N N . CYS A 1 479 ? -32.591 -7.457 2.610 1.00 97.69 479 CYS A N 1
ATOM 3715 C CA . CYS A 1 479 ? -31.693 -8.548 2.241 1.00 97.69 479 CYS A CA 1
ATOM 3716 C C . CYS A 1 479 ? -31.390 -9.522 3.396 1.00 97.69 479 CYS A C 1
ATOM 3718 O O . CYS A 1 479 ? -30.607 -10.449 3.208 1.00 97.69 479 CYS A O 1
ATOM 3720 N N . GLY A 1 480 ? -31.998 -9.345 4.574 1.00 97.12 480 GLY A N 1
ATOM 3721 C CA . GLY A 1 480 ? -31.847 -10.245 5.722 1.00 97.12 480 GLY A CA 1
ATOM 3722 C C . GLY A 1 480 ? -30.760 -9.853 6.728 1.00 97.12 480 GLY A C 1
ATOM 3723 O O . GLY A 1 480 ? -30.334 -10.699 7.519 1.00 97.12 480 GLY A O 1
ATOM 3724 N N . ALA A 1 481 ? -30.294 -8.601 6.723 1.00 97.38 481 ALA A N 1
ATOM 3725 C CA . ALA A 1 481 ? -29.413 -8.106 7.776 1.00 97.38 481 ALA A CA 1
ATOM 3726 C C . ALA A 1 481 ? -30.129 -8.099 9.132 1.00 97.38 481 ALA A C 1
ATOM 3728 O O . ALA A 1 481 ? -31.228 -7.556 9.260 1.00 97.38 481 ALA A O 1
ATOM 3729 N N . ASP A 1 482 ? -29.472 -8.637 10.157 1.00 97.25 482 ASP A N 1
ATOM 3730 C CA . ASP A 1 482 ? -29.952 -8.599 11.533 1.00 97.25 482 ASP A CA 1
ATOM 3731 C C . ASP A 1 482 ? -29.141 -7.573 12.355 1.00 97.25 482 ASP A C 1
ATOM 3733 O O . ASP A 1 482 ? -27.999 -7.846 12.747 1.00 97.25 482 ASP A O 1
ATOM 3737 N N . PRO A 1 483 ? -29.707 -6.384 12.649 1.00 96.00 483 PRO A N 1
ATOM 3738 C CA . PRO A 1 483 ? -29.071 -5.370 13.480 1.00 96.00 483 PRO A CA 1
ATOM 3739 C C . PRO A 1 483 ? -28.940 -5.790 14.947 1.00 96.00 483 PRO A C 1
ATOM 3741 O O . PRO A 1 483 ? -28.325 -5.054 15.709 1.00 96.00 483 PRO A O 1
ATOM 3744 N N . LEU A 1 484 ? -29.506 -6.913 15.395 1.00 96.81 484 LEU A N 1
ATOM 3745 C CA . LEU A 1 484 ? -29.341 -7.395 16.769 1.00 96.81 484 LEU A CA 1
ATOM 3746 C C . LEU A 1 484 ? -28.062 -8.208 16.963 1.00 96.81 484 LEU A C 1
ATOM 3748 O O . LEU A 1 484 ? -27.629 -8.393 18.105 1.00 96.81 484 LEU A O 1
ATOM 3752 N N . LEU A 1 485 ? -27.449 -8.683 15.875 1.00 96.44 485 LEU A N 1
ATOM 3753 C CA . LEU A 1 485 ? -26.211 -9.443 15.954 1.00 96.44 485 LEU A CA 1
ATOM 3754 C C . LEU A 1 485 ? -25.092 -8.590 16.543 1.00 96.44 485 LEU A C 1
ATOM 3756 O O . LEU A 1 485 ? -24.886 -7.438 16.175 1.00 96.44 485 LEU A O 1
ATOM 3760 N N . LEU A 1 486 ? -24.322 -9.191 17.444 1.00 93.19 486 LEU A N 1
ATOM 3761 C CA . LEU A 1 486 ? -23.262 -8.484 18.146 1.00 93.19 486 LEU A CA 1
ATOM 3762 C C . LEU A 1 486 ? -22.005 -8.346 17.280 1.00 93.19 486 LEU A C 1
ATOM 3764 O O . LEU A 1 486 ? -21.682 -9.215 16.458 1.00 93.19 486 LEU A O 1
ATOM 3768 N N . ASP A 1 487 ? -21.309 -7.234 17.487 1.00 90.31 487 ASP A N 1
ATOM 3769 C CA . ASP A 1 487 ? -19.985 -6.928 16.953 1.00 90.31 487 ASP A CA 1
ATOM 3770 C C . ASP A 1 487 ? -18.857 -7.431 17.890 1.00 90.31 487 ASP A C 1
ATOM 3772 O O . ASP A 1 487 ? -19.119 -8.050 18.925 1.00 90.31 487 ASP A O 1
ATOM 3776 N N . GLY A 1 488 ? -17.591 -7.124 17.573 1.00 86.06 488 GLY A N 1
ATOM 3777 C CA . GLY A 1 488 ? -16.441 -7.496 18.420 1.00 86.06 488 GLY A CA 1
ATOM 3778 C C . GLY A 1 488 ? -16.401 -6.812 19.797 1.00 86.06 488 GLY A C 1
ATOM 3779 O O . GLY A 1 488 ? -15.639 -7.212 20.674 1.00 86.06 488 GLY A O 1
ATOM 3780 N N . ARG A 1 489 ? -17.233 -5.789 20.018 1.00 87.00 489 ARG A N 1
ATOM 3781 C CA . ARG A 1 489 ? -17.425 -5.098 21.301 1.00 87.00 489 ARG A CA 1
ATOM 3782 C C . ARG A 1 489 ? -18.674 -5.564 22.027 1.00 87.00 489 ARG A C 1
ATOM 3784 O O . ARG A 1 489 ? -18.947 -5.027 23.096 1.00 87.00 489 ARG A O 1
ATOM 3791 N N . GLY A 1 490 ? -19.421 -6.549 21.535 1.00 90.38 490 GLY A N 1
ATOM 3792 C CA . GLY A 1 490 ? -20.705 -6.934 22.128 1.00 90.38 490 GLY A CA 1
ATOM 3793 C C . GLY A 1 490 ? -21.806 -5.884 21.926 1.00 90.38 490 GLY A C 1
ATOM 3794 O O . GLY A 1 490 ? -22.789 -5.880 22.657 1.00 90.38 490 GLY A O 1
ATOM 3795 N N . CYS A 1 491 ? -21.633 -4.968 20.977 1.00 91.88 491 CYS A N 1
ATOM 3796 C CA . CYS A 1 491 ? -22.606 -3.957 20.589 1.00 91.88 491 CYS A CA 1
ATOM 3797 C C . CYS A 1 491 ? -23.461 -4.471 19.422 1.00 91.88 491 CYS A C 1
ATOM 3799 O O . CYS A 1 491 ? -22.924 -4.998 18.449 1.00 91.88 491 CYS A O 1
ATOM 3801 N N . ASN A 1 492 ? -24.774 -4.257 19.496 1.00 94.69 492 ASN A N 1
ATOM 3802 C CA . ASN A 1 492 ? -25.690 -4.414 18.364 1.00 94.69 492 ASN A CA 1
ATOM 3803 C C . ASN A 1 492 ? -25.874 -3.080 17.606 1.00 94.69 492 ASN A C 1
ATOM 3805 O O . ASN A 1 492 ? -25.323 -2.046 17.994 1.00 94.69 492 ASN A O 1
ATOM 3809 N N . GLY A 1 493 ? -26.688 -3.077 16.554 1.00 92.94 493 GLY A N 1
ATOM 3810 C CA . GLY A 1 493 ? -26.988 -1.928 15.699 1.00 92.94 493 GLY A CA 1
ATOM 3811 C C . GLY A 1 493 ? -27.501 -0.692 16.438 1.00 92.94 493 GLY A C 1
ATOM 3812 O O . GLY A 1 493 ? -27.113 0.419 16.083 1.00 92.94 493 GLY A O 1
ATOM 3813 N N . PHE A 1 494 ? -28.253 -0.838 17.535 1.00 93.00 494 PHE A N 1
ATOM 3814 C CA . PHE A 1 494 ? -28.717 0.319 18.315 1.00 93.00 494 PHE A CA 1
ATOM 3815 C C . PHE A 1 494 ? -27.565 1.127 18.935 1.00 93.00 494 PHE A C 1
ATOM 3817 O O . PHE A 1 494 ? -27.696 2.335 19.122 1.00 93.00 494 PHE A O 1
ATOM 3824 N N . PHE A 1 495 ? -26.409 0.505 19.213 1.00 90.75 495 PHE A N 1
ATOM 3825 C CA . PHE A 1 495 ? -25.210 1.230 19.663 1.00 90.75 495 PHE A CA 1
ATOM 3826 C C . PHE A 1 495 ? -24.580 2.076 18.547 1.00 90.75 495 PHE A C 1
ATOM 3828 O O . PHE A 1 495 ? -23.784 2.983 18.822 1.00 90.75 495 PHE A O 1
ATOM 3835 N N . TYR A 1 496 ? -24.897 1.780 17.289 1.00 88.56 496 TYR A N 1
ATOM 3836 C CA . TYR A 1 496 ? -24.329 2.444 16.124 1.00 88.56 496 TYR A CA 1
ATOM 3837 C C . TYR A 1 496 ? -25.158 3.622 15.626 1.00 88.56 496 TYR A C 1
ATOM 3839 O O . TYR A 1 496 ? -24.536 4.556 15.126 1.00 88.56 496 TYR A O 1
ATOM 3847 N N . CYS A 1 497 ? -26.468 3.641 15.897 1.00 88.38 497 CYS A N 1
ATOM 3848 C CA . CYS A 1 497 ? -27.362 4.774 15.647 1.00 88.38 497 CYS A CA 1
ATOM 3849 C C . CYS A 1 497 ? -26.741 6.124 16.056 1.00 88.38 497 CYS A C 1
ATOM 3851 O O . CYS A 1 497 ? -26.088 6.236 17.103 1.00 88.38 497 CYS A O 1
ATOM 3853 N N . GLN A 1 498 ? -26.948 7.142 15.221 1.00 80.62 498 GLN A N 1
ATOM 3854 C CA . GLN A 1 498 ? -26.451 8.507 15.420 1.00 80.62 498 GLN A CA 1
ATOM 3855 C C . GLN A 1 498 ? -27.575 9.472 15.786 1.00 80.62 498 GLN A C 1
ATOM 3857 O O . GLN A 1 498 ? -27.342 10.458 16.485 1.00 80.62 498 GLN A O 1
ATOM 3862 N N . THR A 1 499 ? -28.794 9.175 15.342 1.00 82.62 499 THR A N 1
ATOM 3863 C CA . THR A 1 499 ? -29.975 10.012 15.526 1.00 82.62 499 THR A CA 1
ATOM 3864 C C . THR A 1 499 ? -31.107 9.247 16.196 1.00 82.62 499 THR A C 1
ATOM 3866 O O . THR A 1 499 ? -31.153 8.011 16.217 1.00 82.62 499 THR A O 1
ATOM 3869 N N . ARG A 1 500 ? -32.059 10.004 16.753 1.00 86.12 500 ARG A N 1
ATOM 3870 C CA . ARG A 1 500 ? -33.319 9.461 17.265 1.00 86.12 500 ARG A CA 1
ATOM 3871 C C . ARG A 1 500 ? -34.063 8.676 16.181 1.00 86.12 500 ARG A C 1
ATOM 3873 O O . ARG A 1 500 ? -34.611 7.610 16.465 1.00 86.12 500 ARG A O 1
ATOM 3880 N N . ALA A 1 501 ? -34.055 9.208 14.960 1.00 87.25 501 ALA A N 1
ATOM 3881 C CA . ALA A 1 501 ? -34.713 8.623 13.803 1.00 87.25 501 ALA A CA 1
ATOM 3882 C C . ALA A 1 501 ? -34.160 7.232 13.462 1.00 87.25 501 ALA A C 1
ATOM 3884 O O . ALA A 1 501 ? -34.945 6.355 13.124 1.00 87.25 501 ALA A O 1
ATOM 3885 N N . ASP A 1 502 ? -32.859 6.984 13.639 1.00 87.62 502 ASP A N 1
ATOM 3886 C CA . ASP A 1 502 ? -32.265 5.660 13.398 1.00 87.62 502 ASP A CA 1
ATOM 3887 C C . ASP A 1 502 ? -32.818 4.608 14.371 1.00 87.62 502 ASP A C 1
ATOM 3889 O O . ASP A 1 502 ? -33.168 3.496 13.978 1.00 87.62 502 ASP A O 1
ATOM 3893 N N . ILE A 1 503 ? -32.925 4.956 15.660 1.00 90.00 503 ILE A N 1
ATOM 3894 C CA . ILE A 1 503 ? -33.487 4.060 16.684 1.00 90.00 503 ILE A CA 1
ATOM 3895 C C . ILE A 1 503 ? -34.970 3.810 16.406 1.00 90.00 503 ILE A C 1
ATOM 3897 O O . ILE A 1 503 ? -35.428 2.669 16.460 1.00 90.00 503 ILE A O 1
ATOM 3901 N N . GLU A 1 504 ? -35.727 4.868 16.109 1.00 91.62 504 GLU A N 1
ATOM 3902 C CA . GLU A 1 504 ? -37.147 4.750 15.776 1.00 91.62 504 GLU A CA 1
ATOM 3903 C C . GLU A 1 504 ? -37.360 3.931 14.502 1.00 91.62 504 GLU A C 1
ATOM 3905 O O . GLU A 1 504 ? -38.259 3.097 14.482 1.00 91.62 504 GLU A O 1
ATOM 3910 N N . MET A 1 505 ? -36.511 4.087 13.485 1.00 91.50 505 MET A N 1
ATOM 3911 C CA . MET A 1 505 ? -36.529 3.285 12.263 1.00 91.50 505 MET A CA 1
ATOM 3912 C C . MET A 1 505 ? -36.354 1.797 12.569 1.00 91.50 505 MET A C 1
ATOM 3914 O O . MET A 1 505 ? -37.192 1.004 12.154 1.00 91.50 505 MET A O 1
ATOM 3918 N N . LEU A 1 506 ? -35.329 1.404 13.332 1.00 93.75 506 LEU A N 1
ATOM 3919 C CA . LEU A 1 506 ? -35.126 -0.007 13.687 1.00 93.75 506 LEU A CA 1
ATOM 3920 C C . LEU A 1 506 ? -36.314 -0.580 14.480 1.00 93.75 506 LEU A C 1
ATOM 3922 O O . LEU A 1 506 ? -36.742 -1.703 14.223 1.00 93.75 506 LEU A O 1
ATOM 3926 N N . ILE A 1 507 ? -36.896 0.204 15.394 1.00 94.69 507 ILE A N 1
ATOM 3927 C CA . ILE A 1 507 ? -38.106 -0.197 16.131 1.00 94.69 507 ILE A CA 1
ATOM 3928 C C . ILE A 1 507 ? -39.303 -0.356 15.181 1.00 94.69 507 ILE A C 1
ATOM 3930 O O . ILE A 1 507 ? -40.042 -1.334 15.286 1.00 94.69 507 ILE A O 1
ATOM 3934 N N . MET A 1 508 ? -39.500 0.579 14.246 1.00 93.31 508 MET A N 1
ATOM 3935 C CA . MET A 1 508 ? -40.577 0.526 13.248 1.00 93.31 508 MET A CA 1
ATOM 3936 C C . MET A 1 508 ? -40.430 -0.664 12.297 1.00 93.31 508 MET A C 1
ATOM 3938 O O . MET A 1 508 ? -41.435 -1.237 11.885 1.00 93.31 508 MET A O 1
ATOM 3942 N N . LEU A 1 509 ? -39.195 -1.073 12.001 1.00 92.25 509 LEU A N 1
ATOM 3943 C CA . LEU A 1 509 ? -38.878 -2.281 11.233 1.00 92.25 509 LEU A CA 1
ATOM 3944 C C . LEU A 1 509 ? -39.039 -3.578 12.050 1.00 92.25 509 LEU A C 1
ATOM 3946 O O . LEU A 1 509 ? -38.806 -4.664 11.529 1.00 92.25 509 LEU A O 1
ATOM 3950 N N . GLY A 1 510 ? -39.483 -3.487 13.308 1.00 93.94 510 GLY A N 1
ATOM 3951 C CA . GLY A 1 510 ? -39.856 -4.632 14.138 1.00 93.94 510 GLY A CA 1
ATOM 3952 C C . GLY A 1 510 ? -38.742 -5.173 15.034 1.00 93.94 510 GLY A C 1
ATOM 3953 O O . GLY A 1 510 ? -38.945 -6.198 15.686 1.00 93.94 510 GLY A O 1
ATOM 3954 N N . PHE A 1 511 ? -37.588 -4.504 15.116 1.00 96.56 511 PHE A N 1
ATOM 3955 C CA . PHE A 1 511 ? -36.498 -4.945 15.986 1.00 96.56 511 PHE A CA 1
ATOM 3956 C C . PHE A 1 511 ? -36.734 -4.504 17.444 1.00 96.56 511 PHE A C 1
ATOM 3958 O O . PHE A 1 511 ? -36.953 -3.316 17.703 1.00 96.56 511 PHE A O 1
ATOM 3965 N N . PRO A 1 512 ? -36.684 -5.427 18.425 1.00 96.38 512 PRO A N 1
ATOM 3966 C CA . PRO A 1 512 ? -36.887 -5.102 19.831 1.00 96.38 512 PRO A CA 1
ATOM 3967 C C . PRO A 1 512 ? -35.783 -4.182 20.365 1.00 96.38 512 PRO A C 1
ATOM 3969 O O . PRO A 1 512 ? -34.593 -4.475 20.251 1.00 96.38 512 PRO A O 1
ATOM 3972 N N . PHE A 1 513 ? -36.192 -3.090 21.011 1.00 95.88 513 PHE A N 1
ATOM 3973 C CA . PHE A 1 513 ? -35.282 -2.184 21.706 1.00 95.88 513 PHE A CA 1
ATOM 3974 C C . PHE A 1 513 ? -35.013 -2.678 23.132 1.00 95.88 513 PHE A C 1
ATOM 3976 O O . PHE A 1 513 ? -35.833 -2.486 24.033 1.00 95.88 513 PHE A O 1
ATOM 3983 N N . ASP A 1 514 ? -33.862 -3.317 23.339 1.00 95.50 514 ASP A N 1
ATOM 3984 C CA . ASP A 1 514 ? -33.438 -3.787 24.659 1.00 95.50 514 ASP A CA 1
ATOM 3985 C C . ASP A 1 514 ? -32.749 -2.673 25.465 1.00 95.50 514 ASP A C 1
ATOM 3987 O O . ASP A 1 514 ? -31.592 -2.315 25.237 1.00 95.50 514 ASP A O 1
ATOM 3991 N N . VAL A 1 515 ? -33.459 -2.160 26.469 1.00 94.69 515 VAL A N 1
ATOM 3992 C CA . VAL A 1 515 ? -32.953 -1.140 27.402 1.00 94.69 515 VAL A CA 1
ATOM 3993 C C . VAL A 1 515 ? -31.827 -1.645 28.313 1.00 94.69 515 VAL A C 1
ATOM 3995 O O . VAL A 1 515 ? -31.137 -0.832 28.931 1.00 94.69 515 VAL A O 1
ATOM 3998 N N . GLN A 1 516 ? -31.644 -2.966 28.418 1.00 94.75 516 GLN A N 1
ATOM 3999 C CA . GLN A 1 516 ? -30.606 -3.616 29.222 1.00 94.75 516 GLN A CA 1
ATOM 4000 C C . GLN A 1 516 ? -29.385 -4.046 28.401 1.00 94.75 516 GLN A C 1
ATOM 4002 O O . GLN A 1 516 ? -28.449 -4.610 28.975 1.00 94.75 516 GLN A O 1
ATOM 4007 N N . ALA A 1 517 ? -29.355 -3.755 27.097 1.00 94.31 517 ALA A N 1
ATOM 4008 C CA . ALA A 1 517 ? -28.245 -4.126 26.235 1.00 94.31 517 ALA A CA 1
ATOM 4009 C C . ALA A 1 517 ? -26.920 -3.523 26.735 1.00 94.31 517 ALA A C 1
ATOM 4011 O O . ALA A 1 517 ? -26.837 -2.345 27.115 1.00 94.31 517 ALA A O 1
ATOM 4012 N N . ARG A 1 518 ? -25.862 -4.341 26.726 1.00 93.56 518 ARG A N 1
ATOM 4013 C CA . ARG A 1 518 ? -24.532 -3.971 27.225 1.00 93.56 518 ARG A CA 1
ATOM 4014 C C . ARG A 1 518 ? -23.428 -4.419 26.285 1.00 93.56 518 ARG A C 1
ATOM 4016 O O . ARG A 1 518 ? -23.402 -5.568 25.862 1.00 93.56 518 ARG A O 1
ATOM 4023 N N . ALA A 1 519 ? -22.477 -3.519 26.067 1.00 91.94 519 ALA A N 1
ATOM 4024 C CA . ALA A 1 519 ? -21.209 -3.828 25.430 1.00 91.94 519 ALA A CA 1
ATOM 4025 C C . ALA A 1 519 ? -20.325 -4.710 26.337 1.00 91.94 519 ALA A C 1
ATOM 4027 O O . ALA A 1 519 ? -20.596 -4.920 27.522 1.00 91.94 519 ALA A O 1
ATOM 4028 N N . THR A 1 520 ? -19.213 -5.193 25.791 1.00 90.50 520 THR A N 1
ATOM 4029 C CA . THR A 1 520 ? -18.260 -6.095 26.454 1.00 90.50 520 THR A CA 1
ATOM 4030 C C . THR A 1 520 ? -17.585 -5.437 27.653 1.00 90.50 520 THR A C 1
ATOM 4032 O O . THR A 1 520 ? -17.282 -6.110 28.628 1.00 90.50 520 THR A O 1
ATOM 4035 N N . ASP A 1 521 ? -17.402 -4.118 27.652 1.00 89.44 521 ASP A N 1
ATOM 4036 C CA . ASP A 1 521 ? -16.927 -3.357 28.818 1.00 89.44 521 ASP A CA 1
ATOM 4037 C C . ASP A 1 521 ? -18.034 -3.116 29.869 1.00 89.44 521 ASP A C 1
ATOM 4039 O O . ASP A 1 521 ? -17.801 -2.465 30.886 1.00 89.44 521 ASP A O 1
ATOM 4043 N N . GLY A 1 522 ? -19.243 -3.641 29.653 1.00 93.19 522 GLY A N 1
ATOM 4044 C CA . GLY A 1 522 ? -20.425 -3.440 30.486 1.00 93.19 522 GLY A CA 1
ATOM 4045 C C . GLY A 1 522 ? -21.165 -2.126 30.230 1.00 93.19 522 GLY A C 1
ATOM 4046 O O . GLY A 1 522 ? -22.148 -1.867 30.925 1.00 93.19 522 GLY A O 1
ATOM 4047 N N . SER A 1 523 ? -20.721 -1.301 29.280 1.00 92.19 523 SER A N 1
ATOM 4048 C CA . SER A 1 523 ? -21.341 -0.015 28.955 1.00 92.19 523 SER A CA 1
ATOM 4049 C C . SER A 1 523 ? -22.736 -0.196 28.350 1.00 92.19 523 SER A C 1
ATOM 4051 O O . SER A 1 523 ? -22.947 -1.043 27.485 1.00 92.19 523 SER A O 1
ATOM 4053 N N . THR A 1 524 ? -23.689 0.628 28.789 1.00 93.25 524 THR A N 1
ATOM 4054 C CA . THR A 1 524 ? -25.037 0.722 28.194 1.00 93.25 524 THR A CA 1
ATOM 4055 C C . THR A 1 524 ? -25.038 1.637 26.965 1.00 93.25 524 THR A C 1
ATOM 4057 O O . THR A 1 524 ? -24.055 2.336 26.702 1.00 93.25 524 THR A O 1
ATOM 4060 N N . LEU A 1 525 ? -26.164 1.707 26.247 1.00 89.56 525 LEU A N 1
ATOM 4061 C CA . LEU A 1 525 ? -26.358 2.661 25.146 1.00 89.56 525 LEU A CA 1
ATOM 4062 C C . LEU A 1 525 ? -26.020 4.104 25.558 1.00 89.56 525 LEU A C 1
ATOM 4064 O O . LEU A 1 525 ? -25.248 4.766 24.867 1.00 89.56 525 LEU A O 1
ATOM 4068 N N . LEU A 1 526 ? -26.505 4.565 26.720 1.00 89.44 526 LEU A N 1
ATOM 4069 C CA . LEU A 1 526 ? -26.230 5.920 27.224 1.00 89.44 526 LEU A CA 1
ATOM 4070 C C . LEU A 1 526 ? -24.725 6.203 27.382 1.00 89.44 526 LEU A C 1
ATOM 4072 O O . LEU A 1 526 ? -24.269 7.280 27.008 1.00 89.44 526 LEU A O 1
ATOM 4076 N N . HIS A 1 527 ? -23.940 5.239 27.882 1.00 88.88 527 HIS A N 1
ATOM 4077 C CA . HIS A 1 527 ? -22.482 5.395 27.983 1.00 88.88 527 HIS A CA 1
ATOM 4078 C C . HIS A 1 527 ? -21.852 5.603 26.603 1.00 88.88 527 HIS A C 1
ATOM 4080 O O . HIS A 1 527 ? -20.978 6.452 26.437 1.00 88.88 527 HIS A O 1
ATOM 4086 N N . ASN A 1 528 ? -22.298 4.828 25.610 1.00 83.69 528 ASN A N 1
ATOM 4087 C CA . ASN A 1 528 ? -21.746 4.890 24.264 1.00 83.69 528 ASN A CA 1
ATOM 4088 C C . ASN A 1 528 ? -22.072 6.219 23.565 1.00 83.69 528 ASN A C 1
ATOM 4090 O O . ASN A 1 528 ? -21.186 6.786 22.932 1.00 83.69 528 ASN A O 1
ATOM 4094 N N . PHE A 1 529 ? -23.293 6.742 23.721 1.00 80.06 529 PHE A N 1
ATOM 4095 C CA . PHE A 1 529 ? -23.688 8.035 23.148 1.00 80.06 529 PHE A CA 1
ATOM 4096 C C . PHE A 1 529 ? -22.886 9.208 23.722 1.00 80.06 529 PHE A C 1
ATOM 4098 O O . PHE A 1 529 ? -22.480 10.081 22.966 1.00 80.06 529 PHE A O 1
ATOM 4105 N N . ILE A 1 530 ? -22.582 9.202 25.024 1.00 78.81 530 ILE A N 1
ATOM 4106 C CA . ILE A 1 530 ? -21.788 10.274 25.654 1.00 78.81 530 ILE A CA 1
ATOM 4107 C C . ILE A 1 530 ? -20.301 10.166 25.285 1.00 78.81 530 ILE A C 1
ATOM 4109 O O . ILE A 1 530 ? -19.623 11.175 25.128 1.00 78.81 530 ILE A O 1
ATOM 4113 N N . ARG A 1 531 ? -19.774 8.945 25.113 1.00 71.94 531 ARG A N 1
ATOM 4114 C CA . ARG A 1 531 ? -18.375 8.719 24.704 1.00 71.94 531 ARG A CA 1
ATOM 4115 C C . ARG A 1 531 ? -18.106 9.121 23.247 1.00 71.94 531 ARG A C 1
ATOM 4117 O O . ARG A 1 531 ? -16.958 9.374 22.895 1.00 71.94 531 ARG A O 1
ATOM 4124 N N . LYS A 1 532 ? -19.133 9.147 22.389 1.00 61.97 532 LYS A N 1
ATOM 4125 C CA . LYS A 1 532 ? -19.020 9.404 20.942 1.00 61.97 532 LYS A CA 1
ATOM 4126 C C . LYS A 1 532 ? -18.615 10.840 20.560 1.00 61.97 532 LYS A C 1
ATOM 4128 O O . LYS A 1 532 ? -18.525 11.113 19.371 1.00 61.97 532 LYS A O 1
ATOM 4133 N N . SER A 1 533 ? -18.221 11.711 21.489 1.00 49.09 533 SER A N 1
ATOM 4134 C CA . SER A 1 533 ? -17.586 13.014 21.194 1.00 49.09 533 SER A CA 1
ATOM 4135 C C . SER A 1 533 ? -16.166 12.916 20.570 1.00 49.09 533 SER A C 1
ATOM 4137 O O . SER A 1 533 ? -15.379 13.854 20.669 1.00 49.09 533 SER A O 1
ATOM 4139 N N . GLY A 1 534 ? -15.822 11.780 19.940 1.00 40.12 534 GLY A N 1
ATOM 4140 C CA . GLY A 1 534 ? -14.643 11.580 19.082 1.00 40.12 534 GLY A CA 1
ATOM 4141 C C . GLY A 1 534 ? -14.847 12.147 17.660 1.00 40.12 534 GLY A C 1
ATOM 4142 O O . GLY A 1 534 ? -15.753 12.950 17.464 1.00 40.12 534 GLY A O 1
ATOM 4143 N N . PRO A 1 535 ? -14.052 11.751 16.640 1.00 34.06 535 PRO A N 1
ATOM 4144 C CA . PRO A 1 535 ? -13.976 12.438 15.334 1.00 34.06 535 PRO A CA 1
ATOM 4145 C C . PRO A 1 535 ? -15.283 12.497 14.514 1.00 34.06 535 PRO A C 1
ATOM 4147 O O . PRO A 1 535 ? -15.331 13.205 13.512 1.00 34.06 535 PRO A O 1
ATOM 4150 N N . TYR A 1 536 ? -16.340 11.804 14.945 1.00 44.41 536 TYR A N 1
ATOM 4151 C CA . TYR A 1 536 ? -17.681 11.855 14.361 1.00 44.41 536 TYR A CA 1
ATOM 4152 C C . TYR A 1 536 ? -18.687 12.307 15.435 1.00 44.41 536 TYR A C 1
ATOM 4154 O O . TYR A 1 536 ? -19.266 11.457 16.116 1.00 44.41 536 TYR A O 1
ATOM 4162 N N . PRO A 1 537 ? -18.856 13.624 15.652 1.00 51.09 537 PRO A N 1
ATOM 4163 C CA . PRO A 1 537 ? -19.814 14.144 16.622 1.00 51.09 537 PRO A CA 1
ATOM 4164 C C . PRO A 1 537 ? -21.250 13.746 16.252 1.00 51.09 537 PRO A C 1
ATOM 4166 O O . PRO A 1 537 ? -21.599 13.671 15.073 1.00 51.09 537 PRO A O 1
ATOM 4169 N N . LEU A 1 538 ? -22.089 13.517 17.268 1.00 54.75 538 LEU A N 1
ATOM 4170 C CA . LEU A 1 538 ? -23.525 13.281 17.089 1.00 54.75 538 LEU A CA 1
ATOM 4171 C C . LEU A 1 538 ? -24.157 14.427 16.281 1.00 54.75 538 LEU A C 1
ATOM 4173 O O . LEU A 1 538 ? -23.855 15.597 16.522 1.00 54.75 538 LEU A O 1
ATOM 4177 N N . GLN A 1 539 ? -25.054 14.097 15.346 1.00 52.03 539 GLN A N 1
ATOM 4178 C CA . GLN A 1 539 ? -25.777 15.109 14.563 1.00 52.03 539 GLN A CA 1
ATOM 4179 C C . GLN A 1 539 ? -26.868 15.820 15.367 1.00 52.03 539 GLN A C 1
ATOM 4181 O O . GLN A 1 539 ? -27.161 16.986 15.106 1.00 52.03 539 GLN A O 1
ATOM 4186 N N . GLU A 1 540 ? -27.450 15.145 16.361 1.00 55.41 540 GLU A N 1
ATOM 4187 C CA . GLU A 1 540 ? -28.359 15.778 17.312 1.00 55.41 540 GLU A CA 1
ATOM 4188 C C . GLU A 1 540 ? -27.612 16.235 18.571 1.00 55.41 540 GLU A C 1
ATOM 4190 O O . GLU A 1 540 ? -26.681 15.557 19.020 1.00 55.41 540 GLU A O 1
ATOM 4195 N N . PRO A 1 541 ? -28.027 17.356 19.196 1.00 56.31 541 PRO A N 1
ATOM 4196 C CA . PRO A 1 541 ? -27.494 17.758 20.488 1.00 56.31 541 PRO A CA 1
ATOM 4197 C C . PRO A 1 541 ? -27.629 16.592 21.469 1.00 56.31 541 PRO A C 1
ATOM 4199 O O . PRO A 1 541 ? -28.747 16.135 21.716 1.00 56.31 541 PRO A O 1
ATOM 4202 N N . GLY A 1 542 ? -26.515 16.131 22.054 1.00 64.88 542 GLY A N 1
ATOM 4203 C CA . GLY A 1 542 ? -26.478 14.940 22.918 1.00 64.88 542 GLY A CA 1
ATOM 4204 C C . GLY A 1 542 ? -27.554 14.922 24.016 1.00 64.88 542 GLY A C 1
ATOM 4205 O O . GLY A 1 542 ? -28.034 13.862 24.400 1.00 64.88 542 GLY A O 1
ATOM 4206 N N . VAL A 1 543 ? -28.017 16.101 24.442 1.00 72.25 543 VAL A N 1
ATOM 4207 C CA . VAL A 1 543 ? -29.157 16.318 25.347 1.00 72.25 543 VAL A CA 1
ATOM 4208 C C . VAL A 1 543 ? -30.446 15.625 24.880 1.00 72.25 543 VAL A C 1
ATOM 4210 O O . VAL A 1 543 ? -31.068 14.927 25.675 1.00 72.25 543 VAL A O 1
ATOM 4213 N N . GLN A 1 544 ? -30.854 15.782 23.615 1.00 78.94 544 GLN A N 1
ATOM 4214 C CA . GLN A 1 544 ? -32.129 15.242 23.114 1.00 78.94 544 GLN A CA 1
ATOM 4215 C C . GLN A 1 544 ? -32.114 13.711 23.073 1.00 78.94 544 GLN A C 1
ATOM 4217 O O . GLN A 1 544 ? -33.064 13.069 23.523 1.00 78.94 544 GLN A O 1
ATOM 4222 N N . MET A 1 545 ? -31.003 13.130 22.615 1.00 81.38 545 MET A N 1
ATOM 4223 C CA . MET A 1 545 ? -30.795 11.683 22.611 1.00 81.38 545 MET A CA 1
ATOM 4224 C C . MET A 1 545 ? -30.755 11.109 24.036 1.00 81.38 545 MET A C 1
ATOM 4226 O O . MET A 1 545 ? -31.367 10.078 24.310 1.00 81.38 545 MET A O 1
ATOM 4230 N N . VAL A 1 546 ? -30.073 11.785 24.967 1.00 85.50 546 VAL A N 1
ATOM 4231 C CA . VAL A 1 546 ? -30.021 11.369 26.377 1.00 85.50 546 VAL A CA 1
ATOM 4232 C C . VAL A 1 546 ? -31.419 11.349 26.994 1.00 85.50 546 VAL A C 1
ATOM 4234 O O . VAL A 1 546 ? -31.800 10.331 27.572 1.00 85.50 546 VAL A O 1
ATOM 4237 N N . THR A 1 547 ? -32.203 12.420 26.833 1.00 88.00 547 THR A N 1
ATOM 4238 C CA . THR A 1 547 ? -33.593 12.468 27.314 1.00 88.00 547 THR A CA 1
ATOM 4239 C C . THR A 1 547 ? -34.421 11.333 26.717 1.00 88.00 547 THR A C 1
ATOM 4241 O O . THR A 1 547 ? -35.037 10.569 27.456 1.00 88.00 547 THR A O 1
ATOM 4244 N N . PHE A 1 548 ? -34.359 11.154 25.398 1.00 90.00 548 PHE A N 1
ATOM 4245 C CA . PHE A 1 548 ? -35.087 10.114 24.674 1.00 90.00 548 PHE A CA 1
ATOM 4246 C C . PHE A 1 548 ? -34.795 8.687 25.174 1.00 90.00 548 PHE A C 1
ATOM 4248 O O . PHE A 1 548 ? -35.712 7.874 25.319 1.00 90.00 548 PHE A O 1
ATOM 4255 N N . LEU A 1 549 ? -33.525 8.363 25.438 1.00 91.44 549 LEU A N 1
ATOM 4256 C CA . LEU A 1 549 ? -33.115 7.040 25.917 1.00 91.44 549 LEU A CA 1
ATOM 4257 C C . LEU A 1 549 ? -33.540 6.800 27.372 1.00 91.44 549 LEU A C 1
ATOM 4259 O O . LEU A 1 549 ? -33.975 5.697 27.708 1.00 91.44 549 LEU A O 1
ATOM 4263 N N . VAL A 1 550 ? -33.450 7.824 28.226 1.00 92.69 550 VAL A N 1
ATOM 4264 C CA . VAL A 1 550 ? -33.912 7.743 29.621 1.00 92.69 550 VAL A CA 1
ATOM 4265 C C . VAL A 1 550 ? -35.432 7.574 29.679 1.00 92.69 550 VAL A C 1
ATOM 4267 O O . VAL A 1 550 ? -35.914 6.715 30.413 1.00 92.69 550 VAL A O 1
ATOM 4270 N N . GLU A 1 551 ? -36.190 8.307 28.859 1.00 92.62 551 GLU A N 1
ATOM 4271 C CA . GLU A 1 551 ? -37.651 8.165 28.748 1.00 92.62 551 GLU A CA 1
ATOM 4272 C C . GLU A 1 551 ? -38.078 6.776 28.254 1.00 92.62 551 GLU A C 1
ATOM 4274 O O . GLU A 1 551 ? -39.130 6.275 28.650 1.00 92.62 551 GLU A O 1
ATOM 4279 N N . ARG A 1 552 ? -37.247 6.109 27.441 1.00 92.62 552 ARG A N 1
ATOM 4280 C CA . ARG A 1 552 ? -37.452 4.702 27.050 1.00 92.62 552 ARG A CA 1
ATOM 4281 C C . ARG A 1 552 ? -37.073 3.692 28.130 1.00 92.62 552 ARG A C 1
ATOM 4283 O O . ARG A 1 552 ? -37.308 2.505 27.935 1.00 92.62 552 ARG A O 1
ATOM 4290 N N . GLY A 1 553 ? -36.516 4.134 29.256 1.00 93.94 553 GLY A N 1
ATOM 4291 C CA . GLY A 1 553 ? -36.186 3.281 30.397 1.00 93.94 553 GLY A CA 1
ATOM 4292 C C . GLY A 1 553 ? -34.745 2.769 30.428 1.00 93.94 553 GLY A C 1
ATOM 4293 O O . GLY A 1 553 ? -34.452 1.851 31.195 1.00 93.94 553 GLY A O 1
ATOM 4294 N N . VAL A 1 554 ? -33.826 3.342 29.639 1.00 95.06 554 VAL A N 1
ATOM 4295 C CA . VAL A 1 554 ? -32.394 3.032 29.786 1.00 95.06 554 VAL A CA 1
ATOM 4296 C C . VAL A 1 554 ? -31.907 3.581 31.129 1.00 95.06 554 VAL A C 1
ATOM 4298 O O . VAL A 1 554 ? -32.021 4.772 31.414 1.00 95.06 554 VAL A O 1
ATOM 4301 N N . ALA A 1 555 ? -31.360 2.704 31.973 1.00 95.06 555 ALA A N 1
ATOM 4302 C CA . ALA A 1 555 ? -31.001 3.048 33.345 1.00 95.06 555 ALA A CA 1
ATOM 4303 C C . ALA A 1 555 ? -29.881 4.105 33.408 1.00 95.06 555 ALA A C 1
ATOM 4305 O O . ALA A 1 555 ? -28.722 3.824 33.091 1.00 95.06 555 ALA A O 1
ATOM 4306 N N . ILE A 1 556 ? -30.223 5.305 33.890 1.00 94.50 556 ILE A N 1
ATOM 4307 C CA . ILE A 1 556 ? -29.309 6.455 33.971 1.00 94.50 556 ILE A CA 1
ATOM 4308 C C . ILE A 1 556 ? -28.133 6.231 34.936 1.00 94.50 556 ILE A C 1
ATOM 4310 O O . ILE A 1 556 ? -27.036 6.720 34.695 1.00 94.50 556 ILE A O 1
ATOM 4314 N N . ASN A 1 557 ? -28.327 5.432 35.989 1.00 95.94 557 ASN A N 1
ATOM 4315 C CA . ASN A 1 557 ? -27.309 5.138 37.007 1.00 95.94 557 ASN A CA 1
ATOM 4316 C C . ASN A 1 557 ? -26.647 3.761 36.832 1.00 95.94 557 ASN A C 1
ATOM 4318 O O . ASN A 1 557 ? -25.993 3.267 37.749 1.00 95.94 557 ASN A O 1
ATOM 4322 N N . ALA A 1 558 ? -26.813 3.115 35.672 1.00 96.31 558 ALA A N 1
ATOM 4323 C CA . ALA A 1 558 ? -26.099 1.876 35.382 1.00 96.31 558 ALA A CA 1
ATOM 4324 C C . ALA A 1 558 ? -24.580 2.108 35.403 1.00 96.31 558 ALA A C 1
ATOM 4326 O O . ALA A 1 558 ? -24.103 3.139 34.934 1.00 96.31 558 ALA A O 1
ATOM 4327 N N . VAL A 1 559 ? -23.831 1.123 35.903 1.00 95.88 559 VAL A N 1
ATOM 4328 C CA . VAL A 1 559 ? -22.362 1.136 35.908 1.00 95.88 559 VAL A CA 1
ATOM 4329 C C . VAL A 1 559 ? -21.791 0.156 34.887 1.00 95.88 559 VAL A C 1
ATOM 4331 O O . VAL A 1 559 ? -22.353 -0.926 34.693 1.00 95.88 559 VAL A O 1
ATOM 4334 N N . ASN A 1 560 ? -20.683 0.517 34.240 1.00 94.38 560 ASN A N 1
ATOM 4335 C CA . ASN A 1 560 ? -19.891 -0.400 33.415 1.00 94.38 560 ASN A CA 1
ATOM 4336 C C . ASN A 1 560 ? -18.942 -1.268 34.277 1.00 94.38 560 ASN A C 1
ATOM 4338 O O . ASN A 1 560 ? -18.958 -1.186 35.506 1.00 94.38 560 ASN A O 1
ATOM 4342 N N . ARG A 1 561 ? -18.095 -2.111 33.664 1.00 94.69 561 ARG A N 1
ATOM 4343 C CA . ARG A 1 561 ? -17.161 -3.000 34.394 1.00 94.69 561 ARG A CA 1
ATOM 4344 C C . ARG A 1 561 ? -16.100 -2.256 35.210 1.00 94.69 561 ARG A C 1
ATOM 4346 O O . ARG A 1 561 ? -15.559 -2.829 36.146 1.00 94.69 561 ARG A O 1
ATOM 4353 N N . ALA A 1 562 ? -15.827 -0.991 34.895 1.00 93.69 562 ALA A N 1
ATOM 4354 C CA . ALA A 1 562 ? -14.963 -0.128 35.697 1.00 93.69 562 ALA A CA 1
ATOM 4355 C C . ALA A 1 562 ? -15.721 0.574 36.844 1.00 93.69 562 ALA A C 1
ATOM 4357 O O . ALA A 1 562 ? -15.162 1.454 37.495 1.00 93.69 562 ALA A O 1
ATOM 4358 N N . GLY A 1 563 ? -16.995 0.240 37.076 1.00 95.75 563 GLY A N 1
ATOM 4359 C CA . GLY A 1 563 ? -17.853 0.901 38.062 1.00 95.75 563 GLY A CA 1
ATOM 4360 C C . GLY A 1 563 ? -18.314 2.302 37.644 1.00 95.75 563 GLY A C 1
ATOM 4361 O O . GLY A 1 563 ? -18.940 2.998 38.435 1.00 95.75 563 GLY A O 1
ATOM 4362 N N . ARG A 1 564 ? -18.017 2.746 36.416 1.00 94.44 564 ARG A N 1
ATOM 4363 C CA . ARG A 1 564 ? -18.329 4.107 35.964 1.00 94.44 564 ARG A CA 1
ATOM 4364 C C . ARG A 1 564 ? -19.783 4.203 35.522 1.00 94.44 564 ARG A C 1
ATOM 4366 O O . ARG A 1 564 ? -20.241 3.349 34.770 1.00 94.44 564 ARG A O 1
ATOM 4373 N N . THR A 1 565 ? -20.460 5.264 35.952 1.00 94.88 565 THR A N 1
ATOM 4374 C CA . THR A 1 565 ? -21.764 5.702 35.423 1.00 94.88 565 THR A CA 1
ATOM 4375 C C . THR A 1 565 ? -21.591 6.622 34.213 1.00 94.88 565 THR A C 1
ATOM 4377 O O . THR A 1 565 ? -20.506 7.146 33.954 1.00 94.88 565 THR A O 1
ATOM 4380 N N . VAL A 1 566 ? -22.688 6.928 33.524 1.00 91.12 566 VAL A N 1
ATOM 4381 C CA . VAL A 1 566 ? -22.732 7.917 32.432 1.00 91.12 566 VAL A CA 1
ATOM 4382 C C . VAL A 1 566 ? -22.230 9.305 32.851 1.00 91.12 566 VAL A C 1
ATOM 4384 O O . VAL A 1 566 ? -21.642 10.018 32.042 1.00 91.12 566 VAL A O 1
ATOM 4387 N N . LEU A 1 567 ? -22.391 9.674 34.129 1.00 91.56 567 LEU A N 1
ATOM 4388 C CA . LEU A 1 567 ? -21.924 10.954 34.662 1.00 91.56 567 LEU A CA 1
ATOM 4389 C C . LEU A 1 567 ? -20.396 10.986 34.827 1.00 91.56 567 LEU A C 1
ATOM 4391 O O . LEU A 1 567 ? -19.793 12.040 34.652 1.00 91.56 567 LEU A O 1
ATOM 4395 N N . HIS A 1 568 ? -19.760 9.836 35.089 1.00 91.50 568 HIS A N 1
ATOM 4396 C CA . HIS A 1 568 ? -18.298 9.723 35.044 1.00 91.50 568 HIS A CA 1
ATOM 4397 C C . HIS A 1 568 ? -17.775 9.942 33.620 1.00 91.50 568 HIS A C 1
ATOM 4399 O O . HIS A 1 568 ? -16.800 10.663 33.437 1.00 91.50 568 HIS A O 1
ATOM 4405 N N . VAL A 1 569 ? -18.441 9.363 32.613 1.00 87.50 569 VAL A N 1
ATOM 4406 C CA . VAL A 1 569 ? -18.061 9.541 31.200 1.00 87.50 569 VAL A CA 1
ATOM 4407 C C . VAL A 1 569 ? -18.237 11.002 30.767 1.00 87.50 569 VAL A C 1
ATOM 4409 O O . VAL A 1 569 ? -17.341 11.564 30.150 1.00 87.50 569 VAL A O 1
ATOM 4412 N N . ALA A 1 570 ? -19.341 11.652 31.154 1.00 85.88 570 ALA A N 1
ATOM 4413 C CA . ALA A 1 570 ? -19.573 13.073 30.866 1.00 85.88 570 ALA A CA 1
ATOM 4414 C C . ALA A 1 570 ? -18.556 14.006 31.557 1.00 85.88 570 ALA A C 1
ATOM 4416 O O . ALA A 1 570 ? -18.205 15.056 31.016 1.00 85.88 570 ALA A O 1
ATOM 4417 N N . ALA A 1 571 ? -18.079 13.635 32.752 1.00 86.00 571 ALA A N 1
ATOM 4418 C CA . ALA A 1 571 ? -17.007 14.353 33.439 1.00 86.00 571 ALA A CA 1
ATOM 4419 C C . ALA A 1 571 ? -15.668 14.246 32.690 1.00 86.00 571 ALA A C 1
ATOM 4421 O O . ALA A 1 571 ? -14.982 15.253 32.536 1.00 86.00 571 ALA A O 1
ATOM 4422 N N . GLU A 1 572 ? -15.332 13.062 32.170 1.00 82.44 572 GLU A N 1
ATOM 4423 C CA . GLU A 1 572 ? -14.112 12.808 31.387 1.00 82.44 572 GLU A CA 1
ATOM 4424 C C . GLU A 1 572 ? -14.091 13.607 30.068 1.00 82.44 572 GLU A C 1
ATOM 4426 O O . GLU A 1 572 ? -13.058 14.164 29.703 1.00 82.44 572 GLU A O 1
ATOM 4431 N N . THR A 1 573 ? -15.238 13.756 29.394 1.00 74.44 573 THR A N 1
ATOM 4432 C CA . THR A 1 573 ? -15.359 14.537 28.144 1.00 74.44 573 THR A CA 1
ATOM 4433 C C . THR A 1 573 ? -15.575 16.043 28.358 1.00 74.44 573 THR A C 1
ATOM 4435 O O . THR A 1 573 ? -15.599 16.809 27.395 1.00 74.44 573 THR A O 1
ATOM 4438 N N . SER A 1 574 ? -15.689 16.505 29.611 1.00 70.50 574 SER A N 1
ATOM 4439 C CA . SER A 1 574 ? -15.920 17.915 29.983 1.00 70.50 574 SER A CA 1
ATOM 4440 C C . SER A 1 574 ? -17.190 18.554 29.382 1.00 70.50 574 SER A C 1
ATOM 4442 O O . SER A 1 574 ? -17.252 19.773 29.173 1.00 70.50 574 SER A O 1
ATOM 4444 N N . GLU A 1 575 ? -18.240 17.766 29.136 1.00 71.12 575 GLU A N 1
ATOM 4445 C CA . GLU A 1 575 ? -19.501 18.250 28.559 1.00 71.12 575 GLU A CA 1
ATOM 4446 C C . GLU A 1 575 ? -20.493 18.754 29.623 1.00 71.12 575 GLU A C 1
ATOM 4448 O O . GLU A 1 575 ? -21.386 18.038 30.084 1.00 71.12 575 GLU A O 1
ATOM 4453 N N . ALA A 1 576 ? -20.378 20.035 29.992 1.00 76.25 576 ALA A N 1
ATOM 4454 C CA . ALA A 1 576 ? -21.212 20.649 31.032 1.00 76.25 576 ALA A CA 1
ATOM 4455 C C . ALA A 1 576 ? -22.732 20.565 30.768 1.00 76.25 576 ALA A C 1
ATOM 4457 O O . ALA A 1 576 ? -23.503 20.319 31.694 1.00 76.25 576 ALA A O 1
ATOM 4458 N N . SER A 1 577 ? -23.172 20.739 29.517 1.00 78.88 577 SER A N 1
ATOM 4459 C CA . SER A 1 577 ? -24.596 20.693 29.142 1.00 78.88 577 SER A CA 1
ATOM 4460 C C . SER A 1 577 ? -25.188 19.285 29.252 1.00 78.88 577 SER A C 1
ATOM 4462 O O . SER A 1 577 ? -26.299 19.111 29.761 1.00 78.88 577 SER A O 1
ATOM 4464 N N . THR A 1 578 ? -24.431 18.274 28.824 1.00 79.88 578 THR A N 1
ATOM 4465 C CA . THR A 1 578 ? -24.815 16.862 28.923 1.00 79.88 578 THR A CA 1
ATOM 4466 C C . THR A 1 578 ? -24.893 16.440 30.390 1.00 79.88 578 THR A C 1
ATOM 4468 O O . THR A 1 578 ? -25.897 15.872 30.811 1.00 79.88 578 THR A O 1
ATOM 4471 N N . ALA A 1 579 ? -23.906 16.815 31.211 1.00 84.94 579 ALA A N 1
ATOM 4472 C CA . ALA A 1 579 ? -23.926 16.546 32.649 1.00 84.94 579 ALA A CA 1
ATOM 4473 C C . ALA A 1 579 ? -25.099 17.228 33.374 1.00 84.94 579 ALA A C 1
ATOM 4475 O O . ALA A 1 579 ? -25.757 16.595 34.199 1.00 84.94 579 ALA A O 1
ATOM 4476 N N . ALA A 1 580 ? -25.406 18.490 33.049 1.00 85.81 580 ALA A N 1
ATOM 4477 C CA . ALA A 1 580 ? -26.558 19.194 33.616 1.00 85.81 580 ALA A CA 1
ATOM 4478 C C . ALA A 1 580 ? -27.878 18.479 33.296 1.00 85.81 580 ALA A C 1
ATOM 4480 O O . ALA A 1 580 ? -28.719 18.307 34.178 1.00 85.81 580 ALA A O 1
ATOM 4481 N N . THR A 1 581 ? -28.026 18.010 32.055 1.00 87.44 581 THR A N 1
ATOM 4482 C CA . THR A 1 581 ? -29.194 17.235 31.615 1.00 87.44 581 THR A CA 1
ATOM 4483 C C . THR A 1 581 ? -29.289 15.909 32.362 1.00 87.44 581 THR A C 1
ATOM 4485 O O . THR A 1 581 ? -30.349 15.578 32.883 1.00 87.44 581 THR A O 1
ATOM 4488 N N . LEU A 1 582 ? -28.183 15.170 32.477 1.00 89.69 582 LEU A N 1
ATOM 4489 C CA . LEU A 1 582 ? -28.144 13.907 33.214 1.00 89.69 582 LEU A CA 1
ATOM 4490 C C . LEU A 1 582 ? -28.575 14.092 34.676 1.00 89.69 582 LEU A C 1
ATOM 4492 O O . LEU A 1 582 ? -29.391 13.319 35.167 1.00 89.69 582 LEU A O 1
ATOM 4496 N N . ILE A 1 583 ? -28.093 15.135 35.363 1.00 90.75 583 ILE A N 1
ATOM 4497 C CA . ILE A 1 583 ? -28.511 15.433 36.743 1.00 90.75 583 ILE A CA 1
ATOM 4498 C C . ILE A 1 583 ? -29.993 15.801 36.808 1.00 90.75 583 ILE A C 1
ATOM 4500 O O . ILE A 1 583 ? -30.700 15.306 37.684 1.00 90.75 583 ILE A O 1
ATOM 4504 N N . ALA A 1 584 ? -30.482 16.627 35.878 1.00 90.88 584 ALA A N 1
ATOM 4505 C CA . ALA A 1 584 ? -31.900 16.976 35.809 1.00 90.88 584 ALA A CA 1
ATOM 4506 C C . ALA A 1 584 ? -32.796 15.740 35.594 1.00 90.88 584 ALA A C 1
ATOM 4508 O O . ALA A 1 584 ? -33.913 15.698 36.102 1.00 90.88 584 ALA A O 1
ATOM 4509 N N . LEU A 1 585 ? -32.284 14.719 34.899 1.00 92.12 585 LEU A N 1
ATOM 4510 C CA . LEU A 1 585 ? -32.936 13.425 34.681 1.00 92.12 585 LEU A CA 1
ATOM 4511 C C . LEU A 1 585 ? -32.696 12.404 35.815 1.00 92.12 585 LEU A C 1
ATOM 4513 O O . LEU A 1 585 ? -33.136 11.261 35.708 1.00 92.12 585 LEU A O 1
ATOM 4517 N N . GLY A 1 586 ? -32.024 12.792 36.906 1.00 93.31 586 GLY A N 1
ATOM 4518 C CA . GLY A 1 586 ? -31.842 11.954 38.099 1.00 93.31 586 GLY A CA 1
ATOM 4519 C C . GLY A 1 586 ? -30.542 11.142 38.154 1.00 93.31 586 GLY A C 1
ATOM 4520 O O . GLY A 1 586 ? -30.480 10.140 38.873 1.00 93.31 586 GLY A O 1
ATOM 4521 N N . ALA A 1 587 ? -29.499 11.539 37.418 1.00 94.69 587 ALA A N 1
ATOM 4522 C CA . ALA A 1 587 ? -28.180 10.923 37.544 1.00 94.69 587 ALA A CA 1
ATOM 4523 C C . ALA A 1 587 ? -27.574 11.185 38.935 1.00 94.69 587 ALA A C 1
ATOM 4525 O O . ALA A 1 587 ? -27.488 12.326 39.393 1.00 94.69 587 ALA A O 1
ATOM 4526 N N . ASP A 1 588 ? -27.113 10.124 39.591 1.00 95.06 588 ASP A N 1
ATOM 4527 C CA . ASP A 1 588 ? -26.509 10.180 40.916 1.00 95.06 588 ASP A CA 1
ATOM 4528 C C . ASP A 1 588 ? -25.015 10.524 40.816 1.00 95.06 588 ASP A C 1
ATOM 4530 O O . ASP A 1 588 ? -24.190 9.750 40.323 1.00 95.06 588 ASP A O 1
ATOM 4534 N N . LYS A 1 589 ? -24.665 11.712 41.316 1.00 94.31 589 LYS A N 1
ATOM 4535 C CA . LYS A 1 589 ? -23.289 12.224 41.372 1.00 94.31 589 LYS A CA 1
ATOM 4536 C C . LYS A 1 589 ? -22.444 11.646 42.511 1.00 94.31 589 LYS A C 1
ATOM 4538 O O . LYS A 1 589 ? -21.264 11.976 42.611 1.00 94.31 589 LYS A O 1
ATOM 4543 N N . THR A 1 590 ? -23.027 10.821 43.380 1.00 94.56 590 THR A 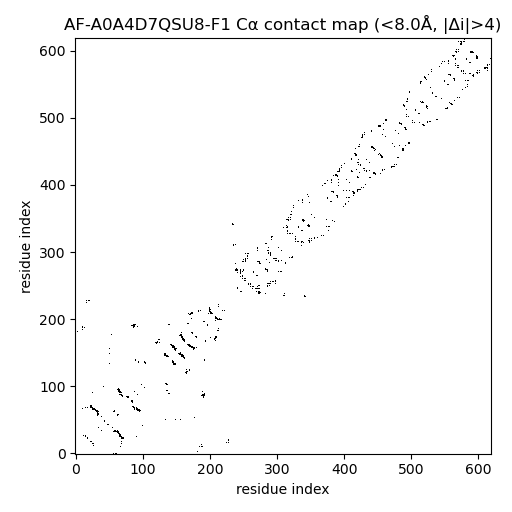N 1
ATOM 4544 C CA . THR A 1 590 ? -22.359 10.250 44.559 1.00 94.56 590 THR A CA 1
ATOM 4545 C C . THR A 1 590 ? -21.788 8.853 44.324 1.00 94.56 590 THR A C 1
ATOM 4547 O O . THR A 1 590 ? -20.924 8.431 45.091 1.00 94.56 590 THR A O 1
ATOM 4550 N N . ILE A 1 591 ? -22.215 8.162 43.259 1.00 96.06 591 ILE A N 1
ATOM 4551 C CA . ILE A 1 591 ? -21.706 6.832 42.901 1.00 96.06 591 ILE A CA 1
ATOM 4552 C C . ILE A 1 591 ? -20.205 6.929 42.616 1.00 96.06 591 ILE A C 1
ATOM 4554 O O . ILE A 1 591 ? -19.776 7.789 41.849 1.00 96.06 591 ILE A O 1
ATOM 4558 N N . ALA A 1 592 ? -19.423 6.042 43.229 1.00 95.69 592 ALA A N 1
ATOM 4559 C CA . ALA A 1 592 ? -17.989 5.932 43.006 1.00 95.69 592 ALA A CA 1
ATOM 4560 C C . ALA A 1 592 ? -17.668 4.789 42.031 1.00 95.69 592 ALA A C 1
ATOM 4562 O O . ALA A 1 592 ? -18.308 3.736 42.073 1.00 95.69 592 ALA A O 1
ATOM 4563 N N . ASP A 1 593 ? -16.668 4.999 41.174 1.00 95.38 593 ASP A N 1
ATOM 4564 C CA . ASP A 1 593 ? -16.117 3.972 40.294 1.00 95.38 593 ASP A CA 1
ATOM 4565 C C . ASP A 1 593 ? -15.349 2.887 41.076 1.00 95.38 593 ASP A C 1
ATOM 4567 O O . ASP A 1 593 ? -15.193 2.951 42.298 1.00 95.38 593 ASP A O 1
ATOM 4571 N N . ALA A 1 594 ? -14.836 1.869 40.379 1.00 95.00 594 ALA A N 1
ATOM 4572 C CA . ALA A 1 594 ? -14.082 0.781 41.011 1.00 95.00 594 ALA A CA 1
ATOM 4573 C C . ALA A 1 594 ? -12.774 1.242 41.695 1.00 95.00 594 ALA A C 1
ATOM 4575 O O . ALA A 1 594 ? -12.215 0.503 42.503 1.00 95.00 594 ALA A O 1
ATOM 4576 N N . ALA A 1 595 ? -12.293 2.453 41.394 1.00 94.44 595 ALA A N 1
ATOM 4577 C CA . ALA A 1 595 ? -11.151 3.099 42.040 1.00 94.44 595 ALA A CA 1
ATOM 4578 C C . ALA A 1 595 ? -11.571 4.024 43.205 1.00 94.44 595 ALA A C 1
ATOM 4580 O O . ALA A 1 595 ? -10.722 4.695 43.792 1.00 94.44 595 ALA A O 1
ATOM 4581 N N . GLY A 1 596 ? -12.860 4.074 43.553 1.00 94.56 596 GLY A N 1
ATOM 4582 C CA . GLY A 1 596 ? -13.392 4.917 44.623 1.00 94.56 596 GLY A CA 1
ATOM 4583 C C . GLY A 1 596 ? -13.551 6.392 44.240 1.00 94.56 596 GLY A C 1
ATOM 4584 O O . GLY A 1 596 ? -13.751 7.225 45.122 1.00 94.56 596 GLY A O 1
ATOM 4585 N N . ARG A 1 597 ? -13.461 6.738 42.950 1.00 94.88 597 ARG A N 1
ATOM 4586 C CA . ARG A 1 597 ? -13.575 8.121 42.462 1.00 94.88 597 ARG A CA 1
ATOM 4587 C C . ARG A 1 597 ? -15.008 8.406 42.043 1.00 94.88 597 ARG A C 1
ATOM 4589 O O . ARG A 1 597 ? -15.598 7.605 41.331 1.00 94.88 597 ARG A O 1
ATOM 4596 N N . ARG A 1 598 ? -15.558 9.554 42.436 1.00 94.44 598 ARG A N 1
ATOM 4597 C CA . ARG A 1 598 ? -16.855 10.053 41.943 1.00 94.44 598 ARG A CA 1
ATOM 4598 C C . ARG A 1 598 ? -16.657 10.828 40.634 1.00 94.44 598 ARG A C 1
ATOM 4600 O O . ARG A 1 598 ? -15.527 11.221 40.334 1.00 94.44 598 ARG A O 1
ATOM 4607 N N . PRO A 1 599 ? -17.725 11.178 39.892 1.00 92.19 599 PRO A N 1
ATOM 4608 C CA . PRO A 1 599 ? -17.606 11.955 38.656 1.00 92.19 599 PRO A CA 1
ATOM 4609 C C . PRO A 1 599 ? -16.806 13.256 38.813 1.00 92.19 599 PRO A C 1
ATOM 4611 O O . PRO A 1 599 ? -15.971 13.576 37.974 1.00 92.19 599 PRO A O 1
ATOM 4614 N N . VAL A 1 600 ? -17.003 13.987 39.918 1.00 91.31 600 VAL A N 1
ATOM 4615 C CA . VAL A 1 600 ? -16.272 15.237 40.201 1.00 91.31 600 VAL A CA 1
ATOM 4616 C C . VAL A 1 600 ? -14.768 15.026 40.393 1.00 91.31 600 VAL A C 1
ATOM 4618 O O . VAL A 1 600 ? -13.981 15.928 40.103 1.00 91.31 600 VAL A O 1
ATOM 4621 N N . ASP A 1 601 ? -14.370 13.844 40.866 1.00 90.38 601 ASP A N 1
ATOM 4622 C CA . ASP A 1 601 ? -12.980 13.504 41.168 1.00 90.38 601 ASP A CA 1
ATOM 4623 C C . ASP A 1 601 ? -12.191 13.175 39.879 1.00 90.38 601 ASP A C 1
ATOM 4625 O O . ASP A 1 601 ? -10.963 13.146 39.905 1.00 90.38 601 ASP A O 1
ATOM 4629 N N . LEU A 1 602 ? -12.878 12.983 38.740 1.00 86.44 602 LEU A N 1
ATOM 4630 C CA . LEU A 1 602 ? -12.263 12.822 37.413 1.00 86.44 602 LEU A CA 1
ATOM 4631 C C . LEU A 1 602 ? -11.899 14.157 36.742 1.00 86.44 602 LEU A C 1
ATOM 4633 O O . LEU A 1 602 ? -11.153 14.166 35.765 1.00 86.44 602 LEU A O 1
ATOM 4637 N N . LEU A 1 603 ? -12.395 15.287 37.255 1.00 82.75 603 LEU A N 1
ATOM 4638 C CA . LEU A 1 603 ? -12.055 16.607 36.725 1.00 82.75 603 LEU A CA 1
ATOM 4639 C C . LEU A 1 603 ? -10.652 17.018 37.193 1.00 82.75 603 LEU A C 1
ATOM 4641 O O . LEU A 1 603 ? -10.394 17.123 38.399 1.00 82.75 603 LEU A O 1
ATOM 4645 N N . GLY A 1 604 ? -9.760 17.325 36.249 1.00 71.94 604 GLY A N 1
ATOM 4646 C CA . GLY A 1 604 ? -8.421 17.846 36.536 1.00 71.94 604 GLY A CA 1
ATOM 4647 C C . GLY A 1 604 ? -8.435 19.238 37.185 1.00 71.94 604 GLY A C 1
ATOM 4648 O O . GLY A 1 604 ? -9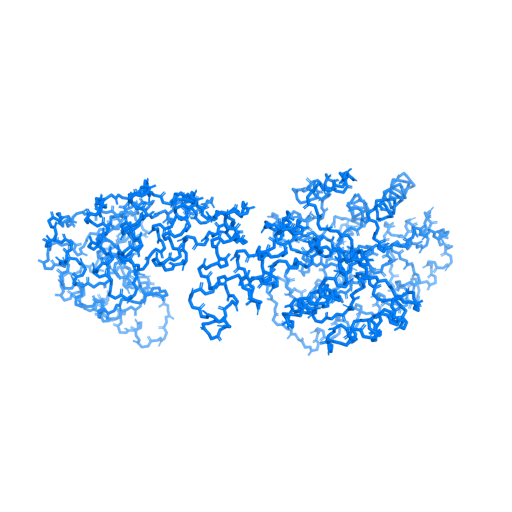.473 19.900 37.298 1.00 71.94 604 GLY A O 1
ATOM 4649 N N . ALA A 1 605 ? -7.265 19.721 37.616 1.00 66.69 605 ALA A N 1
ATOM 4650 C CA . ALA A 1 605 ? -7.078 21.086 38.120 1.00 66.69 605 ALA A CA 1
ATOM 4651 C C . ALA A 1 605 ? -7.060 22.113 36.964 1.00 66.69 605 ALA A C 1
ATOM 4653 O O . ALA A 1 605 ? -6.077 22.813 36.747 1.00 66.69 605 ALA A O 1
ATOM 4654 N N . SER A 1 606 ? -8.132 22.167 36.174 1.00 65.00 606 SER A N 1
ATOM 4655 C CA . SER A 1 606 ? -8.253 23.063 35.023 1.00 65.00 606 SER A CA 1
ATOM 4656 C C . SER A 1 606 ? -8.821 24.423 35.416 1.00 65.00 606 SER A C 1
ATOM 4658 O O . SER A 1 606 ? -9.746 24.541 36.225 1.00 65.00 606 SER A O 1
ATOM 4660 N N . THR A 1 607 ? -8.285 25.472 34.797 1.00 59.81 607 THR A N 1
ATOM 4661 C CA . THR A 1 607 ? -8.766 26.855 34.916 1.00 59.81 607 THR A CA 1
ATOM 4662 C C . THR A 1 607 ? -9.850 27.193 33.890 1.00 59.81 607 THR A C 1
ATOM 4664 O O . THR A 1 607 ? -10.361 28.313 33.885 1.00 59.81 607 THR A O 1
ATOM 4667 N N . LYS A 1 608 ? -10.232 26.247 33.017 1.00 72.81 608 LYS A N 1
ATOM 4668 C CA . LYS A 1 608 ? -11.224 26.493 31.965 1.00 72.81 608 LYS A CA 1
ATOM 4669 C C . LYS A 1 608 ? -12.625 26.697 32.572 1.00 72.81 608 LYS A C 1
ATOM 4671 O O . LYS A 1 608 ? -13.081 25.850 33.344 1.00 72.81 608 LYS A O 1
ATOM 4676 N N . PRO A 1 609 ? -13.372 27.746 32.169 1.00 72.38 609 PRO A N 1
ATOM 4677 C CA . PRO A 1 609 ? -14.705 28.037 32.710 1.00 72.38 609 PRO A CA 1
ATOM 4678 C C . PRO A 1 609 ? -15.703 26.873 32.605 1.00 72.38 609 PRO A C 1
ATOM 4680 O O . PRO A 1 609 ? -16.513 26.670 33.505 1.00 72.38 609 PRO A O 1
ATOM 4683 N N . ARG A 1 610 ? -15.626 26.072 31.530 1.00 67.94 610 ARG A N 1
ATOM 4684 C CA . ARG A 1 610 ? -16.497 24.900 31.321 1.00 67.94 610 ARG A CA 1
ATOM 4685 C C . ARG A 1 610 ? -16.284 23.815 32.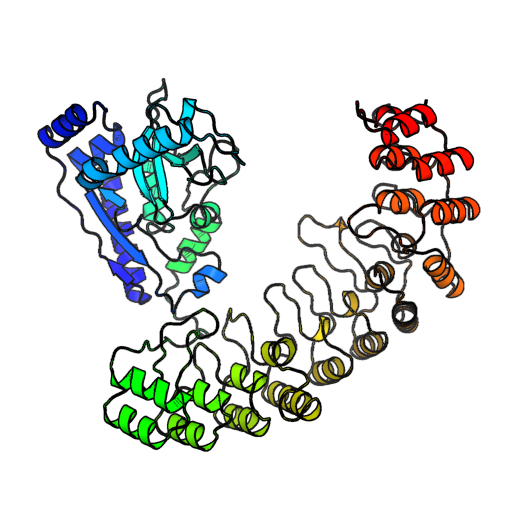380 1.00 67.94 610 ARG A C 1
ATOM 4687 O O . ARG A 1 610 ? -17.257 23.294 32.915 1.00 67.94 610 ARG A O 1
ATOM 4694 N N . GLU A 1 611 ? -15.034 23.528 32.731 1.00 74.06 611 GLU A N 1
ATOM 4695 C CA . GLU A 1 611 ? -14.696 22.546 33.768 1.00 74.06 611 GLU A CA 1
ATOM 4696 C C . GLU A 1 611 ? -15.012 23.071 35.175 1.00 74.06 611 GLU A C 1
ATOM 4698 O O . GLU A 1 611 ? -15.439 22.305 36.034 1.00 74.06 611 GLU A O 1
ATOM 4703 N N . GLN A 1 612 ? -14.891 24.381 35.416 1.00 78.31 612 GLN A N 1
ATOM 4704 C CA . GLN A 1 612 ? -15.311 25.001 36.681 1.00 78.31 612 GLN A CA 1
ATOM 4705 C C . GLN A 1 612 ? -16.833 24.970 36.878 1.00 78.31 612 GLN A C 1
ATOM 4707 O O . GLN A 1 612 ? -17.310 24.690 37.984 1.00 78.31 612 GLN A O 1
ATOM 4712 N N . ALA A 1 613 ? -17.597 25.216 35.809 1.00 77.75 613 ALA A N 1
ATOM 4713 C CA . ALA A 1 613 ? -19.051 25.092 35.815 1.00 77.75 613 ALA A CA 1
ATOM 4714 C C . ALA A 1 613 ? -19.473 23.638 36.074 1.00 77.75 613 ALA A C 1
ATOM 4716 O O . ALA A 1 613 ? -20.279 23.378 36.966 1.00 77.75 613 ALA A O 1
ATOM 4717 N N . LEU A 1 614 ? -18.855 22.684 35.371 1.00 82.06 614 LEU A N 1
ATOM 4718 C CA . LEU A 1 614 ? -19.092 21.255 35.565 1.00 82.06 614 LEU A CA 1
ATOM 4719 C C . LEU A 1 614 ? -18.701 20.785 36.976 1.00 82.06 614 LEU A C 1
ATOM 4721 O O . LEU A 1 614 ? -19.447 20.050 37.615 1.00 82.06 614 LEU A O 1
ATOM 4725 N N . ARG A 1 615 ? -17.583 21.274 37.524 1.00 85.69 615 ARG A N 1
ATOM 4726 C CA . ARG A 1 615 ? -17.171 20.988 38.907 1.00 85.69 615 ARG A CA 1
ATOM 4727 C C . ARG A 1 615 ? -18.178 21.520 39.921 1.00 85.69 615 ARG A C 1
ATOM 4729 O O . ARG A 1 615 ? -18.444 20.849 40.911 1.00 85.69 615 ARG A O 1
ATOM 4736 N N . SER A 1 616 ? -18.728 22.710 39.696 1.00 85.62 616 SER A N 1
ATOM 4737 C CA . SER A 1 616 ? -19.770 23.280 40.564 1.00 85.62 616 SER A CA 1
ATOM 4738 C C . SER A 1 616 ? -21.066 22.472 40.508 1.00 85.62 616 SER A C 1
ATOM 4740 O O . SER A 1 616 ? -21.737 22.336 41.520 1.00 85.62 616 SER A O 1
ATOM 4742 N N . LEU A 1 617 ? -21.381 21.906 39.343 1.00 86.06 617 LEU A N 1
ATOM 4743 C CA . LEU A 1 617 ? -22.552 21.065 39.116 1.00 86.06 617 LEU A CA 1
ATOM 4744 C C . LEU A 1 617 ? -22.424 19.674 39.778 1.00 86.06 617 LEU A C 1
ATOM 4746 O O . LEU A 1 617 ? -23.412 19.124 40.265 1.00 86.06 617 LEU A O 1
ATOM 4750 N N . LEU A 1 618 ? -21.208 19.115 39.812 1.00 85.81 618 LEU A N 1
ATOM 4751 C CA . LEU A 1 618 ? -20.922 17.771 40.335 1.00 85.81 618 LEU A CA 1
ATOM 4752 C C . LEU A 1 618 ? -20.507 17.722 41.818 1.00 85.81 618 LEU A C 1
ATOM 4754 O O . LEU A 1 618 ? -20.451 16.630 42.381 1.00 85.81 618 LEU A O 1
ATOM 4758 N N . LYS A 1 619 ? -20.224 18.864 42.455 1.00 85.06 619 LYS A N 1
ATOM 4759 C CA . LYS A 1 619 ? -20.164 18.982 43.925 1.00 85.06 619 LYS A CA 1
ATOM 4760 C C . LYS A 1 619 ? -21.571 18.889 44.488 1.00 85.06 619 LYS A C 1
ATOM 4762 O O . LYS A 1 619 ? -21.813 18.091 45.412 1.00 85.06 619 LYS A O 1
#

InterPro domains:
  IPR002110 Ankyrin repeat [PS50088] (283-315)
  IPR002110 Ankyrin repeat [PS50088] (562-594)
  IPR002110 Ankyrin repeat [SM00248] (245-274)
  IPR002110 Ankyrin repeat [SM00248] (283-312)
  IPR002110 Ankyrin repeat [SM00248] (345-384)
  IPR002110 Ankyrin repeat [SM00248] (417-443)
  IPR002110 Ankyrin repeat [SM00248] (454-485)
  IPR002110 Ankyrin repeat [SM00248] (521-558)
  IPR002110 Ankyrin repeat [SM00248] (562-591)
  IPR018958 Knr4/Smi1-like domain [PF09346] (34-183)
  IPR036770 Ankyrin repeat-containing domain superfamily [G3DSA:1.25.40.20] (223-618)
  IPR036770 Ankyrin repeat-containing domain superfamily [SSF48403] (250-600)
  IPR037883 Knr4/Smi1-like domain superfamily [SSF160631] (29-187)

Nearest PDB structures (foldseek):
  5le6-assembly6_F  TM=4.330E-01  e=1.325E-11  synthetic construct
  6jd6-assembly1_B  TM=8.548E-01  e=2.121E-06  Arabidopsis thaliana
  4ydw-assembly1_A  TM=8.109E-01  e=2.329E-06  synthetic construct
  7ykr-assembly1_A  TM=4.060E-01  e=1.131E-09  Drosophila melanogaster
  2fo1-assembly1_E  TM=6.632E-01  e=1.144E-05  Caenorhabditis elegans